Protein AF-A0A5R2NBN6-F1 (afdb_monomer_lite)

Foldseek 3Di:
DKWKKKKWKFAAQDDDQDPDPCRLVPGHTDPDIAIDTADDDPDALDDDPSPDGPDCVVRVVRRCPDPRHDPPGDMDMDMDIPDDDDDFDPCVRPVSGHDDDDDDDDDPQDDFKDQDVVQFPQPDAQEDEQPDAWFAFSSGFGGIDGPDPVKAKFKDKDDCQWDAHGRGSTITGHRPDTGDCVPDQKDKIWMWIAIPVGGIDIDIDIYGHDHDDPDDDDAFEEEEEPQDDAPLPRLQVVLVVRVVVVGQAYEYAAPQDAPPDANCSRPVLRPQCQADPAPHDRDDRHVDHRYHYEHDVRCVVVVVVVSQQVGGDAPDSSNWHWDDDPQEIETRDNQDPPPPQDQACPGNSNVVVLVCLVVDPHPAYYYGHHDDCDDPVDDDNTNVYVVVVSRD

pLDDT: mean 92.51, std 7.67, range [55.75, 98.75]

Radius of gyration: 45.54 Å; chains: 1; bounding box: 86×63×112 Å

Secondary structure (DSSP, 8-state):
---EEEEEEBSSSPPPP-SSTTHHHHS-B-S--EEE------STT--STTT-----HHHHHHHHTSTT--TT----EEEEEEES------TTT-GGGSPPP----PPPP--S-EEEEEEE---S--EEETTPPTT-EEEEEEEEE-SSTT--EEEEES-TTEEE-TTT-EEEE-S-S---TTT-SEEEEEEEEEETTS-EEEEEEEEEEEPPPPPPPP--EEEE-S---SSSHHHHHHHHHHHHH--SEEEE-S----TT--HIIIIIHHHGGG-BT--SSSS--BSS--EEE---HHHHHTT-HHHHHHH---STTSSSEEEEETTEEEEE----TT-TT-SSTTSHHHHHHHHHHTT---SEEEEE-SS-SS-TT----TT---HHHHT-

Sequence (392 aa):
GAVSLLIRGESDDAVPFESEQSDVTSRLMTTTSVTWTPPDWTVNNEAALAERTPNLSAIVQEIINQPGYLQLNDMAFVVSGSSGARRANSFDGSATGAPLLHVEYYVPTTGPVAFKHPQDADPAANQIPDLAPAGTLVHITASAKDPDVTDTVTYSLNDPRFAINSSTGVITRSGTGTLNAQTEPSINLHVTATSSDGSTAAQDYTVSVVPTTPPQVLYRYAVFGDYGDTDLSGEKAVSAMVHAWNPDFILTIGDNVYAPQTLDAAVGQQYHDYIGNYQGAYGSGSAINRFFPTLGNHEYEEGNVTNYLNYFTLPDNERYYDYQIGPVHFFALSSNKQEPDGRSSTSVQGHWMQDLLANSDASFDVAYFHHTPFNPSGSTATMRWPFEQWGV

Structure (mmCIF, N/CA/C/O backbone):
data_AF-A0A5R2NBN6-F1
#
_entry.id   AF-A0A5R2NBN6-F1
#
loop_
_atom_site.group_PDB
_atom_site.id
_atom_site.type_symbol
_atom_site.label_atom_id
_atom_site.label_alt_id
_atom_site.label_comp_id
_atom_site.label_asym_id
_atom_site.label_entity_id
_atom_site.label_seq_id
_atom_site.pdbx_PDB_ins_code
_atom_site.Cartn_x
_atom_site.Cartn_y
_atom_site.Cartn_z
_atom_site.occupancy
_atom_site.B_iso_or_equiv
_atom_site.auth_seq_id
_atom_site.auth_comp_id
_atom_site.auth_asym_id
_atom_site.auth_atom_id
_atom_site.pdbx_PDB_model_num
ATOM 1 N N . GLY A 1 1 ? -42.160 -37.023 58.414 1.00 67.50 1 GLY A N 1
ATOM 2 C CA . GLY A 1 1 ? -42.438 -36.757 59.833 1.00 67.50 1 GLY A CA 1
ATOM 3 C C . GLY A 1 1 ? -41.817 -35.435 60.232 1.00 67.50 1 GLY A C 1
ATOM 4 O O . GLY A 1 1 ? -40.683 -35.166 59.820 1.00 67.50 1 GLY A O 1
ATOM 5 N N . ALA A 1 2 ? -42.553 -34.647 61.026 1.00 80.00 2 ALA A N 1
ATOM 6 C CA . ALA A 1 2 ? -42.136 -33.328 61.497 1.00 80.00 2 ALA A CA 1
ATOM 7 C C . ALA A 1 2 ? -40.733 -33.367 62.125 1.00 80.00 2 ALA A C 1
ATOM 9 O O . ALA A 1 2 ? -40.409 -34.279 62.888 1.00 80.00 2 ALA A O 1
ATOM 10 N N . VAL A 1 3 ? -39.906 -32.389 61.763 1.00 88.81 3 VAL A N 1
ATOM 11 C CA . VAL A 1 3 ? -38.516 -32.252 62.204 1.00 88.81 3 VAL A CA 1
ATOM 12 C C . VAL A 1 3 ? -38.270 -30.790 62.563 1.00 88.81 3 VAL A C 1
ATOM 14 O O . VAL A 1 3 ? -38.793 -29.886 61.909 1.00 88.81 3 VAL A O 1
ATOM 17 N N . SER A 1 4 ? -37.474 -30.564 63.603 1.00 90.00 4 SER A N 1
ATOM 18 C CA . SER A 1 4 ? -36.932 -29.246 63.927 1.00 90.00 4 SER A CA 1
ATOM 19 C C . SER A 1 4 ? -35.416 -29.342 63.956 1.00 90.00 4 SER A C 1
ATOM 21 O O . SER A 1 4 ? -34.852 -30.144 64.710 1.00 90.00 4 SER A O 1
ATOM 23 N N . LEU A 1 5 ? -34.784 -28.567 63.081 1.00 92.38 5 LEU A N 1
ATOM 24 C CA . LEU A 1 5 ? -33.347 -28.520 62.887 1.00 92.38 5 LEU A CA 1
ATOM 25 C C . LEU A 1 5 ? -32.812 -27.173 63.367 1.00 92.38 5 LEU A C 1
ATOM 27 O O . LEU A 1 5 ? -33.453 -26.137 63.212 1.00 92.38 5 LEU A O 1
ATOM 31 N N . LEU A 1 6 ? -31.618 -27.193 63.933 1.00 93.12 6 LEU A N 1
ATOM 32 C CA . LEU A 1 6 ? -30.863 -26.025 64.338 1.00 93.12 6 LEU A CA 1
ATOM 33 C C . LEU A 1 6 ? -29.559 -26.009 63.550 1.00 93.12 6 LEU A C 1
ATOM 35 O O . LEU A 1 6 ? -28.758 -26.944 63.652 1.00 93.12 6 LEU A O 1
ATOM 39 N N . ILE A 1 7 ? -29.367 -24.941 62.786 1.00 95.31 7 ILE A N 1
ATOM 40 C CA . ILE A 1 7 ? -28.178 -24.695 61.980 1.00 95.31 7 ILE A CA 1
ATOM 41 C C . ILE A 1 7 ? -27.290 -23.717 62.743 1.00 95.31 7 ILE A C 1
ATOM 43 O O . ILE A 1 7 ? -27.751 -22.656 63.174 1.00 95.31 7 ILE A O 1
ATOM 47 N N . ARG A 1 8 ? -26.026 -24.092 62.917 1.00 96.50 8 ARG A N 1
ATOM 48 C CA . ARG A 1 8 ? -24.952 -23.258 63.466 1.00 96.50 8 ARG A CA 1
ATOM 49 C C . ARG A 1 8 ? -23.742 -23.317 62.546 1.00 96.50 8 ARG A C 1
ATOM 51 O O . ARG A 1 8 ? -23.624 -24.252 61.759 1.00 96.50 8 ARG A O 1
ATOM 58 N N . GLY A 1 9 ? -22.879 -22.319 62.638 1.00 95.62 9 GLY A N 1
ATOM 59 C CA . GLY A 1 9 ? -21.563 -22.358 62.018 1.00 95.62 9 GLY A CA 1
ATOM 60 C C . GLY A 1 9 ? -20.530 -22.886 63.001 1.00 95.62 9 GLY A C 1
ATOM 61 O O . GLY A 1 9 ? -20.702 -22.727 64.211 1.00 95.62 9 GLY A O 1
ATOM 62 N N . GLU A 1 10 ? -19.469 -23.495 62.495 1.00 94.81 10 GLU A N 1
ATOM 63 C CA . GLU A 1 10 ? -18.226 -23.612 63.254 1.00 94.81 10 GLU A CA 1
ATOM 64 C C . GLU A 1 10 ? -17.618 -22.217 63.427 1.00 94.81 10 GLU A C 1
ATOM 66 O O . GLU A 1 10 ? -17.668 -21.395 62.513 1.00 94.81 10 GLU A O 1
ATOM 71 N N . SER A 1 11 ? -17.142 -21.917 64.631 1.00 91.06 11 SER A N 1
ATOM 72 C CA . SER A 1 11 ? -16.468 -20.653 64.920 1.00 91.06 11 SER A CA 1
ATOM 73 C C . SER A 1 11 ? -15.040 -20.688 64.386 1.00 91.06 11 SER A C 1
ATOM 75 O O . SER A 1 11 ? -14.363 -21.698 64.555 1.00 91.06 11 SER A O 1
ATOM 77 N N . ASP A 1 12 ? -14.576 -19.552 63.865 1.00 88.12 12 ASP A N 1
ATOM 78 C CA . ASP A 1 12 ? -13.246 -19.374 63.267 1.00 88.12 12 ASP A CA 1
ATOM 79 C C . ASP A 1 12 ? -13.027 -20.200 61.976 1.00 88.12 12 ASP A C 1
ATOM 81 O O . ASP A 1 12 ? -13.990 -20.584 61.309 1.00 88.12 12 ASP A O 1
ATOM 85 N N . ASP A 1 13 ? -11.768 -20.384 61.571 1.00 92.69 13 ASP A N 1
ATOM 86 C CA . ASP A 1 13 ? -11.347 -21.265 60.476 1.00 92.69 13 ASP A CA 1
ATOM 87 C C . ASP A 1 13 ? -11.790 -22.715 60.716 1.00 92.69 13 ASP A C 1
ATOM 89 O O . ASP A 1 13 ? -11.344 -23.365 61.668 1.00 92.69 13 ASP A O 1
ATOM 93 N N . ALA A 1 14 ? -12.677 -23.228 59.863 1.00 92.94 14 ALA A N 1
ATOM 94 C CA . ALA A 1 14 ? -13.197 -24.577 60.024 1.00 92.94 14 ALA A CA 1
ATOM 95 C C . ALA A 1 14 ? -12.119 -25.625 59.717 1.00 92.94 14 ALA A C 1
ATOM 97 O O . ALA A 1 14 ? -11.594 -25.699 58.609 1.00 92.94 14 ALA A O 1
ATOM 98 N N . VAL A 1 15 ? -11.830 -26.502 60.677 1.00 90.31 15 VAL A N 1
ATOM 99 C CA . VAL A 1 15 ? -10.824 -27.558 60.480 1.00 90.31 15 VAL A CA 1
ATOM 100 C C . VAL A 1 15 ? -11.414 -28.770 59.743 1.00 90.31 15 VAL A C 1
ATOM 102 O O . VAL A 1 15 ? -12.618 -29.021 59.834 1.00 90.31 15 VAL A O 1
ATOM 105 N N . PRO A 1 16 ? -10.610 -29.587 59.038 1.00 91.25 16 PRO A N 1
ATOM 106 C CA . PRO A 1 16 ? -11.093 -30.833 58.439 1.00 91.25 16 PRO A CA 1
ATOM 107 C C . PRO A 1 16 ? -11.815 -31.745 59.444 1.00 91.25 16 PRO A C 1
ATOM 109 O O . PRO A 1 16 ? -11.487 -31.765 60.630 1.00 91.25 16 PRO A O 1
ATOM 112 N N . PHE A 1 17 ? -12.830 -32.481 58.982 1.00 88.94 17 PHE A N 1
ATOM 113 C CA . PHE A 1 17 ? -13.503 -33.502 59.793 1.00 88.94 17 PHE A CA 1
ATOM 114 C C . PHE A 1 17 ? -12.680 -34.791 59.837 1.00 88.94 17 PHE A C 1
ATOM 116 O O . PHE A 1 17 ? -12.228 -35.281 58.804 1.00 88.94 17 PHE A O 1
ATOM 123 N N . GLU A 1 18 ? -12.537 -35.355 61.032 1.00 89.00 18 GLU A N 1
ATOM 124 C CA . GLU A 1 18 ? -11.717 -36.521 61.346 1.00 89.00 18 GLU A CA 1
ATOM 125 C C . GLU A 1 18 ? -12.575 -37.688 61.858 1.00 89.00 18 GLU A C 1
ATOM 127 O O . GLU A 1 18 ? -13.747 -37.550 62.208 1.00 89.00 18 GLU A O 1
ATOM 132 N N . SER A 1 19 ? -11.988 -38.884 61.930 1.00 87.44 19 SER A N 1
ATOM 133 C CA . SER A 1 19 ? -12.707 -40.105 62.340 1.00 87.44 19 SER A CA 1
ATOM 134 C C . SER A 1 19 ? -12.937 -40.262 63.855 1.00 87.44 19 SER A C 1
ATOM 136 O O . SER A 1 19 ? -13.361 -41.326 64.311 1.00 87.44 19 SER A O 1
ATOM 138 N N . GLU A 1 20 ? -12.657 -39.224 64.643 1.00 88.75 20 GLU A N 1
ATOM 139 C CA . GLU A 1 20 ? -12.739 -39.254 66.104 1.00 88.75 20 GLU A CA 1
ATOM 140 C C . GLU A 1 20 ? -14.184 -39.225 66.623 1.00 88.75 20 GLU A C 1
ATOM 142 O O . GLU A 1 20 ? -15.096 -38.626 66.039 1.00 88.75 20 GLU A O 1
ATOM 147 N N . GLN A 1 21 ? -14.416 -39.863 67.774 1.00 87.75 21 GLN A N 1
ATOM 148 C CA . GLN A 1 21 ? -15.742 -39.865 68.387 1.00 87.75 21 GLN A CA 1
ATOM 149 C C . GLN A 1 21 ? -16.141 -38.439 68.792 1.00 87.75 21 GLN A C 1
ATOM 151 O O . GLN A 1 21 ? -15.464 -37.798 69.588 1.00 87.75 21 GLN A O 1
ATOM 156 N N . SER A 1 22 ? -17.321 -38.003 68.344 1.00 86.31 22 SER A N 1
ATOM 157 C CA . SER A 1 22 ? -17.921 -36.696 68.663 1.00 86.31 22 SER A CA 1
ATOM 158 C C . SER A 1 22 ? -17.331 -35.485 67.935 1.00 86.31 22 SER A C 1
ATOM 160 O O . SER A 1 22 ? -17.757 -34.385 68.282 1.00 86.31 22 SER A O 1
ATOM 162 N N . ASP A 1 23 ? -16.468 -35.661 66.923 1.00 88.00 23 ASP A N 1
ATOM 163 C CA . ASP A 1 23 ? -15.780 -34.568 66.203 1.00 88.00 23 ASP A CA 1
ATOM 164 C C . ASP A 1 23 ? -16.705 -33.375 65.896 1.00 88.00 23 ASP A C 1
ATOM 166 O O . ASP A 1 23 ? -16.494 -32.276 66.403 1.00 88.00 23 ASP A O 1
ATOM 170 N N . VAL A 1 24 ? -17.828 -33.616 65.210 1.00 88.00 24 VAL A N 1
ATOM 171 C CA . VAL A 1 24 ? -18.816 -32.573 64.869 1.00 88.00 24 VAL A CA 1
ATOM 172 C C . VAL A 1 24 ? -19.418 -31.891 66.106 1.00 88.00 24 VAL A C 1
ATOM 174 O O . VAL A 1 24 ? -19.626 -30.682 66.124 1.00 88.00 24 VAL A O 1
ATOM 177 N N . THR A 1 25 ? -19.741 -32.652 67.151 1.00 87.62 25 THR A N 1
ATOM 178 C CA . THR A 1 25 ? -20.422 -32.131 68.350 1.00 87.62 25 THR A CA 1
ATOM 179 C C . THR A 1 25 ? -19.485 -31.464 69.355 1.00 87.62 25 THR A C 1
ATOM 181 O O . THR A 1 25 ? -19.969 -30.743 70.226 1.00 87.62 25 THR A O 1
ATOM 184 N N . SER A 1 26 ? -18.174 -31.699 69.258 1.00 89.62 26 SER A N 1
ATOM 185 C CA . SER A 1 26 ? -17.161 -31.081 70.120 1.00 89.62 26 SER A CA 1
ATOM 186 C C . SER A 1 26 ? -16.650 -29.734 69.614 1.00 89.62 26 SER A C 1
ATOM 188 O O . SER A 1 26 ? -15.964 -29.043 70.367 1.00 89.62 26 SER A O 1
ATOM 190 N N . ARG A 1 27 ? -16.959 -29.351 68.368 1.00 91.31 27 ARG A N 1
ATOM 191 C CA . ARG A 1 27 ? -16.454 -28.099 67.788 1.00 91.31 27 ARG A CA 1
ATOM 192 C C . ARG A 1 27 ? -17.064 -26.880 68.464 1.00 91.31 27 ARG A C 1
ATOM 194 O O . ARG A 1 27 ? -18.215 -26.899 68.912 1.00 91.31 27 ARG A O 1
ATOM 201 N N . LEU A 1 28 ? -16.288 -25.801 68.513 1.00 92.44 28 LEU A N 1
ATOM 202 C CA . LEU A 1 28 ? -16.791 -24.515 68.967 1.00 92.44 28 LEU A CA 1
ATOM 203 C C . LEU A 1 28 ? -17.740 -23.964 67.900 1.00 92.44 28 LEU A C 1
ATOM 205 O O . LEU A 1 28 ? -17.351 -23.795 66.752 1.00 92.44 28 LEU A O 1
ATOM 209 N N . MET A 1 29 ? -18.984 -23.693 68.281 1.00 94.38 29 MET A N 1
ATOM 210 C CA . MET A 1 29 ? -20.014 -23.221 67.354 1.00 94.38 29 MET A CA 1
ATOM 211 C C . MET A 1 29 ? -20.295 -21.734 67.546 1.00 94.38 29 MET A C 1
ATOM 213 O O . MET A 1 29 ? -20.057 -21.186 68.627 1.00 94.38 29 MET A O 1
ATOM 217 N N . THR A 1 30 ? -20.888 -21.113 66.533 1.00 96.56 30 THR A N 1
ATOM 218 C CA . THR A 1 30 ? -21.473 -19.776 66.633 1.00 96.56 30 THR A CA 1
ATOM 219 C C . THR A 1 30 ? -22.555 -19.724 67.711 1.00 96.56 30 THR A C 1
ATOM 221 O O . THR A 1 30 ? -23.292 -20.689 67.961 1.00 96.56 30 THR A O 1
ATOM 224 N N . THR A 1 31 ? -22.682 -18.558 68.338 1.00 95.75 31 THR A N 1
ATOM 225 C CA . THR A 1 31 ? -23.798 -18.228 69.229 1.00 95.75 31 THR A CA 1
ATOM 226 C C . THR A 1 31 ? -25.074 -17.958 68.433 1.00 95.75 31 THR A C 1
ATOM 228 O O . THR A 1 31 ? -26.154 -18.415 68.823 1.00 95.75 31 THR A O 1
ATOM 231 N N . THR A 1 32 ? -24.956 -17.296 67.278 1.00 97.56 32 THR A N 1
ATOM 232 C CA . THR A 1 32 ? -26.036 -17.158 66.299 1.00 97.56 32 THR A CA 1
ATOM 233 C C . THR A 1 32 ? -26.387 -18.519 65.728 1.00 97.56 32 THR A C 1
ATOM 235 O O . THR A 1 32 ? -25.528 -19.334 65.387 1.00 97.56 32 THR A O 1
ATOM 238 N N . SER A 1 33 ? -27.686 -18.767 65.612 1.00 96.50 33 SER A N 1
ATOM 239 C CA . SER A 1 33 ? -28.223 -19.990 65.040 1.00 96.50 33 SER A CA 1
ATOM 240 C C . SER A 1 33 ? -29.509 -19.701 64.282 1.00 96.50 33 SER A C 1
ATOM 242 O O . SER A 1 33 ? -30.216 -18.731 64.562 1.00 96.50 33 SER A O 1
ATOM 244 N N . VAL A 1 34 ? -29.816 -20.561 63.318 1.00 97.44 34 VAL A N 1
ATOM 245 C CA . VAL A 1 34 ? -31.038 -20.494 62.519 1.00 97.44 34 VAL A CA 1
ATOM 246 C C . VAL A 1 34 ? -31.829 -21.770 62.752 1.00 97.44 34 VAL A C 1
ATOM 248 O O . VAL A 1 34 ? -31.322 -22.876 62.567 1.00 97.44 34 VAL A O 1
ATOM 251 N N . THR A 1 35 ? -33.085 -21.624 63.168 1.00 94.25 35 THR A N 1
ATOM 252 C CA . THR A 1 35 ? -34.007 -22.761 63.258 1.00 94.25 35 THR A CA 1
ATOM 253 C C . THR A 1 35 ? -34.611 -23.035 61.885 1.00 94.25 35 THR A C 1
ATOM 255 O O . THR A 1 35 ? -35.085 -22.119 61.215 1.00 94.25 35 THR A O 1
ATOM 258 N N . TRP A 1 36 ? -34.624 -24.301 61.481 1.00 93.38 36 TRP A N 1
ATOM 259 C CA . TRP A 1 36 ? -35.191 -24.771 60.227 1.00 93.38 36 TRP A CA 1
ATOM 260 C C . TRP A 1 36 ? -36.178 -25.912 60.479 1.00 93.38 36 TRP A C 1
ATOM 262 O O . TRP A 1 36 ? -35.821 -26.981 60.970 1.00 93.38 36 TRP A O 1
ATOM 272 N N . THR A 1 37 ? -37.439 -25.682 60.127 1.00 92.06 37 THR A N 1
ATOM 273 C CA . THR A 1 37 ? -38.524 -26.668 60.214 1.00 92.06 37 THR A CA 1
ATOM 274 C C . THR A 1 37 ? -38.999 -27.023 58.803 1.00 92.06 37 THR A C 1
ATOM 276 O O . THR A 1 37 ? -40.037 -26.508 58.372 1.00 92.06 37 THR A O 1
ATOM 279 N N . PRO A 1 38 ? -38.236 -27.823 58.030 1.00 91.44 38 PRO A N 1
ATOM 280 C CA . PRO A 1 38 ? -38.650 -28.187 56.683 1.00 91.44 38 PRO A CA 1
ATOM 281 C C . PRO A 1 38 ? -39.935 -29.028 56.716 1.00 91.44 38 PRO A C 1
ATOM 283 O O . PRO A 1 38 ? -40.138 -29.812 57.655 1.00 91.44 38 PRO A O 1
ATOM 286 N N . PRO A 1 39 ? -40.792 -28.920 55.684 1.00 90.00 39 PRO A N 1
ATOM 287 C CA . PRO A 1 39 ? -41.928 -29.817 55.522 1.00 90.00 39 PRO A CA 1
ATOM 288 C C . PRO A 1 39 ? -41.461 -31.268 55.315 1.00 90.00 39 PRO A C 1
ATOM 290 O O . PRO A 1 39 ? -40.266 -31.587 55.289 1.00 90.00 39 PRO A O 1
ATOM 293 N N . ASP A 1 40 ? -42.416 -32.185 55.199 1.00 88.25 40 ASP A N 1
ATOM 294 C CA . ASP A 1 40 ? -42.112 -33.575 54.880 1.00 88.25 40 ASP A CA 1
ATOM 295 C C . ASP A 1 40 ? -41.565 -33.703 53.453 1.00 88.25 40 ASP A C 1
ATOM 297 O O . ASP A 1 40 ? -42.220 -33.310 52.491 1.00 88.25 40 ASP A O 1
ATOM 301 N N . TRP A 1 41 ? -40.365 -34.277 53.330 1.00 88.75 41 TRP A N 1
ATOM 302 C CA . TRP A 1 41 ? -39.766 -34.620 52.041 1.00 88.75 41 TRP A CA 1
ATOM 303 C C . TRP A 1 41 ? -40.368 -35.937 51.559 1.00 88.75 41 TRP A C 1
ATOM 305 O O . TRP A 1 41 ? -40.233 -36.967 52.227 1.00 88.75 41 TRP A O 1
ATOM 315 N N . THR A 1 42 ? -41.078 -35.895 50.434 1.00 88.06 42 THR A N 1
ATOM 316 C CA . THR A 1 42 ? -41.822 -37.050 49.895 1.00 88.06 42 THR A CA 1
ATOM 317 C C . THR A 1 42 ? -41.176 -37.655 48.650 1.00 88.06 42 THR A C 1
ATOM 319 O O . THR A 1 42 ? -41.508 -38.782 48.283 1.00 88.06 42 THR A O 1
ATOM 322 N N . VAL A 1 43 ? -40.216 -36.951 48.044 1.00 88.06 43 VAL A N 1
ATOM 323 C CA . VAL A 1 43 ? -39.475 -37.372 46.852 1.00 88.06 43 VAL A CA 1
ATOM 324 C C . VAL A 1 43 ? -37.991 -37.489 47.194 1.00 88.06 43 VAL A C 1
ATOM 326 O O . VAL A 1 43 ? -37.429 -36.658 47.904 1.00 88.06 43 VAL A O 1
ATOM 329 N N . ASN A 1 44 ? -37.346 -38.553 46.714 1.00 85.25 44 ASN A N 1
ATOM 330 C CA . ASN A 1 44 ? -35.915 -38.754 46.928 1.00 85.25 44 ASN A CA 1
ATOM 331 C C . ASN A 1 44 ? -35.094 -37.884 45.962 1.00 85.25 44 ASN A C 1
ATOM 333 O O . ASN A 1 44 ? -35.409 -37.845 44.774 1.00 85.25 44 ASN A O 1
ATOM 337 N N . ASN A 1 45 ? -34.015 -37.267 46.454 1.00 83.62 45 ASN A N 1
ATOM 338 C CA . ASN A 1 45 ? -33.113 -36.381 45.697 1.00 83.62 45 ASN A CA 1
ATOM 339 C C . ASN A 1 45 ? -33.783 -35.138 45.071 1.00 83.62 45 ASN A C 1
ATOM 341 O O . ASN A 1 45 ? -33.305 -34.624 44.061 1.00 83.62 45 ASN A O 1
ATOM 345 N N . GLU A 1 46 ? -34.883 -34.652 45.646 1.00 87.69 46 GLU A N 1
ATOM 346 C CA . GLU A 1 46 ? -35.461 -33.362 45.261 1.00 87.69 46 GLU A CA 1
ATOM 347 C C . GLU A 1 46 ? -34.609 -32.203 45.812 1.00 87.69 46 GLU A C 1
ATOM 349 O O . GLU A 1 46 ? -34.039 -32.303 46.896 1.00 87.69 46 GLU A O 1
ATOM 354 N N . ALA A 1 47 ? -34.492 -31.114 45.049 1.00 86.31 47 ALA A N 1
ATOM 355 C CA . ALA A 1 47 ? -33.758 -29.903 45.427 1.00 86.31 47 ALA A CA 1
ATOM 356 C C . ALA A 1 47 ? -34.629 -28.665 45.159 1.00 86.31 47 ALA A C 1
ATOM 358 O O . ALA A 1 47 ? -34.314 -27.823 44.314 1.00 86.31 47 ALA A O 1
ATOM 359 N N . ALA A 1 48 ? -35.777 -28.593 45.833 1.00 87.75 48 ALA A N 1
ATOM 360 C CA . ALA A 1 48 ? -36.782 -27.558 45.647 1.00 87.75 48 ALA A CA 1
ATOM 361 C C . ALA A 1 48 ? -36.844 -26.606 46.858 1.00 87.75 48 ALA A C 1
ATOM 363 O O . ALA A 1 48 ? -35.961 -26.555 47.716 1.00 87.75 48 ALA A O 1
ATOM 364 N N . LEU A 1 49 ? -37.896 -25.784 46.918 1.00 89.31 49 LEU A N 1
ATOM 365 C CA . LEU A 1 49 ? -38.108 -24.835 48.018 1.00 89.31 49 LEU A CA 1
ATOM 366 C C . LEU A 1 49 ? -38.302 -25.526 49.380 1.00 89.31 49 LEU A C 1
ATOM 368 O O . LEU A 1 49 ? -38.032 -24.908 50.405 1.00 89.31 49 LEU A O 1
ATOM 372 N N . ALA A 1 50 ? -38.752 -26.784 49.400 1.00 90.25 50 ALA A N 1
ATOM 373 C CA . ALA A 1 50 ? -38.964 -27.568 50.618 1.00 90.25 50 ALA A CA 1
ATOM 374 C C . ALA A 1 50 ? -37.650 -28.038 51.279 1.00 90.25 50 ALA A C 1
ATOM 376 O O . ALA A 1 50 ? -37.605 -28.248 52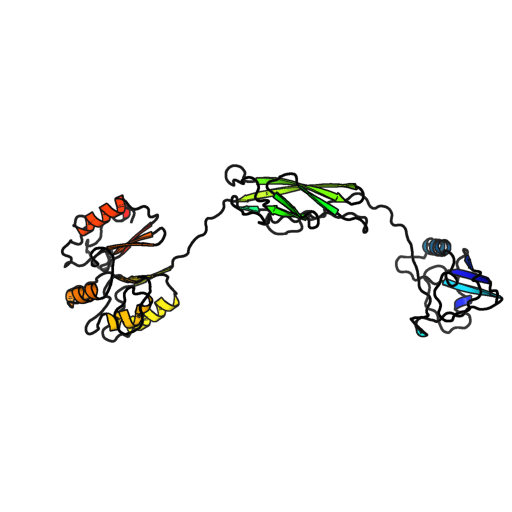.495 1.00 90.25 50 ALA A O 1
ATOM 377 N N . GLU A 1 51 ? -36.579 -28.172 50.497 1.00 90.69 51 GLU A N 1
ATOM 378 C CA . GLU A 1 51 ? -35.242 -28.590 50.935 1.00 90.69 51 GLU A CA 1
ATOM 379 C C . GLU A 1 51 ? -34.313 -27.395 51.188 1.00 90.69 51 GLU A C 1
ATOM 381 O O . GLU A 1 51 ? -33.214 -27.559 51.718 1.00 90.69 51 GLU A O 1
ATOM 386 N N . ARG A 1 52 ? -34.756 -26.179 50.849 1.00 92.69 52 ARG A N 1
ATOM 387 C CA . ARG A 1 52 ? -33.987 -24.949 51.043 1.00 92.69 52 ARG A CA 1
ATOM 388 C C . ARG A 1 52 ? -33.946 -24.557 52.523 1.00 92.69 52 ARG A C 1
ATOM 390 O O . ARG A 1 52 ? -34.980 -24.462 53.189 1.00 92.69 52 ARG A O 1
ATOM 397 N N . THR A 1 53 ? -32.747 -24.273 53.027 1.00 94.12 53 THR A N 1
ATOM 398 C CA . THR A 1 53 ? -32.568 -23.680 54.357 1.00 94.12 53 THR A CA 1
ATOM 399 C C . THR A 1 53 ? -33.111 -22.245 54.391 1.00 94.12 53 THR A C 1
ATOM 401 O O . THR A 1 53 ? -33.224 -21.593 53.350 1.00 94.12 53 THR A O 1
ATOM 404 N N . PRO A 1 54 ? -33.403 -21.681 55.573 1.00 95.75 54 PRO A N 1
ATOM 405 C CA . PRO A 1 54 ? -33.599 -20.244 55.702 1.00 95.75 54 PRO A CA 1
ATOM 406 C C . PRO A 1 54 ? -32.292 -19.491 55.404 1.00 95.75 54 PRO A C 1
ATOM 408 O O . PRO A 1 54 ? -31.235 -20.096 55.210 1.00 95.75 54 PRO A O 1
ATOM 411 N N . ASN A 1 55 ? -32.363 -18.160 55.390 1.00 94.25 55 ASN A N 1
ATOM 412 C CA . ASN A 1 55 ? -31.191 -17.311 55.200 1.00 94.25 55 ASN A CA 1
ATOM 413 C C . ASN A 1 55 ? -30.165 -17.534 56.333 1.00 94.25 55 ASN A C 1
ATOM 415 O O . ASN A 1 55 ? -30.505 -17.401 57.509 1.00 94.25 55 ASN A O 1
ATOM 419 N N . LEU A 1 56 ? -28.924 -17.871 55.966 1.00 96.06 56 LEU A N 1
ATOM 420 C CA . LEU A 1 56 ? -27.825 -18.160 56.895 1.00 96.06 56 LEU A CA 1
ATOM 421 C C . LEU A 1 56 ? -26.860 -16.973 57.088 1.00 96.06 56 LEU A C 1
ATOM 423 O O . LEU A 1 56 ? -25.854 -17.118 57.780 1.00 96.06 56 LEU A O 1
ATOM 427 N N . SER A 1 57 ? -27.147 -15.798 56.516 1.00 93.06 57 SER A N 1
ATOM 428 C CA . SER A 1 57 ? -26.234 -14.645 56.492 1.00 93.06 57 SER A CA 1
ATOM 429 C C . SER A 1 57 ? -25.822 -14.159 57.877 1.00 93.06 57 SER A C 1
ATOM 431 O O . SER A 1 57 ? -24.694 -13.721 58.048 1.00 93.06 57 SER A O 1
ATOM 433 N N . ALA A 1 58 ? -26.689 -14.274 58.886 1.00 94.94 58 ALA A N 1
ATOM 434 C CA . ALA A 1 58 ? -26.350 -13.889 60.254 1.00 94.94 58 ALA A CA 1
ATOM 435 C C . ALA A 1 58 ? -25.272 -14.801 60.871 1.00 94.94 58 ALA A C 1
ATOM 437 O O . ALA A 1 58 ? -24.407 -14.314 61.593 1.00 94.94 58 ALA A O 1
ATOM 438 N N . ILE A 1 59 ? -25.294 -16.104 60.555 1.00 96.69 59 ILE A N 1
ATOM 439 C CA . ILE A 1 59 ? -24.257 -17.059 60.982 1.00 96.69 59 ILE A CA 1
ATOM 440 C C . ILE A 1 59 ? -22.943 -16.725 60.272 1.00 96.69 59 ILE A C 1
ATOM 442 O O . ILE A 1 59 ? -21.918 -16.585 60.930 1.00 96.69 59 ILE A O 1
ATOM 446 N N . VAL A 1 60 ? -22.993 -16.529 58.948 1.00 94.00 60 VAL A N 1
ATOM 447 C CA . VAL A 1 60 ? -21.835 -16.112 58.138 1.00 94.00 60 VAL A CA 1
ATOM 448 C C . VAL A 1 60 ? -21.222 -14.830 58.703 1.00 94.00 60 VAL A C 1
ATOM 450 O O . VAL A 1 60 ? -20.020 -14.782 58.937 1.00 94.00 60 VAL A O 1
ATOM 453 N N . GLN A 1 61 ? -22.051 -13.816 58.974 1.00 92.75 61 GLN A N 1
ATOM 454 C CA . GLN A 1 61 ? -21.611 -12.521 59.486 1.00 92.75 61 GLN A CA 1
ATOM 455 C C . GLN A 1 61 ? -20.957 -12.638 60.868 1.00 92.75 61 GLN A C 1
ATOM 457 O O . GLN A 1 61 ? -19.991 -11.928 61.138 1.00 92.75 61 GLN A O 1
ATOM 462 N N . GLU A 1 62 ? -21.460 -13.513 61.746 1.00 95.81 62 GLU A N 1
ATOM 463 C CA . GLU A 1 62 ? -20.810 -13.775 63.032 1.00 95.81 62 GLU A CA 1
ATOM 464 C C . GLU A 1 62 ? -19.412 -14.356 62.837 1.00 95.81 62 GLU A C 1
ATOM 466 O O . GLU A 1 62 ? -18.486 -13.832 63.445 1.00 95.81 62 GLU A O 1
ATOM 471 N N . ILE A 1 63 ? -19.252 -15.376 61.984 1.00 95.12 63 ILE A N 1
ATOM 472 C CA . ILE A 1 63 ? -17.957 -16.027 61.725 1.00 95.12 63 ILE A CA 1
ATOM 473 C C . ILE A 1 63 ? -16.946 -15.013 61.184 1.00 95.12 63 ILE A C 1
ATOM 475 O O . ILE A 1 63 ? -15.873 -14.862 61.761 1.00 95.12 63 ILE A O 1
ATOM 479 N N . ILE A 1 64 ? -17.306 -14.244 60.149 1.00 92.94 64 ILE A N 1
ATOM 480 C CA .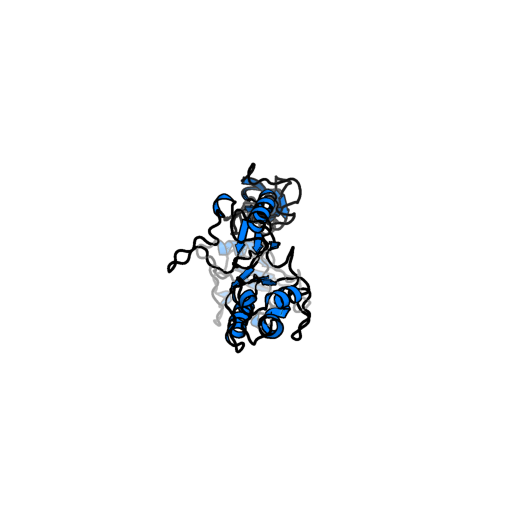 ILE A 1 64 ? -16.386 -13.262 59.544 1.00 92.94 64 ILE A CA 1
ATOM 481 C C . ILE A 1 64 ? -16.054 -12.080 60.465 1.00 92.94 64 ILE A C 1
ATOM 483 O O . ILE A 1 64 ? -15.061 -11.395 60.245 1.00 92.94 64 ILE A O 1
ATOM 487 N N . ASN A 1 65 ? -16.878 -11.816 61.484 1.00 93.50 65 ASN A N 1
ATOM 488 C CA . ASN A 1 65 ? -16.608 -10.784 62.485 1.00 93.50 65 ASN A CA 1
ATOM 489 C C . ASN A 1 65 ? -15.680 -11.279 63.606 1.00 93.50 65 ASN A C 1
ATOM 491 O O . ASN A 1 65 ? -15.275 -10.475 64.453 1.00 93.50 65 ASN A O 1
ATOM 495 N N . GLN A 1 66 ? -15.367 -12.577 63.665 1.00 92.94 66 GLN A N 1
ATOM 496 C CA . GLN A 1 66 ? -14.455 -13.106 64.672 1.00 92.94 66 GLN A CA 1
ATOM 497 C C . GLN A 1 66 ? -13.019 -12.659 64.361 1.00 92.94 66 GLN A C 1
ATOM 499 O O . GLN A 1 66 ? -12.587 -12.762 63.216 1.00 92.94 66 GLN A O 1
ATOM 504 N N . PRO A 1 67 ? -12.238 -12.209 65.363 1.00 88.38 67 PRO A N 1
ATOM 505 C CA . PRO A 1 67 ? -10.872 -11.730 65.135 1.00 88.38 67 PRO A CA 1
ATOM 506 C C . PRO A 1 67 ? -9.915 -12.745 64.486 1.00 88.38 67 PRO A C 1
ATOM 508 O O . PRO A 1 67 ? -8.901 -12.328 63.933 1.00 88.38 67 PRO A O 1
ATOM 511 N N . GLY A 1 68 ? -10.198 -14.049 64.601 1.00 84.25 68 GLY A N 1
ATOM 512 C CA . GLY A 1 68 ? -9.396 -15.129 64.014 1.00 84.25 68 GLY A CA 1
ATOM 513 C C . GLY A 1 68 ? -9.712 -15.433 62.547 1.00 84.25 68 GLY A C 1
ATOM 514 O O . GLY A 1 68 ? -8.873 -16.012 61.857 1.00 84.25 68 GLY A O 1
ATOM 515 N N . TYR A 1 69 ? -10.865 -14.978 62.040 1.00 90.38 69 TYR A N 1
ATOM 516 C CA . TYR A 1 69 ? -11.299 -15.305 60.688 1.00 90.38 69 TYR A CA 1
ATOM 517 C C . TYR A 1 69 ? -10.603 -14.415 59.650 1.00 90.38 69 TYR A C 1
ATOM 519 O O . TYR A 1 69 ? -10.795 -13.198 59.607 1.00 90.38 69 TYR A O 1
ATOM 527 N N . LEU A 1 70 ? -9.777 -15.026 58.803 1.00 90.56 70 LEU A N 1
ATOM 528 C CA . LEU A 1 70 ? -8.982 -14.372 57.768 1.00 90.56 70 LEU A CA 1
ATOM 529 C C . LEU A 1 70 ? -9.490 -14.722 56.366 1.00 90.56 70 LEU A C 1
ATOM 531 O O . LEU A 1 70 ? -10.287 -15.635 56.156 1.00 90.56 70 LEU A O 1
ATOM 535 N N . GLN A 1 71 ? -9.013 -13.969 55.373 1.00 84.88 71 GLN A N 1
ATOM 536 C CA . GLN A 1 71 ? -9.263 -14.299 53.974 1.00 84.88 71 GLN A CA 1
ATOM 537 C C . GLN A 1 71 ? -8.722 -15.703 53.668 1.00 84.88 71 GLN A C 1
ATOM 539 O O . GLN A 1 71 ? -7.583 -15.999 54.014 1.00 84.88 71 GLN A O 1
ATOM 544 N N . LEU A 1 72 ? -9.517 -16.500 52.943 1.00 87.88 72 LEU A N 1
ATOM 545 C CA . LEU A 1 72 ? -9.254 -17.904 52.590 1.00 87.88 72 LEU A CA 1
ATOM 546 C C . LEU A 1 72 ? -9.459 -18.925 53.718 1.00 87.88 72 LEU A C 1
ATOM 548 O O . LEU A 1 72 ? -9.237 -20.102 53.460 1.00 87.88 72 LEU A O 1
ATOM 552 N N . ASN A 1 73 ? -9.914 -18.512 54.904 1.00 93.31 73 ASN A N 1
ATOM 553 C CA . ASN A 1 73 ? -10.338 -19.468 55.924 1.00 93.31 73 ASN A CA 1
ATOM 554 C C . ASN A 1 73 ? -11.578 -20.248 55.467 1.00 93.31 73 ASN A C 1
ATOM 556 O O . ASN A 1 73 ? -12.455 -19.724 54.767 1.00 93.31 73 ASN A O 1
ATOM 560 N N . ASP A 1 74 ? -11.664 -21.493 55.910 1.00 94.31 74 ASP A N 1
ATOM 561 C CA . ASP A 1 74 ? -12.748 -22.413 55.618 1.00 94.31 74 ASP A CA 1
ATOM 562 C C . ASP A 1 74 ? -13.962 -22.132 56.514 1.00 94.31 74 ASP A C 1
ATOM 564 O O . ASP A 1 74 ? -13.859 -21.586 57.613 1.00 94.31 74 ASP A O 1
ATOM 568 N N . MET A 1 75 ? -15.158 -22.487 56.038 1.00 94.25 75 MET A N 1
ATOM 569 C CA . MET A 1 75 ? -16.407 -22.310 56.782 1.00 94.25 75 MET A CA 1
ATOM 570 C C . MET A 1 75 ? -17.228 -23.596 56.760 1.00 94.25 75 MET A C 1
ATOM 572 O O . MET A 1 75 ? -17.548 -24.120 55.692 1.00 94.25 75 MET A O 1
ATOM 576 N N . ALA A 1 76 ? -17.634 -24.066 57.940 1.00 94.12 76 ALA A N 1
ATOM 577 C CA . ALA A 1 76 ? -18.491 -25.234 58.094 1.00 94.12 76 ALA A CA 1
ATOM 578 C C . ALA A 1 76 ? -19.826 -24.869 58.752 1.00 94.12 76 ALA A C 1
ATOM 580 O O . ALA A 1 76 ? -19.892 -24.065 59.682 1.00 94.12 76 ALA A O 1
ATOM 581 N N . PHE A 1 77 ? -20.899 -25.514 58.291 1.00 93.69 77 PHE A N 1
ATOM 582 C CA . PHE A 1 77 ? -22.224 -25.432 58.901 1.00 93.69 77 PHE A CA 1
ATOM 583 C C . PHE A 1 77 ? -22.613 -26.784 59.478 1.00 93.69 77 PHE A C 1
ATOM 585 O O . PHE A 1 77 ? -22.566 -27.809 58.798 1.00 93.69 77 PHE A O 1
ATOM 592 N N . VAL A 1 78 ? -23.069 -26.775 60.724 1.00 92.06 78 VAL A N 1
ATOM 593 C CA . VAL A 1 78 ? -23.530 -27.962 61.432 1.00 92.06 78 VAL A CA 1
ATOM 594 C C . VAL A 1 78 ? -25.038 -27.895 61.609 1.00 92.06 78 VAL A C 1
ATOM 596 O O . VAL A 1 78 ? -25.584 -26.972 62.218 1.00 92.06 78 VAL A O 1
ATOM 599 N N . VAL A 1 79 ? -25.716 -28.913 61.081 1.00 91.75 79 VAL A N 1
ATOM 600 C CA . VAL A 1 79 ? -27.164 -29.092 61.204 1.00 91.75 79 VAL A CA 1
ATOM 601 C C . VAL A 1 79 ? -27.434 -30.149 62.267 1.00 91.75 79 VAL A C 1
ATOM 603 O O . VAL A 1 79 ? -27.083 -31.316 62.115 1.00 91.75 79 VAL A O 1
ATOM 606 N N . SER A 1 80 ? -28.078 -29.738 63.354 1.00 89.44 80 SER A N 1
ATOM 607 C CA . SER A 1 80 ? -28.466 -30.613 64.466 1.00 89.44 80 SER A CA 1
ATOM 608 C C . SER A 1 80 ? -29.986 -30.706 64.564 1.00 89.44 80 SER A C 1
ATOM 610 O O . SER A 1 80 ? -30.678 -29.760 64.209 1.00 89.44 80 SER A O 1
ATOM 612 N N . GLY A 1 81 ? -30.532 -31.833 65.021 1.00 86.38 81 GLY A N 1
ATOM 613 C CA . GLY A 1 81 ? -31.979 -32.029 65.165 1.00 86.38 81 GLY A CA 1
ATOM 614 C C . GLY A 1 81 ? -32.360 -32.446 66.580 1.00 86.38 81 GLY A C 1
ATOM 615 O O . GLY A 1 81 ? -31.630 -33.198 67.220 1.00 86.38 81 GLY A O 1
ATOM 616 N N . SER A 1 82 ? -33.508 -31.973 67.069 1.00 77.06 82 SER A N 1
ATOM 617 C CA . SER A 1 82 ? -34.058 -32.358 68.383 1.00 77.06 82 SER A CA 1
ATOM 618 C C . SER A 1 82 ? -35.165 -33.415 68.292 1.00 77.06 82 SER A C 1
ATOM 620 O O . SER A 1 82 ? -35.524 -34.031 69.293 1.00 77.06 82 SER A O 1
ATOM 622 N N . SER A 1 83 ? -35.717 -33.632 67.095 1.00 78.62 83 SER A N 1
ATOM 623 C CA . SER A 1 83 ? -36.731 -34.650 66.806 1.00 78.62 83 SER A CA 1
ATOM 624 C C . SER A 1 83 ? -36.765 -34.966 65.310 1.00 78.62 83 SER A C 1
ATOM 626 O O . SER A 1 83 ? -36.621 -34.064 64.488 1.00 78.62 83 SER A O 1
ATOM 628 N N . GLY A 1 84 ? -36.962 -36.240 64.955 1.00 77.62 84 GLY A N 1
ATOM 629 C CA . GLY A 1 84 ? -36.964 -36.697 63.561 1.00 77.62 84 GLY A CA 1
ATOM 630 C C . GLY A 1 84 ? -35.575 -36.698 62.906 1.00 77.62 84 GLY A C 1
ATOM 631 O O . GLY A 1 84 ? -34.564 -36.446 63.553 1.00 77.62 84 GLY A O 1
ATOM 632 N N . 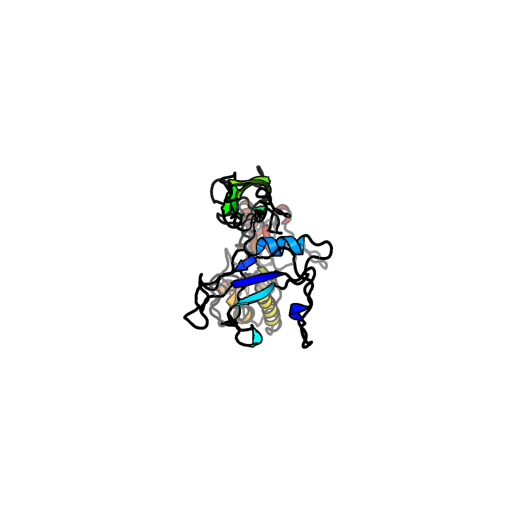ALA A 1 85 ? -35.522 -37.017 61.610 1.00 79.12 85 ALA A N 1
ATOM 633 C CA . ALA A 1 85 ? -34.288 -36.986 60.825 1.00 79.12 85 ALA A CA 1
ATOM 634 C C . ALA A 1 85 ? -34.552 -36.524 59.385 1.00 79.12 85 ALA A C 1
ATOM 636 O O . ALA A 1 85 ? -35.637 -36.741 58.830 1.00 79.12 85 ALA A O 1
ATOM 637 N N . ARG A 1 86 ? -33.531 -35.915 58.780 1.00 84.25 86 ARG A N 1
ATOM 638 C CA . ARG A 1 86 ? -33.385 -35.699 57.336 1.00 84.25 86 ARG A CA 1
ATOM 639 C C . ARG A 1 86 ? -32.036 -36.278 56.917 1.00 84.25 86 ARG A C 1
ATOM 641 O O . ARG A 1 86 ? -31.088 -36.234 57.698 1.00 84.25 86 ARG A O 1
ATOM 648 N N . ARG A 1 87 ? -31.971 -36.887 55.733 1.00 82.56 87 ARG A N 1
ATOM 649 C CA . ARG A 1 87 ? -30.740 -37.471 55.185 1.00 82.56 87 ARG A CA 1
ATOM 650 C C . ARG A 1 87 ? -30.345 -36.677 53.953 1.00 82.56 87 ARG A C 1
ATOM 652 O O . ARG A 1 87 ? -31.184 -36.472 53.084 1.00 82.56 87 ARG A O 1
ATOM 659 N N . ALA A 1 88 ? -29.091 -36.257 53.905 1.00 81.12 88 ALA A N 1
ATOM 660 C CA . ALA A 1 88 ? -28.470 -35.672 52.728 1.00 81.12 88 ALA A CA 1
ATOM 661 C C . ALA A 1 88 ? -27.381 -36.625 52.224 1.00 81.12 88 ALA A C 1
ATOM 663 O O . ALA A 1 88 ? -26.822 -37.392 53.014 1.00 81.12 88 ALA A O 1
ATOM 664 N N . ASN A 1 89 ? -27.083 -36.581 50.927 1.00 88.12 89 ASN A N 1
ATOM 665 C CA . ASN A 1 89 ? -25.898 -37.251 50.400 1.00 88.12 89 ASN A CA 1
ATOM 666 C C . ASN A 1 89 ? -24.665 -36.381 50.670 1.00 88.12 89 ASN A C 1
ATOM 668 O O . ASN A 1 89 ? -24.747 -35.156 50.616 1.00 88.12 89 ASN A O 1
ATOM 672 N N . SER A 1 90 ? -23.516 -37.002 50.924 1.00 88.44 90 SER A N 1
ATOM 673 C CA . SER A 1 90 ? -22.237 -36.307 50.779 1.00 88.44 90 SER A CA 1
ATOM 674 C C . SER A 1 90 ? -21.879 -36.187 49.297 1.00 88.44 90 SER A C 1
ATOM 676 O O . SER A 1 90 ? -22.370 -36.961 48.469 1.00 88.44 90 SER A O 1
ATOM 678 N N . PHE A 1 91 ? -20.990 -35.248 48.965 1.00 88.25 91 PHE A N 1
ATOM 679 C CA . PHE A 1 91 ? -20.455 -35.127 47.608 1.00 88.25 91 PHE A CA 1
ATOM 680 C C . PHE A 1 91 ? -19.793 -36.433 47.140 1.00 88.25 91 PHE A C 1
ATOM 682 O O . PHE A 1 91 ? -20.130 -36.936 46.070 1.00 88.25 91 PHE A O 1
ATOM 689 N N . ASP A 1 92 ? -18.960 -37.043 47.990 1.00 90.12 92 ASP A N 1
ATOM 690 C CA . ASP A 1 92 ? -18.271 -38.308 47.685 1.00 90.12 92 ASP A CA 1
ATOM 691 C C . ASP A 1 92 ? -19.219 -39.511 47.569 1.00 90.12 92 ASP A C 1
ATOM 693 O O . ASP A 1 92 ? -18.918 -40.481 46.876 1.00 90.12 92 ASP A O 1
ATOM 697 N N . GLY A 1 93 ? -20.372 -39.466 48.245 1.00 91.12 93 GLY A N 1
ATOM 698 C CA . GLY A 1 93 ? -21.391 -40.510 48.152 1.00 91.12 93 GLY A CA 1
ATOM 699 C C . GLY A 1 93 ? -22.260 -40.381 46.900 1.00 91.12 93 GLY A C 1
ATOM 700 O O . GLY A 1 93 ? -22.584 -41.382 46.265 1.00 91.12 93 GLY A O 1
ATOM 701 N N . SER A 1 94 ? -22.662 -39.156 46.549 1.00 91.00 94 SER A N 1
ATOM 702 C CA . SER A 1 94 ? -23.447 -38.856 45.348 1.00 91.00 94 SER A CA 1
ATOM 703 C C . SER A 1 94 ? -23.400 -37.360 45.027 1.00 91.00 94 SER A C 1
ATOM 705 O O . SER A 1 94 ? -24.243 -36.594 45.501 1.00 91.00 94 SER A O 1
ATOM 707 N N . ALA A 1 95 ? -22.487 -36.955 44.142 1.00 89.19 95 ALA A N 1
ATOM 708 C CA . ALA A 1 95 ? -22.300 -35.558 43.740 1.00 89.19 95 ALA A CA 1
ATOM 709 C C . ALA A 1 95 ? -23.591 -34.875 43.244 1.00 89.19 95 ALA A C 1
ATOM 711 O O . ALA A 1 95 ? -23.854 -33.729 43.588 1.00 89.19 95 ALA A O 1
ATOM 712 N N . THR A 1 96 ? -24.446 -35.583 42.494 1.00 87.88 96 THR A N 1
ATOM 713 C CA . THR A 1 96 ? -25.715 -35.036 41.968 1.00 87.88 96 THR A CA 1
ATOM 714 C C . THR A 1 96 ? -26.820 -34.899 43.015 1.00 87.88 96 THR A C 1
ATOM 716 O O . THR A 1 96 ? -27.844 -34.287 42.737 1.00 87.88 96 THR A O 1
ATOM 719 N N . GLY A 1 97 ? -26.654 -35.510 44.189 1.00 85.25 97 GLY A N 1
ATOM 720 C CA . GLY A 1 97 ? -27.624 -35.475 45.289 1.00 85.25 97 GLY A CA 1
ATOM 721 C C . GLY A 1 97 ? -27.082 -34.789 46.542 1.00 85.25 97 GLY A C 1
ATOM 722 O O . GLY A 1 97 ? -27.716 -34.883 47.596 1.00 85.25 97 GLY A O 1
ATOM 723 N N . ALA A 1 98 ? -25.894 -34.186 46.453 1.00 89.88 98 ALA A N 1
ATOM 724 C CA . ALA A 1 98 ? -25.252 -33.470 47.541 1.00 89.88 98 ALA A CA 1
ATOM 725 C C . ALA A 1 98 ? -25.858 -32.061 47.703 1.00 89.88 98 ALA A C 1
ATOM 727 O O . ALA A 1 98 ? -26.358 -31.495 46.727 1.00 89.88 98 ALA A O 1
ATOM 728 N N . PRO A 1 99 ? -25.824 -31.475 48.913 1.00 88.44 99 PRO A N 1
ATOM 729 C CA . PRO A 1 99 ? -26.244 -30.096 49.132 1.00 88.44 99 PRO A CA 1
ATOM 730 C C . PRO A 1 99 ? -25.510 -29.109 48.215 1.00 88.44 99 PRO A C 1
ATOM 732 O O . PRO A 1 99 ? -24.297 -29.202 48.036 1.00 88.44 99 PRO A O 1
ATOM 735 N N . LEU A 1 100 ? -26.247 -28.135 47.678 1.00 88.88 100 LEU A N 1
ATOM 736 C CA . LEU A 1 100 ? -25.690 -27.020 46.914 1.00 88.88 100 LEU A CA 1
ATOM 737 C C . LEU A 1 100 ? -25.525 -25.798 47.817 1.00 88.88 100 LEU A C 1
ATOM 739 O O . LEU A 1 100 ? -26.444 -25.437 48.555 1.00 88.88 100 LEU A O 1
ATOM 743 N N . LEU A 1 101 ? -24.378 -25.130 47.710 1.00 87.25 101 LEU A N 1
ATOM 744 C CA . LEU A 1 101 ? -24.180 -23.810 48.294 1.00 87.25 101 LEU A CA 1
ATOM 745 C C . LEU A 1 101 ? -24.707 -22.747 47.321 1.00 87.25 101 LEU A C 1
ATOM 747 O O . LEU A 1 101 ? -24.271 -22.683 46.173 1.00 87.25 101 LEU A O 1
ATOM 751 N N . HIS A 1 102 ? -25.626 -21.903 47.787 1.00 87.06 102 HIS A N 1
ATOM 752 C CA . HIS A 1 102 ? -26.097 -20.728 47.055 1.00 87.06 102 HIS A CA 1
ATOM 753 C C . HIS A 1 102 ? -25.729 -19.469 47.842 1.00 87.06 102 HIS A C 1
ATOM 755 O O . HIS A 1 102 ? -26.130 -19.327 48.997 1.00 87.06 102 HIS A O 1
ATOM 761 N N . VAL A 1 103 ? -24.960 -18.574 47.218 1.00 82.81 103 VAL A N 1
ATOM 762 C CA . VAL A 1 103 ? -24.504 -17.315 47.816 1.00 82.81 103 VAL A CA 1
ATOM 763 C C . VAL A 1 103 ? -25.027 -16.145 46.990 1.00 82.81 103 VAL A C 1
ATOM 765 O O . VAL A 1 103 ? -24.765 -16.063 45.794 1.00 82.81 103 VAL A O 1
ATOM 768 N N . GLU A 1 104 ? -25.721 -15.226 47.654 1.00 76.25 104 GLU A N 1
ATOM 769 C CA . GLU A 1 104 ? -26.113 -13.921 47.122 1.00 76.25 104 GLU A CA 1
ATOM 770 C C . GLU A 1 104 ? -25.430 -12.848 47.983 1.00 76.25 104 GLU A C 1
ATOM 772 O O . GLU A 1 104 ? -25.465 -12.923 49.213 1.00 76.25 104 GLU A O 1
ATOM 777 N N . TYR A 1 105 ? -24.783 -11.863 47.360 1.00 67.81 105 TYR A N 1
ATOM 778 C CA . TYR A 1 105 ? -24.106 -10.770 48.060 1.00 67.81 105 TYR A CA 1
ATOM 779 C C . TYR A 1 105 ? -24.281 -9.456 47.298 1.00 67.81 105 TYR A C 1
ATOM 781 O O . TYR A 1 105 ? -24.405 -9.444 46.075 1.00 67.81 105 TYR A O 1
ATOM 789 N N . TYR A 1 106 ? -24.291 -8.343 48.031 1.00 57.16 106 TYR A N 1
ATOM 790 C CA . TYR A 1 106 ? -24.264 -7.007 47.442 1.00 57.16 106 TYR A CA 1
ATOM 791 C C . TYR A 1 106 ? -22.812 -6.560 47.268 1.00 57.16 106 TYR A C 1
ATOM 793 O O . TYR A 1 106 ? -22.018 -6.668 48.204 1.00 57.16 106 TYR A O 1
ATOM 801 N N . VAL A 1 107 ? -22.474 -6.028 46.094 1.00 55.75 107 VAL A N 1
ATOM 802 C CA . VAL A 1 107 ? -21.220 -5.298 45.869 1.00 55.75 107 VAL A CA 1
ATOM 803 C C . VAL A 1 107 ? -21.534 -3.807 46.020 1.00 55.75 107 VAL A C 1
ATOM 805 O O . VAL A 1 107 ? -22.528 -3.356 45.449 1.00 55.75 107 VAL A O 1
ATOM 808 N N . PRO A 1 108 ? -20.770 -3.025 46.802 1.00 56.69 108 PRO A N 1
ATOM 809 C CA . PRO A 1 108 ? -20.918 -1.571 46.801 1.00 56.69 108 PRO A CA 1
ATOM 810 C C . PRO A 1 108 ? -20.703 -1.029 45.379 1.00 56.69 108 PRO A C 1
ATOM 812 O O . PRO A 1 108 ? -19.765 -1.469 44.727 1.00 56.69 108 PRO A O 1
ATOM 815 N N . THR A 1 109 ? -21.525 -0.082 44.910 1.00 59.16 109 THR A N 1
ATOM 816 C CA . THR A 1 109 ? -21.338 0.597 43.608 1.00 59.16 109 THR A CA 1
ATOM 817 C C . THR A 1 109 ? -19.946 1.225 43.562 1.00 59.16 109 THR A C 1
ATOM 819 O O . THR A 1 109 ? -19.622 2.051 44.426 1.00 59.16 109 THR A O 1
ATOM 822 N N . THR A 1 110 ? -19.103 0.810 42.615 1.00 64.62 110 THR A N 1
ATOM 823 C CA . THR A 1 110 ? -17.649 1.052 42.698 1.00 64.62 110 THR A CA 1
ATOM 824 C C . THR A 1 110 ? -17.142 2.326 42.002 1.00 64.62 110 THR A C 1
ATOM 826 O O . THR A 1 110 ? -15.941 2.599 42.028 1.00 64.62 110 THR A O 1
ATOM 829 N N . GLY A 1 111 ? -18.035 3.180 41.498 1.00 75.56 111 GLY A N 1
ATOM 830 C CA . GLY A 1 111 ? -17.709 4.499 40.936 1.00 75.56 111 GLY A CA 1
ATOM 831 C C . GLY A 1 111 ? -18.048 4.600 39.447 1.00 75.56 111 GLY A C 1
ATOM 832 O O . GLY A 1 111 ? -18.391 3.593 38.847 1.00 75.56 111 GLY A O 1
ATOM 833 N N . PRO A 1 112 ? -17.981 5.802 38.848 1.00 90.12 112 PRO A N 1
ATOM 834 C CA . PRO A 1 112 ? -18.379 6.000 37.456 1.00 90.12 112 PRO A CA 1
ATOM 835 C C . PRO A 1 112 ? -17.420 5.304 36.482 1.00 90.12 112 PRO A C 1
ATOM 837 O O . PRO A 1 112 ? -16.248 5.080 36.808 1.00 90.12 112 PRO A O 1
ATOM 840 N N . VAL A 1 113 ? -17.882 5.069 35.250 1.00 94.62 113 VAL A N 1
ATOM 841 C CA . VAL A 1 113 ? -17.023 4.657 34.134 1.00 94.62 113 VAL A CA 1
ATOM 842 C C . VAL A 1 113 ? -15.789 5.550 34.024 1.00 94.62 113 VAL A C 1
ATOM 844 O O . VAL A 1 113 ? -15.863 6.775 34.142 1.00 94.62 113 VAL A O 1
ATOM 847 N N . ALA A 1 114 ? -14.636 4.939 33.766 1.00 95.25 114 ALA A N 1
ATOM 848 C CA . ALA A 1 114 ? -13.385 5.651 33.544 1.00 95.25 114 ALA A CA 1
ATOM 849 C C . ALA A 1 114 ? -12.571 4.996 32.424 1.00 95.25 114 ALA A C 1
ATOM 851 O O . ALA A 1 114 ? -12.651 3.786 32.190 1.00 95.25 114 ALA A O 1
ATOM 852 N N . PHE A 1 115 ? -11.755 5.791 31.732 1.00 97.06 115 PHE A N 1
ATOM 853 C CA . PHE A 1 115 ? -10.778 5.250 30.789 1.00 97.06 115 PHE A CA 1
ATOM 854 C C . PHE A 1 115 ? -9.702 4.443 31.528 1.00 97.06 115 PHE A C 1
ATOM 856 O O . PHE A 1 115 ? -9.280 4.802 32.629 1.00 97.06 115 PHE A O 1
ATOM 863 N N . LYS A 1 116 ? -9.263 3.333 30.926 1.00 94.81 116 LYS A N 1
ATOM 864 C CA . LYS A 1 116 ? -8.188 2.491 31.468 1.00 94.81 116 LYS A CA 1
ATOM 865 C C . LYS A 1 116 ? -6.831 3.184 31.320 1.00 94.81 116 LYS A C 1
ATOM 867 O O . LYS A 1 116 ? -6.708 4.205 30.655 1.00 94.81 116 LYS A O 1
ATOM 872 N N . HIS A 1 117 ? -5.796 2.591 31.911 1.00 92.06 117 HIS A N 1
ATOM 873 C CA . HIS A 1 117 ? -4.412 2.920 31.589 1.00 92.06 117 HIS A CA 1
ATOM 874 C C . HIS A 1 117 ? -3.720 1.691 30.966 1.00 92.06 117 HIS A C 1
ATOM 876 O O . HIS A 1 117 ? -3.646 0.659 31.639 1.00 92.06 117 HIS A O 1
ATOM 882 N N . PRO A 1 118 ? -3.230 1.775 29.714 1.00 95.12 118 PRO A N 1
ATOM 883 C CA . PRO A 1 118 ? -3.372 2.910 28.794 1.00 95.12 118 PRO A CA 1
ATOM 884 C C . PRO A 1 118 ? -4.828 3.122 28.334 1.00 95.12 118 PRO A C 1
ATOM 886 O O . PRO A 1 118 ? -5.634 2.190 28.321 1.00 95.12 118 PRO A O 1
ATOM 889 N N . GLN A 1 119 ? -5.164 4.368 27.990 1.00 96.94 119 GLN A N 1
ATOM 890 C CA . GLN A 1 119 ? -6.486 4.750 27.477 1.00 96.94 119 GLN A CA 1
ATOM 891 C C . GLN A 1 119 ? -6.698 4.272 26.033 1.00 96.94 119 GLN A C 1
ATOM 893 O O . GLN A 1 119 ? -7.838 4.081 25.605 1.00 96.94 119 GLN A O 1
ATOM 898 N N . ASP A 1 120 ? -5.604 4.110 25.289 1.00 98.00 120 ASP A N 1
ATOM 899 C CA . ASP A 1 120 ? -5.557 3.491 23.968 1.00 98.00 120 ASP A CA 1
ATOM 900 C C . ASP A 1 120 ? -5.108 2.035 24.101 1.00 98.00 120 ASP A C 1
ATOM 902 O O . ASP A 1 120 ? -4.070 1.757 24.705 1.00 98.00 120 ASP A O 1
ATOM 906 N N . ALA A 1 121 ? -5.899 1.104 23.580 1.00 97.69 121 ALA A N 1
ATOM 907 C CA . ALA A 1 121 ? -5.560 -0.313 23.568 1.00 97.69 121 ALA A CA 1
ATOM 908 C C . ALA A 1 121 ? -4.791 -0.743 22.303 1.00 97.69 121 ALA A C 1
ATOM 910 O O . ALA A 1 121 ? -4.312 -1.879 22.266 1.00 97.69 121 ALA A O 1
ATOM 911 N N . ASP A 1 122 ? -4.664 0.121 21.287 1.00 97.69 122 ASP A N 1
ATOM 912 C CA . ASP A 1 122 ? -3.803 -0.122 20.124 1.00 97.69 122 ASP A CA 1
ATOM 913 C C . ASP A 1 122 ? -2.393 0.445 20.404 1.00 97.69 122 ASP A C 1
ATOM 915 O O . ASP A 1 122 ? -2.257 1.628 20.710 1.00 97.69 122 ASP A O 1
ATOM 919 N N . PRO A 1 123 ? -1.325 -0.377 20.370 1.00 95.56 123 PRO A N 1
ATOM 920 C CA . PRO A 1 123 ? 0.038 0.098 20.604 1.00 95.56 123 PRO A CA 1
ATOM 921 C C . PRO A 1 123 ? 0.681 0.769 19.377 1.00 95.56 123 PRO A C 1
ATOM 923 O O . PRO A 1 123 ? 1.815 1.248 19.484 1.00 95.56 123 PRO A O 1
ATOM 926 N N . ALA A 1 124 ? 0.041 0.741 18.202 1.00 97.88 124 ALA A N 1
ATOM 927 C CA . ALA A 1 124 ? 0.552 1.392 17.000 1.00 97.88 124 ALA A CA 1
ATOM 928 C C . ALA A 1 124 ? 0.457 2.925 17.095 1.00 97.88 124 ALA A C 1
ATOM 930 O O . ALA A 1 124 ? -0.205 3.484 17.959 1.00 97.88 124 ALA A O 1
ATOM 931 N N . ALA A 1 125 ? 1.170 3.629 16.213 1.00 97.56 125 ALA A N 1
ATOM 932 C CA . ALA A 1 125 ? 1.148 5.087 16.204 1.00 97.56 125 ALA A CA 1
ATOM 933 C C . ALA A 1 125 ? -0.205 5.618 15.710 1.00 97.56 125 ALA A C 1
ATOM 935 O O . ALA A 1 125 ? -0.661 5.229 14.635 1.00 97.56 125 ALA A O 1
ATOM 936 N N . ASN A 1 126 ? -0.776 6.567 16.450 1.00 98.12 126 ASN A N 1
ATOM 937 C CA . ASN A 1 126 ? -2.052 7.214 16.148 1.00 98.12 126 ASN A CA 1
ATOM 938 C C . ASN A 1 126 ? -1.893 8.143 14.936 1.00 98.12 126 ASN A C 1
ATOM 940 O O . ASN A 1 126 ? -1.635 9.343 15.077 1.00 98.12 126 ASN A O 1
ATOM 944 N N . GLN A 1 127 ? -1.992 7.589 13.731 1.00 97.62 127 GLN A N 1
ATOM 945 C CA . GLN A 1 127 ? -1.763 8.316 12.487 1.00 97.62 127 GLN A CA 1
ATOM 946 C C . GLN A 1 127 ? -2.684 7.849 11.362 1.00 97.62 127 GLN A C 1
ATOM 948 O O . GLN A 1 127 ? -3.115 6.698 11.322 1.00 97.62 127 GLN A O 1
ATOM 953 N N . ILE A 1 128 ? -2.944 8.743 10.409 1.00 97.44 128 ILE A N 1
ATOM 954 C CA . ILE A 1 128 ? -3.755 8.459 9.228 1.00 97.44 128 ILE A CA 1
ATOM 955 C C . ILE A 1 128 ? -3.239 9.221 7.991 1.00 97.44 128 ILE A C 1
ATOM 957 O O . ILE A 1 128 ? -2.910 10.404 8.100 1.00 97.44 128 ILE A O 1
ATOM 961 N N . PRO A 1 129 ? -3.172 8.588 6.804 1.00 96.50 129 PRO A N 1
ATOM 962 C CA . PRO A 1 129 ? -2.895 9.297 5.555 1.00 96.50 129 PRO A CA 1
ATOM 963 C C . PRO A 1 129 ? -3.983 10.320 5.191 1.00 96.50 129 PRO A C 1
ATOM 965 O O . PRO A 1 129 ? -5.174 10.063 5.373 1.00 96.50 129 PRO A O 1
ATOM 968 N N . ASP A 1 130 ? -3.603 11.461 4.619 1.00 95.31 130 ASP A N 1
ATOM 969 C CA . ASP A 1 130 ? -4.538 12.527 4.222 1.00 95.31 130 ASP A CA 1
ATOM 970 C C . ASP A 1 130 ? -5.553 12.124 3.127 1.00 95.31 130 ASP A C 1
ATOM 972 O O . ASP A 1 130 ? -6.657 12.672 3.071 1.00 95.31 130 ASP A O 1
ATOM 976 N N . LEU A 1 131 ? -5.235 11.109 2.317 1.00 94.50 131 LEU A N 1
ATOM 977 C CA . LEU A 1 131 ? -6.114 10.506 1.307 1.00 94.50 131 LEU A CA 1
ATOM 978 C C . LEU A 1 131 ? -6.620 9.114 1.724 1.00 94.50 131 LEU A C 1
ATOM 980 O O . LEU A 1 131 ? -7.006 8.311 0.872 1.00 94.50 131 LEU A O 1
ATOM 984 N N . ALA A 1 132 ? -6.613 8.801 3.023 1.00 94.81 132 ALA A N 1
ATOM 985 C CA . ALA A 1 132 ? -7.094 7.519 3.525 1.00 94.81 132 ALA A CA 1
ATOM 986 C C . ALA A 1 132 ? -8.563 7.257 3.116 1.00 94.81 132 ALA A C 1
ATOM 988 O O . ALA A 1 132 ? -9.429 8.108 3.366 1.00 94.81 132 ALA A O 1
ATOM 989 N N . PRO A 1 133 ? -8.874 6.091 2.514 1.00 95.44 133 PRO A N 1
ATOM 990 C CA . PRO A 1 133 ? -10.247 5.720 2.187 1.00 95.44 133 PRO A CA 1
ATOM 991 C C . PRO A 1 133 ? -11.089 5.459 3.448 1.00 95.44 133 PRO A C 1
ATOM 993 O O . PRO A 1 133 ? -10.579 5.295 4.557 1.00 95.44 133 PRO A O 1
ATOM 996 N N . ALA A 1 134 ? -12.414 5.403 3.284 1.00 97.62 134 ALA A N 1
ATOM 997 C CA . ALA A 1 134 ? -13.317 5.021 4.369 1.00 97.62 134 ALA A CA 1
ATOM 998 C C . ALA A 1 134 ? -12.960 3.627 4.923 1.00 97.62 134 ALA A C 1
ATOM 1000 O O . ALA A 1 134 ? -12.635 2.713 4.167 1.00 97.62 134 ALA A O 1
ATOM 1001 N N . GLY A 1 135 ? -13.029 3.468 6.245 1.00 97.50 135 GLY A N 1
ATOM 1002 C CA . GLY A 1 135 ? -12.671 2.239 6.952 1.00 97.50 135 GLY A CA 1
ATOM 1003 C C . GLY A 1 135 ? -11.191 2.108 7.325 1.00 97.50 135 GLY A C 1
ATOM 1004 O O . GLY A 1 135 ? -10.861 1.214 8.100 1.00 97.50 135 GLY A O 1
ATOM 1005 N N . THR A 1 136 ? -10.297 2.987 6.850 1.00 98.06 136 THR A N 1
ATOM 1006 C CA . THR A 1 136 ? -8.894 2.998 7.302 1.00 98.06 136 THR A CA 1
ATOM 1007 C C . THR A 1 136 ? -8.816 3.217 8.813 1.00 98.06 136 THR A C 1
ATOM 1009 O O . THR A 1 136 ? -9.462 4.123 9.342 1.00 98.06 136 THR A O 1
ATOM 1012 N N . LEU A 1 137 ? -8.035 2.381 9.501 1.00 98.06 137 LEU A N 1
ATOM 1013 C CA . LEU A 1 137 ? -7.799 2.485 10.939 1.00 98.06 137 LEU A CA 1
ATOM 1014 C C . LEU A 1 137 ? -6.982 3.736 11.263 1.00 98.06 137 LEU A C 1
ATOM 1016 O O . LEU A 1 137 ? -6.036 4.068 10.555 1.00 98.06 137 LEU A O 1
ATOM 1020 N N . VAL A 1 138 ? -7.343 4.394 12.362 1.00 97.44 138 VAL A N 1
ATOM 1021 C CA . VAL A 1 138 ? -6.568 5.507 12.939 1.00 97.44 138 VAL A CA 1
ATOM 1022 C C . VAL A 1 138 ? -5.504 5.003 13.923 1.00 97.44 138 VAL A C 1
ATOM 1024 O O . VAL A 1 138 ? -4.673 5.775 14.387 1.00 97.44 138 VAL A O 1
ATOM 1027 N N . HIS A 1 139 ? -5.539 3.703 14.234 1.00 98.25 139 HIS A N 1
ATOM 1028 C CA . HIS A 1 139 ? -4.763 3.074 15.303 1.00 98.25 139 HIS A CA 1
ATOM 1029 C C . HIS A 1 139 ? -5.080 3.633 16.691 1.00 98.25 139 HIS A C 1
ATOM 1031 O O . HIS A 1 139 ? -4.200 3.797 17.517 1.00 98.25 139 HIS A O 1
ATOM 1037 N N . ILE A 1 140 ? -6.365 3.917 16.927 1.00 98.56 140 ILE A N 1
ATOM 1038 C CA . ILE A 1 140 ? -6.904 4.202 18.257 1.00 98.56 140 ILE A CA 1
ATOM 1039 C C . ILE A 1 140 ? -7.986 3.176 18.557 1.00 98.56 140 ILE A C 1
ATOM 1041 O O . ILE A 1 140 ? -8.962 3.050 17.804 1.00 98.56 140 ILE A O 1
ATOM 1045 N N . THR A 1 141 ? -7.840 2.487 19.685 1.00 98.62 141 THR A N 1
ATOM 1046 C CA . THR A 1 141 ? -8.895 1.671 20.290 1.00 98.62 141 THR A CA 1
ATOM 1047 C C . THR A 1 141 ? -9.194 2.210 21.682 1.00 98.62 141 THR A C 1
ATOM 1049 O O . THR A 1 141 ? -8.522 1.873 22.658 1.00 98.62 141 THR A O 1
ATOM 1052 N N . ALA A 1 142 ? -10.219 3.058 21.776 1.00 98.31 142 ALA A N 1
ATOM 1053 C CA . ALA A 1 142 ? -10.651 3.647 23.035 1.00 98.31 142 ALA A CA 1
ATOM 1054 C C . ALA A 1 142 ? -11.062 2.558 24.034 1.00 98.31 142 ALA A C 1
ATOM 1056 O O . ALA A 1 142 ? -11.899 1.707 23.734 1.00 98.31 142 ALA A O 1
ATOM 1057 N N . SER A 1 143 ? -10.478 2.586 25.232 1.00 97.62 143 SER A N 1
ATOM 1058 C CA . SER A 1 143 ? -10.720 1.562 26.244 1.00 97.62 143 SER A CA 1
ATOM 1059 C C . SER A 1 143 ? -11.062 2.185 27.592 1.00 97.62 143 SER A C 1
ATOM 1061 O O . SER A 1 143 ? -10.196 2.658 28.327 1.00 97.62 143 SER A O 1
ATOM 1063 N N . ALA A 1 144 ? -12.334 2.091 27.952 1.00 97.25 144 ALA A N 1
ATOM 1064 C CA . ALA A 1 144 ? -12.876 2.406 29.261 1.00 97.25 144 ALA A CA 1
ATOM 1065 C C . ALA A 1 144 ? -13.422 1.150 29.951 1.00 97.25 144 ALA A C 1
ATOM 1067 O O . ALA A 1 144 ? -13.586 0.085 29.345 1.00 97.25 144 ALA A O 1
ATOM 1068 N N . LYS A 1 145 ? -13.607 1.251 31.262 1.00 94.00 145 LYS A N 1
ATOM 1069 C CA . LYS A 1 145 ? -14.180 0.202 32.094 1.00 94.00 145 LYS A CA 1
ATOM 1070 C C . LYS A 1 145 ? -15.102 0.836 33.118 1.00 94.00 145 LYS A C 1
ATOM 1072 O O . LYS A 1 145 ? -14.710 1.791 33.787 1.00 94.00 145 LYS A O 1
ATOM 1077 N N . ASP A 1 146 ? -16.286 0.258 33.236 1.00 92.50 146 ASP A N 1
ATOM 1078 C CA . ASP A 1 146 ? -17.122 0.466 34.402 1.00 92.50 146 ASP A CA 1
ATOM 1079 C C . ASP A 1 146 ? -16.671 -0.488 35.526 1.00 92.50 146 ASP A C 1
ATOM 1081 O O . ASP A 1 146 ? -16.396 -1.670 35.254 1.00 92.50 146 ASP A O 1
ATOM 1085 N N . PRO A 1 147 ? -16.470 0.008 36.757 1.00 86.69 147 PRO A N 1
ATOM 1086 C CA . PRO A 1 147 ? -16.202 -0.837 37.913 1.00 86.69 147 PRO A CA 1
ATOM 1087 C C . PRO A 1 147 ? -17.275 -1.917 38.158 1.00 86.69 147 PRO A C 1
ATOM 1089 O O . PRO A 1 147 ? -16.926 -3.020 38.597 1.00 86.69 147 PRO A O 1
ATOM 1092 N N . ASP A 1 148 ? -18.532 -1.648 37.803 1.00 86.00 148 ASP A N 1
ATOM 1093 C CA . ASP A 1 148 ? -19.662 -2.543 38.012 1.00 86.00 148 ASP A CA 1
ATOM 1094 C C . ASP A 1 148 ? -19.763 -3.568 36.858 1.00 86.00 148 ASP A C 1
ATOM 1096 O O . ASP A 1 148 ? -19.983 -3.258 35.689 1.00 86.00 148 ASP A O 1
ATOM 1100 N N . VAL A 1 149 ? -19.566 -4.854 37.177 1.00 81.19 149 VAL A N 1
ATOM 1101 C CA . VAL A 1 149 ? -19.388 -5.935 36.174 1.00 81.19 149 VAL A CA 1
ATOM 1102 C C . VAL A 1 149 ? -20.627 -6.246 35.330 1.00 81.19 149 VAL A C 1
ATOM 1104 O O . VAL A 1 149 ? -20.537 -7.003 34.362 1.00 81.19 149 VAL A O 1
ATOM 1107 N N . THR A 1 150 ? -21.785 -5.717 35.715 1.00 83.69 150 THR A N 1
ATOM 1108 C CA . THR A 1 150 ? -23.041 -5.858 34.975 1.00 83.69 150 THR A CA 1
ATOM 1109 C C . THR A 1 150 ? -23.240 -4.766 33.935 1.00 83.69 150 THR A C 1
ATOM 1111 O O . THR A 1 150 ? -24.104 -4.926 33.073 1.00 83.69 150 THR A O 1
ATOM 1114 N N . ASP A 1 151 ? -22.463 -3.684 34.003 1.00 89.88 151 ASP A N 1
ATOM 1115 C CA . ASP A 1 151 ? -22.632 -2.541 33.126 1.00 89.88 151 ASP A CA 1
ATOM 1116 C C . ASP A 1 151 ? -21.841 -2.663 31.822 1.00 89.88 151 ASP A C 1
ATOM 1118 O O . ASP A 1 151 ? -20.753 -3.240 31.736 1.00 89.88 151 ASP A O 1
ATOM 1122 N N . THR A 1 152 ? -22.427 -2.118 30.760 1.00 94.88 152 THR A N 1
ATOM 1123 C CA . THR A 1 152 ? -21.842 -2.087 29.419 1.00 94.88 152 THR A CA 1
ATOM 1124 C C . THR A 1 152 ? -21.374 -0.685 29.081 1.00 94.88 152 THR A C 1
ATOM 1126 O O . THR A 1 152 ? -22.118 0.273 29.272 1.00 94.88 152 THR A O 1
ATOM 1129 N N . VAL A 1 153 ? -20.183 -0.571 28.496 1.00 97.38 153 VAL A N 1
ATOM 1130 C CA . VAL A 1 153 ? -19.627 0.708 28.041 1.00 97.38 153 VAL A CA 1
ATOM 1131 C C . VAL A 1 153 ? -19.820 0.859 26.536 1.00 97.38 153 VAL A C 1
ATOM 1133 O O . VAL A 1 153 ? -19.504 -0.051 25.769 1.00 97.38 153 VAL A O 1
ATOM 1136 N N . THR A 1 154 ? -20.298 2.027 26.116 1.00 98.31 154 THR A N 1
ATOM 1137 C CA . THR A 1 154 ? -20.400 2.430 24.710 1.00 98.31 154 THR A CA 1
ATOM 1138 C C . THR A 1 154 ? -19.588 3.686 24.419 1.00 98.31 154 THR A C 1
ATOM 1140 O O . THR A 1 154 ? -19.319 4.467 25.327 1.00 98.31 154 THR A O 1
ATOM 1143 N N . TYR A 1 155 ? -19.195 3.891 23.159 1.00 98.69 155 TYR A N 1
ATOM 1144 C CA . TYR A 1 155 ? -18.353 5.019 22.750 1.00 98.69 155 TYR A CA 1
ATOM 1145 C C . TYR A 1 155 ? -18.988 5.892 21.664 1.00 98.69 155 TYR A C 1
ATOM 1147 O O . TYR A 1 155 ? -19.685 5.404 20.773 1.00 98.69 155 TYR A O 1
ATOM 1155 N N . SER A 1 156 ? -18.675 7.186 21.707 1.00 98.38 156 SER A N 1
ATOM 1156 C CA . SER A 1 156 ? -19.005 8.183 20.683 1.00 98.38 156 SER A CA 1
ATOM 1157 C C . SER A 1 156 ? -17.841 9.160 20.473 1.00 98.38 156 SER A C 1
ATOM 1159 O O . SER A 1 156 ? -16.920 9.207 21.287 1.00 98.38 156 SER A O 1
ATOM 1161 N N . LEU A 1 157 ? -17.860 9.908 19.365 1.00 97.50 157 LEU A N 1
ATOM 1162 C CA . LEU A 1 157 ? -16.799 10.842 18.968 1.00 97.50 157 LEU A CA 1
ATOM 1163 C C . LEU A 1 157 ? -17.376 12.184 18.494 1.00 97.50 157 LEU A C 1
ATOM 1165 O O . LEU A 1 157 ? -18.528 12.242 18.059 1.00 97.50 157 LEU A O 1
ATOM 1169 N N . ASN A 1 158 ? -16.565 13.243 18.524 1.00 96.19 158 ASN A N 1
ATOM 1170 C CA . ASN A 1 158 ? -16.970 14.612 18.172 1.00 96.19 158 ASN A CA 1
ATOM 1171 C C . ASN A 1 158 ? -16.669 15.058 16.723 1.00 96.19 158 ASN A C 1
ATOM 1173 O O . ASN A 1 158 ? -17.123 16.132 16.331 1.00 96.19 158 ASN A O 1
ATOM 1177 N N . ASP A 1 159 ? -15.908 14.290 15.937 1.00 97.75 159 ASP A N 1
ATOM 1178 C CA . ASP A 1 159 ? -15.478 14.672 14.582 1.00 97.75 159 ASP A CA 1
ATOM 1179 C C . ASP A 1 159 ? -16.081 13.764 13.483 1.00 97.75 159 ASP A C 1
ATOM 1181 O O . ASP A 1 159 ? -15.648 12.623 13.314 1.00 97.75 159 ASP A O 1
ATOM 1185 N N . PRO A 1 160 ? -17.021 14.254 12.651 1.00 97.75 160 PRO A N 1
ATOM 1186 C CA . PRO A 1 160 ? -17.718 13.436 11.654 1.00 97.75 160 PRO A CA 1
ATOM 1187 C C . PRO A 1 160 ? -16.817 12.879 10.538 1.00 97.75 160 PRO A C 1
ATOM 1189 O O . PRO A 1 160 ? -17.264 12.038 9.750 1.00 97.75 160 PRO A O 1
ATOM 1192 N N . ARG A 1 161 ? -15.555 13.319 10.433 1.00 98.19 161 ARG A N 1
ATOM 1193 C CA . ARG A 1 161 ? -14.554 12.731 9.525 1.00 98.19 161 ARG A CA 1
ATOM 1194 C C . ARG A 1 161 ? -14.089 11.351 10.000 1.00 98.19 161 ARG A C 1
ATOM 1196 O O . ARG A 1 161 ? -13.480 10.603 9.231 1.00 98.19 161 ARG A O 1
ATOM 1203 N N . PHE A 1 162 ? -14.425 10.967 11.222 1.00 98.56 162 PHE A N 1
ATOM 1204 C CA . PHE A 1 162 ? -14.101 9.673 11.799 1.00 98.56 162 PHE A CA 1
ATOM 1205 C C . PHE A 1 162 ? -15.371 8.941 12.234 1.00 98.56 162 PHE A C 1
ATOM 1207 O O . PHE A 1 162 ? -16.445 9.523 12.376 1.00 98.56 162 PHE A O 1
ATOM 1214 N N . ALA A 1 163 ? -15.253 7.629 12.382 1.00 98.25 163 ALA A N 1
ATOM 1215 C CA . ALA A 1 163 ? -16.276 6.740 12.905 1.00 98.25 163 ALA A CA 1
ATOM 1216 C C . ALA A 1 163 ? -15.666 5.932 14.053 1.00 98.25 163 ALA A C 1
ATOM 1218 O O . ALA A 1 163 ? -14.537 5.462 13.934 1.00 98.25 163 ALA A O 1
ATOM 1219 N N . ILE A 1 164 ? -16.407 5.746 15.143 1.00 98.62 164 ILE A N 1
ATOM 1220 C CA . ILE A 1 164 ? -16.022 4.872 16.254 1.00 98.62 164 ILE A CA 1
ATOM 1221 C C . ILE A 1 164 ? -17.027 3.739 16.332 1.00 98.62 164 ILE A C 1
ATOM 1223 O O . ILE A 1 164 ? -18.239 3.963 16.305 1.00 98.62 164 ILE A O 1
ATOM 1227 N N . ASN A 1 165 ? -16.534 2.508 16.415 1.00 98.50 165 ASN A N 1
ATOM 1228 C CA . ASN A 1 165 ? -17.402 1.394 16.748 1.00 98.50 165 ASN A CA 1
ATOM 1229 C C . ASN A 1 165 ? -17.835 1.545 18.210 1.00 98.50 165 ASN A C 1
ATOM 1231 O O . ASN A 1 165 ? -17.008 1.470 19.119 1.00 98.50 165 ASN A O 1
ATOM 1235 N N . SER A 1 166 ? -19.136 1.730 18.430 1.00 97.88 166 SER A N 1
ATOM 1236 C CA . SER A 1 166 ? -19.680 2.034 19.753 1.00 97.88 166 SER A CA 1
ATOM 1237 C C . SER A 1 166 ? -19.434 0.940 20.787 1.00 97.88 166 SER A C 1
ATOM 1239 O O . SER A 1 166 ? -19.471 1.245 21.967 1.00 97.88 166 SER A O 1
ATOM 1241 N N . SER A 1 167 ? -19.181 -0.306 20.381 1.00 97.31 167 SER A N 1
ATOM 1242 C CA . SER A 1 167 ? -18.951 -1.436 21.292 1.00 97.31 167 SER A CA 1
ATOM 1243 C C . SER A 1 167 ? -17.474 -1.781 21.490 1.00 97.31 167 SER A C 1
ATOM 1245 O O . SER A 1 167 ? -17.098 -2.255 22.558 1.00 97.31 167 SER A O 1
ATOM 1247 N N . THR A 1 168 ? -16.625 -1.544 20.485 1.00 98.00 168 THR A N 1
ATOM 1248 C CA . THR A 1 168 ? -15.203 -1.928 20.539 1.00 98.00 168 THR A CA 1
ATOM 1249 C C . THR A 1 168 ? -14.255 -0.756 20.772 1.00 98.00 168 THR A C 1
ATOM 1251 O O . THR A 1 168 ? -13.094 -0.990 21.087 1.00 98.00 168 THR A O 1
ATOM 1254 N N . GLY A 1 169 ? -14.711 0.488 20.589 1.00 98.12 169 GLY A N 1
ATOM 1255 C CA . GLY A 1 169 ? -13.879 1.687 20.722 1.00 98.12 169 GLY A CA 1
ATOM 1256 C C . GLY A 1 169 ? -12.902 1.920 19.563 1.00 98.12 169 GLY A C 1
ATOM 1257 O O . GLY A 1 169 ? -12.145 2.887 19.596 1.00 98.12 169 GLY A O 1
ATOM 1258 N N . VAL A 1 170 ? -12.915 1.067 18.530 1.00 98.75 170 VAL A N 1
ATOM 1259 C CA . VAL A 1 170 ? -12.038 1.191 17.354 1.00 98.75 170 VAL A CA 1
ATOM 1260 C C . VAL A 1 170 ? -12.452 2.393 16.511 1.00 98.75 170 VAL A C 1
ATOM 1262 O O . VAL A 1 170 ? -13.607 2.476 16.080 1.00 98.75 170 VAL A O 1
ATOM 1265 N N . ILE A 1 171 ? -11.500 3.288 16.237 1.00 98.69 171 ILE A N 1
ATOM 1266 C CA . ILE A 1 171 ? -11.702 4.475 15.401 1.00 98.69 171 ILE A CA 1
ATOM 1267 C C . ILE A 1 171 ? -11.201 4.228 13.973 1.00 98.69 171 ILE A C 1
ATOM 1269 O O . ILE A 1 171 ? -10.082 3.767 13.737 1.00 98.69 171 ILE A O 1
ATOM 1273 N N . THR A 1 172 ? -12.038 4.583 13.002 1.00 98.62 172 THR A N 1
ATOM 1274 C CA . THR A 1 172 ? -11.772 4.480 11.564 1.00 98.62 172 THR A CA 1
ATOM 1275 C C . THR A 1 172 ? -12.126 5.772 10.838 1.00 98.62 172 THR A C 1
ATOM 1277 O O . THR A 1 172 ? -12.844 6.634 11.347 1.00 98.62 172 THR A O 1
ATOM 1280 N N . ARG A 1 173 ? -11.649 5.905 9.605 1.00 98.25 173 ARG A N 1
ATOM 1281 C CA . ARG A 1 173 ? -12.060 6.955 8.676 1.00 98.25 173 ARG A CA 1
ATOM 1282 C C . ARG A 1 173 ? -13.519 6.769 8.242 1.00 98.25 173 ARG A C 1
ATOM 1284 O O . ARG A 1 173 ? -13.870 5.707 7.737 1.00 98.25 173 ARG A O 1
ATOM 1291 N N . SER A 1 174 ? -14.354 7.808 8.345 1.00 97.50 174 SER A N 1
ATOM 1292 C CA . SER A 1 174 ? -15.777 7.722 7.952 1.00 97.50 174 SER A CA 1
ATOM 1293 C C . SER A 1 174 ? -16.036 7.834 6.442 1.00 97.50 174 SER A C 1
ATOM 1295 O O . SER A 1 174 ? -17.087 7.417 5.966 1.00 97.50 174 SER A O 1
ATOM 1297 N N . GLY A 1 175 ? -15.107 8.425 5.684 1.00 94.44 175 GLY A N 1
ATOM 1298 C CA . GLY A 1 175 ? -15.299 8.812 4.279 1.00 94.44 175 GLY A CA 1
ATOM 1299 C C . GLY A 1 175 ? -15.895 10.214 4.083 1.00 94.44 175 GLY A C 1
ATOM 1300 O O . GLY A 1 175 ? -15.861 10.741 2.976 1.00 94.44 175 GLY A O 1
ATOM 1301 N N . THR A 1 176 ? -16.380 10.863 5.145 1.00 96.56 176 THR A N 1
ATOM 1302 C CA . THR A 1 176 ? -16.927 12.232 5.095 1.00 96.56 176 THR A CA 1
ATOM 1303 C C . THR A 1 176 ? -15.822 13.282 5.223 1.00 96.56 176 THR A C 1
ATOM 1305 O O . THR A 1 176 ? -14.920 13.122 6.042 1.00 96.56 176 THR A O 1
ATOM 1308 N N . GLY A 1 177 ? -15.889 14.375 4.459 1.00 95.75 177 GLY A N 1
ATOM 1309 C CA . GLY A 1 177 ? -14.914 15.475 4.527 1.00 95.75 177 GLY A CA 1
ATOM 1310 C C . GLY A 1 177 ? -13.533 15.118 3.964 1.00 95.75 177 GLY A C 1
ATOM 1311 O O . GLY A 1 177 ? -13.341 14.041 3.405 1.00 95.75 177 GLY A O 1
ATOM 1312 N N . THR A 1 178 ? -12.569 16.022 4.112 1.00 95.25 178 THR A N 1
ATOM 1313 C CA . THR A 1 178 ? -11.177 15.850 3.662 1.00 95.25 178 THR A CA 1
ATOM 1314 C C . THR A 1 178 ? -10.215 15.964 4.840 1.00 95.25 178 THR A C 1
ATOM 1316 O O . THR A 1 178 ? -10.513 16.651 5.819 1.00 95.25 178 THR A O 1
ATOM 1319 N N . LEU A 1 179 ? -9.061 15.308 4.733 1.00 96.88 179 LEU A N 1
ATOM 1320 C CA . LEU A 1 179 ? -7.907 15.515 5.606 1.00 96.88 179 LEU A CA 1
ATOM 1321 C C . LEU A 1 179 ? -6.815 16.209 4.782 1.00 96.88 179 LEU A C 1
ATOM 1323 O O . LEU A 1 179 ? -6.806 16.098 3.556 1.00 96.88 179 LEU A O 1
ATOM 1327 N N . ASN A 1 180 ? -5.927 16.961 5.426 1.00 95.56 180 ASN A N 1
ATOM 1328 C CA . ASN A 1 180 ? -4.842 17.645 4.728 1.00 95.56 180 ASN A CA 1
ATOM 1329 C C . ASN A 1 180 ? -3.602 17.695 5.618 1.00 95.56 180 ASN A C 1
ATOM 1331 O O . ASN A 1 180 ? -3.584 18.420 6.611 1.00 95.56 180 ASN A O 1
ATOM 1335 N N . ALA A 1 181 ? -2.562 16.946 5.254 1.00 95.56 181 ALA A N 1
ATOM 1336 C CA . ALA A 1 181 ? -1.355 16.840 6.067 1.00 95.56 181 ALA A CA 1
ATOM 1337 C C . ALA A 1 181 ? -0.556 18.153 6.149 1.00 95.56 181 ALA A C 1
ATOM 1339 O O . ALA A 1 181 ? 0.210 18.351 7.087 1.00 95.56 181 ALA A O 1
ATOM 1340 N N . GLN A 1 182 ? -0.709 19.060 5.180 1.00 91.12 182 GLN A N 1
ATOM 1341 C CA . GLN A 1 182 ? 0.032 20.321 5.130 1.00 91.12 182 GLN A CA 1
ATOM 1342 C C . GLN A 1 182 ? -0.635 21.415 5.971 1.00 91.12 182 GLN A C 1
ATOM 1344 O O . GLN A 1 182 ? 0.057 22.185 6.633 1.00 91.12 182 GLN A O 1
ATOM 1349 N N . THR A 1 183 ? -1.966 21.503 5.948 1.00 96.69 183 THR A N 1
ATOM 1350 C CA . THR A 1 183 ? -2.726 22.554 6.645 1.00 96.69 183 THR A CA 1
ATOM 1351 C C . THR A 1 183 ? -3.278 22.108 7.996 1.00 96.69 183 THR A C 1
ATOM 1353 O O . THR A 1 183 ? -3.529 22.955 8.847 1.00 96.69 183 THR A O 1
ATOM 1356 N N . GLU A 1 184 ? -3.473 20.806 8.209 1.00 97.19 184 GLU A N 1
ATOM 1357 C CA . GLU A 1 184 ? -3.979 20.215 9.454 1.00 97.19 184 GLU A CA 1
ATOM 1358 C C . GLU A 1 184 ? -3.216 18.909 9.767 1.00 97.19 184 GLU A C 1
ATOM 1360 O O . GLU A 1 184 ? -3.770 17.813 9.689 1.00 97.19 184 GLU A O 1
ATOM 1365 N N . PRO A 1 185 ? -1.920 18.997 10.121 1.00 97.12 185 PRO A N 1
ATOM 1366 C CA . PRO A 1 185 ? -1.071 17.825 10.368 1.00 97.12 185 PRO A CA 1
ATOM 1367 C C . PRO A 1 185 ? -1.458 17.031 11.626 1.00 97.12 185 PRO A C 1
ATOM 1369 O O . PRO A 1 185 ? -0.880 15.981 11.901 1.00 97.12 185 PRO A O 1
ATOM 1372 N N . SER A 1 186 ? -2.384 17.543 12.437 1.00 97.56 186 SER A N 1
ATOM 1373 C CA . SER A 1 186 ? -2.795 16.934 13.696 1.00 97.56 186 SER A CA 1
ATOM 1374 C C . SER A 1 186 ? -4.265 17.221 13.976 1.00 97.56 186 SER A C 1
ATOM 1376 O O . SER A 1 186 ? -4.702 18.368 13.870 1.00 97.56 186 SER A O 1
ATOM 1378 N N . ILE A 1 187 ? -5.008 16.182 14.353 1.00 97.94 187 ILE A N 1
ATOM 1379 C CA . ILE A 1 187 ? -6.427 16.242 14.709 1.00 97.94 187 ILE A CA 1
ATOM 1380 C C . ILE A 1 187 ? -6.590 15.729 16.136 1.00 97.94 187 ILE A C 1
ATOM 1382 O O . ILE A 1 187 ? -6.031 14.695 16.499 1.00 97.94 187 ILE A O 1
ATOM 1386 N N . ASN A 1 188 ? -7.370 16.442 16.947 1.00 97.88 188 ASN A N 1
ATOM 1387 C CA . ASN A 1 188 ? -7.730 16.003 18.290 1.00 97.88 188 ASN A CA 1
ATOM 1388 C C . ASN A 1 188 ? -9.146 15.407 18.274 1.00 97.88 188 ASN A C 1
ATOM 1390 O O . ASN A 1 188 ? -10.109 16.098 17.937 1.00 97.88 188 ASN A O 1
ATOM 1394 N N . LEU A 1 189 ? -9.252 14.120 18.602 1.00 98.31 189 LEU A N 1
ATOM 1395 C CA . LEU A 1 189 ? -10.514 13.395 18.700 1.00 98.31 189 LEU A CA 1
ATOM 1396 C C . LEU A 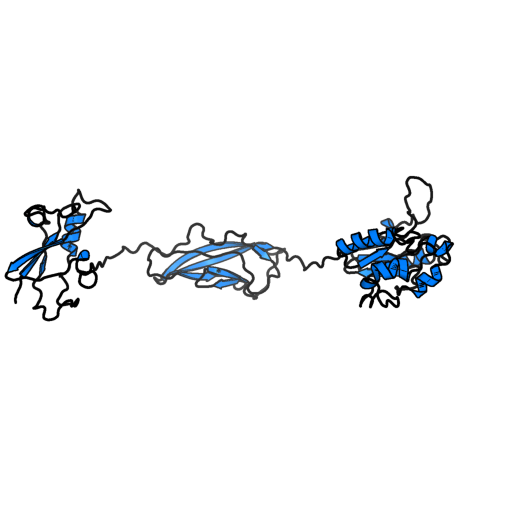1 189 ? -10.952 13.322 20.159 1.00 98.31 189 LEU A C 1
ATOM 1398 O O . LEU A 1 189 ? -10.267 12.710 20.977 1.00 98.31 189 LEU A O 1
ATOM 1402 N N . HIS A 1 190 ? -12.122 13.881 20.454 1.00 98.25 190 HIS A N 1
ATOM 1403 C CA . HIS A 1 190 ? -12.759 13.786 21.761 1.00 98.25 190 HIS A CA 1
ATOM 1404 C C . HIS A 1 190 ? -13.684 12.571 21.780 1.00 98.25 190 HIS A C 1
ATOM 1406 O O . HIS A 1 190 ? -14.716 12.554 21.100 1.00 98.25 190 HIS A O 1
ATOM 1412 N N . VAL A 1 191 ? -13.309 11.549 22.546 1.00 98.62 191 VAL A N 1
ATOM 1413 C CA . VAL A 1 191 ? -14.089 10.319 22.705 1.00 98.62 191 VAL A CA 1
ATOM 1414 C C . VAL A 1 191 ? -14.831 10.356 24.031 1.00 98.62 191 VAL A C 1
ATOM 1416 O O . VAL A 1 191 ? -14.230 10.571 25.082 1.00 98.62 191 VAL A O 1
ATOM 1419 N N . THR A 1 192 ? -16.133 10.083 23.997 1.00 98.62 192 THR A N 1
ATOM 1420 C CA . THR A 1 192 ? -16.964 9.927 25.195 1.00 98.62 192 THR A CA 1
ATOM 1421 C C . THR A 1 192 ? -17.332 8.460 25.378 1.00 98.62 192 THR A C 1
ATOM 1423 O O . THR A 1 192 ? -17.935 7.861 24.486 1.00 98.62 192 THR A O 1
ATOM 1426 N N . ALA A 1 193 ? -16.975 7.899 26.533 1.00 98.44 193 ALA A N 1
ATOM 1427 C CA . ALA A 1 193 ? -17.440 6.605 27.012 1.00 98.44 193 ALA A CA 1
ATOM 1428 C C . ALA A 1 193 ? -18.697 6.798 27.877 1.00 98.44 193 ALA A C 1
ATOM 1430 O O . ALA A 1 193 ? -18.707 7.656 28.761 1.00 98.44 193 ALA A O 1
ATOM 1431 N N . THR A 1 194 ? -19.736 6.002 27.642 1.00 97.94 194 THR A N 1
ATOM 1432 C CA . THR A 1 194 ? -21.012 6.032 28.371 1.00 97.94 194 THR A CA 1
ATOM 1433 C C . THR A 1 194 ? -21.345 4.635 28.870 1.00 97.94 194 THR A C 1
ATOM 1435 O O . THR A 1 194 ? -21.416 3.701 28.068 1.00 97.94 194 THR A O 1
ATOM 1438 N N . SER A 1 195 ? -21.543 4.498 30.176 1.00 96.00 195 SER A N 1
ATOM 1439 C CA . SER A 1 195 ? -21.967 3.252 30.809 1.00 96.00 195 SER A CA 1
ATOM 1440 C C . SER A 1 195 ? -23.494 3.137 30.858 1.00 96.00 195 SER A C 1
ATOM 1442 O O . SER A 1 195 ? -24.214 4.134 30.741 1.00 96.00 195 SER A O 1
ATOM 1444 N N . SER A 1 196 ? -24.008 1.913 30.984 1.00 95.06 196 SER A N 1
ATOM 1445 C CA . SER A 1 196 ? -25.447 1.635 31.090 1.00 95.06 196 SER A CA 1
ATOM 1446 C C . SER A 1 196 ? -26.085 2.179 32.367 1.00 95.06 196 SER A C 1
ATOM 1448 O O . SER A 1 196 ? -27.301 2.379 32.384 1.00 95.06 196 SER A O 1
ATOM 1450 N N . ASP A 1 197 ? -25.286 2.487 33.389 1.00 89.88 197 ASP A N 1
ATOM 1451 C CA . ASP A 1 197 ? -25.715 3.192 34.602 1.00 89.88 197 ASP A CA 1
ATOM 1452 C C . ASP A 1 197 ? -25.943 4.707 34.374 1.00 89.88 197 ASP A C 1
ATOM 1454 O O . ASP A 1 197 ? -26.479 5.406 35.236 1.00 89.88 197 ASP A O 1
ATOM 1458 N N . GLY A 1 198 ? -25.574 5.218 33.192 1.00 90.81 198 GLY A N 1
ATOM 1459 C CA . GLY A 1 198 ? -25.679 6.622 32.797 1.00 90.81 198 GLY A CA 1
ATOM 1460 C C . GLY A 1 198 ? -24.441 7.466 33.110 1.00 90.81 198 GLY A C 1
ATOM 1461 O O . GLY A 1 198 ? -24.426 8.655 32.779 1.00 90.81 198 GLY A O 1
ATOM 1462 N N . SER A 1 199 ? -23.401 6.893 33.717 1.00 94.38 199 SER A N 1
ATOM 1463 C CA . SER A 1 199 ? -22.132 7.577 33.944 1.00 94.38 199 SER A CA 1
ATOM 1464 C C . SER A 1 199 ? -21.359 7.775 32.635 1.00 94.38 199 SER A C 1
ATOM 1466 O O . SER A 1 199 ? -21.493 7.020 31.666 1.00 94.38 199 SER A O 1
ATOM 1468 N N . THR A 1 200 ? -20.548 8.836 32.582 1.00 97.00 200 THR A N 1
ATOM 1469 C CA . THR A 1 200 ? -19.756 9.178 31.393 1.00 97.00 200 THR A CA 1
ATOM 1470 C C . THR A 1 200 ? -18.334 9.579 31.748 1.00 97.00 200 THR A C 1
ATOM 1472 O O . THR A 1 200 ? -18.121 10.300 32.723 1.00 97.00 200 THR A O 1
ATOM 1475 N N . ALA A 1 201 ? -17.388 9.225 30.882 1.00 97.56 201 ALA A N 1
ATOM 1476 C CA . ALA A 1 201 ? -16.018 9.724 30.899 1.00 97.56 201 ALA A CA 1
ATOM 1477 C C . ALA A 1 201 ? -15.611 10.211 29.509 1.00 97.56 201 ALA A C 1
ATOM 1479 O O . ALA A 1 201 ? -16.143 9.748 28.500 1.00 97.56 201 ALA A O 1
ATOM 1480 N N . ALA A 1 202 ? -14.639 11.118 29.450 1.00 97.81 202 ALA A N 1
ATOM 1481 C CA . ALA A 1 202 ? -14.117 11.647 28.199 1.00 97.81 202 ALA A CA 1
ATOM 1482 C C . ALA A 1 202 ? -12.595 11.515 28.126 1.00 97.81 202 ALA A C 1
ATOM 1484 O O . ALA A 1 202 ? -11.914 11.625 29.147 1.00 97.81 202 ALA A O 1
ATOM 1485 N N . GLN A 1 203 ? -12.080 11.295 26.919 1.00 98.25 203 GLN A N 1
ATOM 1486 C CA . GLN A 1 203 ? -10.654 11.217 26.634 1.00 98.25 203 GLN A CA 1
ATOM 1487 C C . GLN A 1 203 ? -10.357 11.812 25.260 1.00 98.25 203 GLN A C 1
ATOM 1489 O O . GLN A 1 203 ? -11.005 11.468 24.270 1.00 98.25 203 GLN A O 1
ATOM 1494 N N . ASP A 1 204 ? -9.332 12.658 25.212 1.00 98.06 204 ASP A N 1
ATOM 1495 C CA . ASP A 1 204 ? -8.807 13.207 23.968 1.00 98.06 204 ASP A CA 1
ATOM 1496 C C . ASP A 1 204 ? -7.678 12.323 23.429 1.00 98.06 204 ASP A C 1
ATOM 1498 O O . ASP A 1 204 ? -6.796 11.887 24.180 1.00 98.06 204 ASP A O 1
ATOM 1502 N N . TYR A 1 205 ? -7.687 12.100 22.117 1.00 98.19 205 TYR A N 1
ATOM 1503 C CA . TYR A 1 205 ? -6.631 11.412 21.381 1.00 98.19 205 TYR A CA 1
ATOM 1504 C C . TYR A 1 205 ? -6.095 12.316 20.276 1.00 98.19 205 TYR A C 1
ATOM 1506 O O . TYR A 1 205 ? -6.856 12.892 19.500 1.00 98.19 205 TYR A O 1
ATOM 1514 N N . THR A 1 206 ? -4.773 12.410 20.175 1.00 98.06 206 THR A N 1
ATOM 1515 C CA . THR A 1 206 ? -4.115 13.134 19.085 1.00 98.06 206 THR A CA 1
ATOM 1516 C C . THR A 1 206 ? -3.819 12.174 17.942 1.00 98.06 206 THR A C 1
ATOM 1518 O O . THR A 1 206 ? -3.197 11.135 18.155 1.00 98.06 206 THR A O 1
ATOM 1521 N N . VAL A 1 207 ? -4.231 12.544 16.734 1.00 98.12 207 VAL A N 1
ATOM 1522 C CA . VAL A 1 207 ? -4.014 11.794 15.496 1.00 98.12 207 VAL A CA 1
ATOM 1523 C C . VAL A 1 207 ? -3.124 12.610 14.576 1.00 98.12 207 VAL A C 1
ATOM 1525 O O . VAL A 1 207 ? -3.479 13.728 14.210 1.00 98.12 207 VAL A O 1
ATOM 1528 N N . SER A 1 208 ? -1.988 12.057 14.162 1.00 98.31 208 SER A N 1
ATOM 1529 C CA . SER A 1 208 ? -1.151 12.669 13.127 1.00 98.31 208 SER A CA 1
ATOM 1530 C C . SER A 1 208 ? -1.727 12.420 11.734 1.00 98.31 208 SER A C 1
ATOM 1532 O O . SER A 1 208 ? -1.988 11.280 11.354 1.00 98.31 208 SER A O 1
ATOM 1534 N N . VAL A 1 209 ? -1.895 13.480 10.948 1.00 97.75 209 VAL A N 1
ATOM 1535 C CA . VAL A 1 209 ? -2.263 13.386 9.532 1.00 97.75 209 VAL A CA 1
ATOM 1536 C C . VAL A 1 209 ? -0.982 13.421 8.710 1.00 97.75 209 VAL A C 1
ATOM 1538 O O . VAL A 1 209 ? -0.239 14.401 8.753 1.00 97.75 209 VAL A O 1
ATOM 1541 N N . VAL A 1 210 ? -0.710 12.348 7.971 1.00 96.25 210 VAL A N 1
ATOM 1542 C CA . VAL A 1 210 ? 0.530 12.196 7.197 1.00 96.25 210 VAL A CA 1
ATOM 1543 C C . VAL A 1 210 ? 0.263 12.300 5.693 1.00 96.25 210 VAL A C 1
ATOM 1545 O O . VAL A 1 210 ? -0.802 11.872 5.241 1.00 96.25 210 VAL A O 1
ATOM 1548 N N . PRO A 1 211 ? 1.195 12.851 4.891 1.00 93.38 211 PRO A N 1
ATOM 1549 C CA . PRO A 1 211 ? 1.027 12.899 3.444 1.00 93.38 211 PRO A CA 1
ATOM 1550 C C . PRO A 1 211 ? 0.898 11.491 2.866 1.00 93.38 211 PRO A C 1
ATOM 1552 O O . PRO A 1 211 ? 1.721 10.613 3.142 1.00 93.38 211 PRO A O 1
ATOM 1555 N N . THR A 1 212 ? -0.113 11.271 2.034 1.00 89.12 212 THR A N 1
ATOM 1556 C CA . THR A 1 212 ? -0.251 10.008 1.312 1.00 89.12 212 THR A CA 1
ATOM 1557 C C . THR A 1 212 ? 0.866 9.898 0.283 1.00 89.12 212 THR A C 1
ATOM 1559 O O . THR A 1 212 ? 1.002 10.750 -0.593 1.00 89.12 212 THR A O 1
ATOM 1562 N N . THR A 1 213 ? 1.664 8.834 0.364 1.00 78.50 213 THR A N 1
ATOM 1563 C CA . THR A 1 213 ? 2.629 8.521 -0.696 1.00 78.50 213 THR A CA 1
ATOM 1564 C C . THR A 1 213 ? 1.866 7.896 -1.867 1.00 78.50 213 THR A C 1
ATOM 1566 O O . THR A 1 213 ? 1.190 6.885 -1.654 1.00 78.50 213 THR A O 1
ATOM 1569 N N . PRO A 1 214 ? 1.930 8.459 -3.088 1.00 69.25 214 PRO A N 1
ATOM 1570 C CA . PRO A 1 214 ? 1.287 7.856 -4.249 1.00 69.25 214 PRO A CA 1
ATOM 1571 C C . PRO A 1 214 ? 1.806 6.429 -4.477 1.00 69.25 214 PRO A C 1
ATOM 1573 O O . PRO A 1 214 ? 2.992 6.184 -4.220 1.00 69.25 214 PRO A O 1
ATOM 1576 N N . PRO A 1 215 ? 0.973 5.502 -4.988 1.00 69.94 215 PRO A N 1
ATOM 1577 C CA . PRO A 1 215 ? 1.432 4.172 -5.372 1.00 69.94 215 PRO A CA 1
ATOM 1578 C C . PRO A 1 215 ? 2.658 4.275 -6.285 1.00 69.94 215 PRO A C 1
ATOM 1580 O O . PRO A 1 215 ? 2.620 4.975 -7.294 1.00 69.94 215 PRO A O 1
ATOM 1583 N N . GLN A 1 216 ? 3.743 3.593 -5.922 1.00 71.25 216 GLN A N 1
ATOM 1584 C CA . GLN A 1 216 ? 4.955 3.522 -6.737 1.00 71.25 216 GLN A CA 1
ATOM 1585 C C . GLN A 1 216 ? 4.954 2.205 -7.514 1.00 71.25 216 GLN A C 1
ATOM 1587 O O . GLN A 1 216 ? 4.719 1.143 -6.934 1.00 71.25 216 GLN A O 1
ATOM 1592 N N . VAL A 1 217 ? 5.233 2.266 -8.815 1.00 83.12 217 VAL A N 1
ATOM 1593 C CA . VAL A 1 217 ? 5.499 1.079 -9.637 1.00 83.12 217 VAL A CA 1
ATOM 1594 C C . VAL A 1 217 ? 7.010 0.918 -9.733 1.00 83.12 217 VAL A C 1
ATOM 1596 O O . VAL A 1 217 ? 7.708 1.836 -10.157 1.00 83.12 217 VAL A O 1
ATOM 1599 N N . LEU A 1 218 ? 7.520 -0.238 -9.310 1.00 86.62 218 LEU A N 1
ATOM 1600 C CA . LEU A 1 218 ? 8.936 -0.559 -9.432 1.00 86.62 218 LEU A CA 1
ATOM 1601 C C . LEU A 1 218 ? 9.218 -1.089 -10.838 1.00 86.62 218 LEU A C 1
ATOM 1603 O O . LEU A 1 218 ? 8.688 -2.137 -11.195 1.00 86.62 218 LEU A O 1
ATOM 1607 N N . TYR A 1 219 ? 10.086 -0.396 -11.572 1.00 90.75 219 TYR A N 1
ATOM 1608 C CA . TYR A 1 219 ? 10.673 -0.879 -12.821 1.00 90.75 219 TYR A CA 1
ATOM 1609 C C . TYR A 1 219 ? 12.120 -1.315 -12.576 1.00 90.75 219 TYR A C 1
ATOM 1611 O O . TYR A 1 219 ? 12.905 -0.587 -11.966 1.00 90.75 219 TYR A O 1
ATOM 1619 N N . ARG A 1 220 ? 12.482 -2.502 -13.055 1.00 96.12 220 ARG A N 1
ATOM 1620 C CA . ARG A 1 220 ? 13.835 -3.063 -13.058 1.00 96.12 220 ARG A CA 1
ATOM 1621 C C . ARG A 1 220 ? 14.291 -3.213 -14.499 1.00 96.12 220 ARG A C 1
ATOM 1623 O O . ARG A 1 220 ? 13.569 -3.788 -15.302 1.00 96.12 220 ARG A O 1
ATOM 1630 N N . TYR A 1 221 ? 15.496 -2.777 -14.829 1.00 97.12 221 TYR A N 1
ATOM 1631 C CA . TYR A 1 221 ? 16.067 -3.056 -16.143 1.00 97.12 221 TYR A CA 1
ATOM 1632 C C . TYR A 1 221 ? 17.516 -3.497 -16.037 1.00 97.12 221 TYR A C 1
ATOM 1634 O O . TYR A 1 221 ? 18.220 -3.141 -15.091 1.00 97.12 221 TYR A O 1
ATOM 1642 N N . ALA A 1 222 ? 17.937 -4.317 -16.996 1.00 98.25 222 ALA A N 1
ATOM 1643 C CA . ALA A 1 222 ? 19.316 -4.765 -17.121 1.00 98.25 222 ALA A CA 1
ATOM 1644 C C . ALA A 1 222 ? 20.024 -3.981 -18.231 1.00 98.25 222 ALA A C 1
ATOM 1646 O O . ALA A 1 222 ? 19.436 -3.737 -19.284 1.00 98.25 222 ALA A O 1
ATOM 1647 N N . VAL A 1 223 ? 21.288 -3.626 -17.985 1.00 98.19 223 VAL A N 1
ATOM 1648 C CA . VAL A 1 223 ? 22.173 -2.954 -18.944 1.00 98.19 223 VAL A CA 1
ATOM 1649 C C . VAL A 1 223 ? 23.439 -3.776 -19.106 1.00 98.19 223 VAL A C 1
ATOM 1651 O O . VAL A 1 223 ? 24.113 -4.058 -18.115 1.00 98.19 223 VAL A O 1
ATOM 1654 N N . PHE A 1 224 ? 23.766 -4.160 -20.335 1.00 96.94 224 PHE A N 1
ATOM 1655 C CA . PHE A 1 224 ? 24.993 -4.893 -20.649 1.00 96.94 224 PHE A CA 1
ATOM 1656 C C . PHE A 1 224 ? 25.361 -4.742 -22.130 1.00 96.94 224 PHE A C 1
ATOM 1658 O O . PHE A 1 224 ? 24.524 -4.402 -22.953 1.00 96.94 224 PHE A O 1
ATOM 1665 N N . GLY A 1 225 ? 26.618 -4.959 -22.482 1.00 95.38 225 GLY A N 1
ATOM 1666 C CA . GLY A 1 225 ? 27.126 -4.931 -23.856 1.00 95.38 225 GLY A CA 1
ATOM 1667 C C . GLY A 1 225 ? 28.296 -5.889 -23.960 1.00 95.38 225 GLY A C 1
ATOM 1668 O O . GLY A 1 225 ? 28.701 -6.443 -22.931 1.00 95.38 225 GLY A O 1
ATOM 1669 N N . ASP A 1 226 ? 28.790 -6.111 -25.175 1.00 94.75 226 ASP A N 1
ATOM 1670 C CA . ASP A 1 226 ? 29.973 -6.948 -25.413 1.00 94.75 226 ASP A CA 1
ATOM 1671 C C . ASP A 1 226 ? 29.839 -8.339 -24.759 1.00 94.75 226 ASP A C 1
ATOM 1673 O O . ASP A 1 226 ? 30.766 -8.884 -24.157 1.00 94.75 226 ASP A O 1
ATOM 1677 N N . TYR A 1 227 ? 28.617 -8.872 -24.776 1.00 91.44 227 TYR A N 1
ATOM 1678 C CA . TYR A 1 227 ? 28.220 -10.034 -23.977 1.00 91.44 227 TYR A CA 1
ATOM 1679 C C . TYR A 1 227 ? 28.279 -11.338 -24.760 1.00 91.44 227 TYR A C 1
ATOM 1681 O O . TYR A 1 227 ? 27.957 -12.389 -24.203 1.00 91.44 227 TYR A O 1
ATOM 1689 N N . GLY A 1 228 ? 28.649 -11.252 -26.035 1.00 81.00 228 GLY A N 1
ATOM 1690 C CA . GLY A 1 228 ? 28.740 -12.396 -26.910 1.00 81.00 228 GLY A CA 1
ATOM 1691 C C . GLY A 1 228 ? 30.148 -12.881 -27.189 1.00 81.00 228 GLY A C 1
ATOM 1692 O O . GLY A 1 228 ? 31.144 -12.248 -26.841 1.00 81.00 228 GLY A O 1
ATOM 1693 N N . ASP A 1 229 ? 30.218 -14.044 -27.814 1.00 80.94 229 ASP A N 1
ATOM 1694 C CA . ASP A 1 229 ? 31.449 -14.642 -28.293 1.00 80.94 229 ASP A CA 1
ATOM 1695 C C . ASP A 1 229 ? 31.195 -15.430 -29.589 1.00 80.94 229 ASP A C 1
ATOM 1697 O O . ASP A 1 229 ? 30.128 -15.388 -30.202 1.00 80.94 229 ASP A O 1
ATOM 1701 N N . THR A 1 230 ? 32.214 -16.138 -30.067 1.00 82.38 230 THR A N 1
ATOM 1702 C CA . THR A 1 230 ? 32.096 -16.902 -31.312 1.00 82.38 230 THR A CA 1
ATOM 1703 C C . THR A 1 230 ? 31.453 -18.284 -31.132 1.00 82.38 230 THR A C 1
ATOM 1705 O O . THR A 1 230 ? 31.230 -18.962 -32.138 1.00 82.38 230 THR A O 1
ATOM 1708 N N . ASP A 1 231 ? 31.176 -18.747 -29.904 1.00 83.12 231 ASP A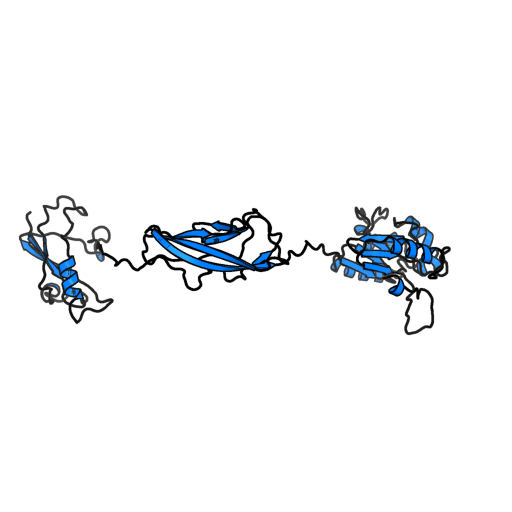 N 1
ATOM 1709 C CA . ASP A 1 231 ? 30.714 -20.111 -29.579 1.00 83.12 231 ASP A CA 1
ATOM 1710 C C . ASP A 1 231 ? 29.481 -20.218 -28.644 1.00 83.12 231 ASP A C 1
ATOM 1712 O O . ASP A 1 231 ? 29.069 -21.334 -28.309 1.00 83.12 231 ASP A O 1
ATOM 1716 N N . LEU A 1 232 ? 28.823 -19.093 -28.346 1.00 83.81 232 LEU A N 1
ATOM 1717 C CA . LEU A 1 232 ? 27.630 -18.910 -27.508 1.00 83.81 232 LEU A CA 1
ATOM 1718 C C . LEU A 1 232 ? 27.840 -19.100 -25.996 1.00 83.81 232 LEU A C 1
ATOM 1720 O O . LEU A 1 232 ? 26.861 -19.240 -25.246 1.00 83.81 232 LEU A O 1
ATOM 1724 N N . SER A 1 233 ? 29.082 -19.175 -25.514 1.00 86.06 233 SER A N 1
ATOM 1725 C CA . SER A 1 233 ? 29.339 -19.449 -24.097 1.00 86.06 233 SER A CA 1
ATOM 1726 C C . SER A 1 233 ? 29.082 -18.224 -23.211 1.00 86.06 233 SER A C 1
ATOM 1728 O O . SER A 1 233 ? 28.443 -18.347 -22.156 1.00 86.06 233 SER A O 1
ATOM 1730 N N . GLY A 1 234 ? 29.515 -17.047 -23.663 1.00 87.44 234 GLY A N 1
ATOM 1731 C CA . GLY A 1 234 ? 29.351 -15.755 -23.009 1.00 87.44 234 GLY A CA 1
ATOM 1732 C C . GLY A 1 234 ? 27.889 -15.337 -22.932 1.00 87.44 234 GLY A C 1
ATOM 1733 O O . GLY A 1 234 ? 27.381 -15.095 -21.833 1.00 87.44 234 GLY A O 1
ATOM 1734 N N . GLU A 1 235 ? 27.178 -15.372 -24.062 1.00 91.06 235 GLU A N 1
ATOM 1735 C CA . GLU A 1 235 ? 25.779 -14.949 -24.166 1.00 91.06 235 GLU A CA 1
ATOM 1736 C C . GLU A 1 235 ? 24.906 -15.759 -23.215 1.00 91.06 235 GLU A C 1
ATOM 1738 O O . GLU A 1 235 ? 24.062 -15.220 -22.498 1.00 91.06 235 GLU A O 1
ATOM 1743 N N . LYS A 1 236 ? 25.140 -17.073 -23.159 1.00 93.38 236 LYS A N 1
ATOM 1744 C CA . LYS A 1 236 ? 24.383 -17.977 -22.297 1.00 93.38 236 LYS A CA 1
ATOM 1745 C C . LYS A 1 236 ? 24.629 -17.703 -20.813 1.00 93.38 236 LYS A C 1
ATOM 1747 O O . LYS A 1 236 ? 23.692 -17.766 -20.014 1.00 93.38 236 LYS A O 1
ATOM 1752 N N . ALA A 1 237 ? 25.872 -17.420 -20.424 1.00 93.75 237 ALA A N 1
ATOM 1753 C CA . ALA A 1 237 ? 26.210 -17.113 -19.037 1.00 93.75 237 ALA A CA 1
ATOM 1754 C C . ALA A 1 237 ? 25.604 -15.773 -18.592 1.00 93.75 237 ALA A C 1
ATOM 1756 O O . ALA A 1 237 ? 25.002 -15.696 -17.516 1.00 93.75 237 ALA A O 1
ATOM 1757 N N . VAL A 1 238 ? 25.708 -14.739 -19.434 1.00 96.00 238 VAL A N 1
ATOM 1758 C CA . VAL A 1 238 ? 25.118 -13.419 -19.170 1.00 96.00 238 VAL A CA 1
ATOM 1759 C C . VAL A 1 238 ? 23.596 -13.513 -19.140 1.00 96.00 238 VAL A C 1
ATOM 1761 O O . VAL A 1 238 ? 22.978 -12.999 -18.207 1.00 96.00 238 VAL A O 1
ATOM 1764 N N . SER A 1 239 ? 22.981 -14.238 -20.075 1.00 96.38 239 SER A N 1
ATOM 1765 C CA . SER A 1 239 ? 21.533 -14.450 -20.090 1.00 96.38 239 SER A CA 1
ATOM 1766 C C . SER A 1 239 ? 21.037 -15.120 -18.814 1.00 96.38 239 SER A C 1
ATOM 1768 O O . SER A 1 239 ? 20.109 -14.606 -18.189 1.00 96.38 239 SER A O 1
ATOM 1770 N N . ALA A 1 240 ? 21.691 -16.187 -18.347 1.00 96.56 240 ALA A N 1
ATOM 1771 C CA . ALA A 1 240 ? 21.306 -16.849 -17.101 1.00 96.56 240 ALA A CA 1
ATOM 1772 C C . ALA A 1 240 ? 21.336 -15.893 -15.892 1.00 96.56 240 ALA A C 1
ATOM 1774 O O . ALA A 1 240 ? 20.437 -15.928 -15.049 1.00 96.56 240 ALA A O 1
ATOM 1775 N N . MET A 1 241 ? 22.341 -15.015 -15.821 1.00 97.19 241 MET A N 1
ATOM 1776 C CA . MET A 1 241 ? 22.440 -13.996 -14.775 1.00 97.19 241 MET A CA 1
ATOM 1777 C C . MET A 1 241 ? 21.325 -12.947 -14.890 1.00 97.19 241 MET A C 1
ATOM 1779 O O . MET A 1 241 ? 20.667 -12.650 -13.895 1.00 97.19 241 MET A O 1
ATOM 1783 N N . VAL A 1 242 ? 21.082 -12.423 -16.093 1.00 97.75 242 VAL A N 1
ATOM 1784 C CA . VAL A 1 242 ? 20.053 -11.404 -16.351 1.00 97.75 242 VAL A CA 1
ATOM 1785 C C . VAL A 1 242 ? 18.656 -11.940 -16.035 1.00 97.75 242 VAL A C 1
ATOM 1787 O O . VAL A 1 242 ? 17.890 -11.268 -15.350 1.00 97.75 242 VAL A O 1
ATOM 1790 N N . HIS A 1 243 ? 18.336 -13.175 -16.428 1.00 97.50 243 HIS A N 1
ATOM 1791 C CA . HIS A 1 243 ? 17.047 -13.797 -16.106 1.00 97.50 243 HIS A CA 1
ATOM 1792 C C . HIS A 1 243 ? 16.857 -13.993 -14.599 1.00 97.50 243 HIS A C 1
ATOM 1794 O O . HIS A 1 243 ? 15.750 -13.815 -14.092 1.00 97.50 243 HIS A O 1
ATOM 1800 N N . ALA A 1 244 ? 17.928 -14.296 -13.856 1.00 97.69 244 ALA A N 1
ATOM 1801 C CA . ALA A 1 244 ? 17.863 -14.424 -12.401 1.00 97.69 244 ALA A CA 1
ATOM 1802 C C . ALA A 1 244 ? 17.539 -13.096 -11.690 1.00 97.69 244 ALA A C 1
ATOM 1804 O O . ALA A 1 244 ? 17.020 -13.115 -10.574 1.00 97.69 244 ALA A O 1
ATOM 1805 N N . TRP A 1 245 ? 17.810 -11.947 -12.319 1.00 97.25 245 TRP A N 1
ATOM 1806 C CA . TRP A 1 245 ? 17.426 -10.632 -11.794 1.00 97.25 245 TRP A CA 1
ATOM 1807 C C . TRP A 1 245 ? 15.948 -10.296 -12.020 1.00 97.25 245 TRP A C 1
ATOM 1809 O O . TRP A 1 245 ? 15.435 -9.387 -11.365 1.00 97.25 245 TRP A O 1
ATOM 1819 N N . ASN A 1 246 ? 15.268 -11.029 -12.910 1.00 96.25 246 ASN A N 1
ATOM 1820 C CA . ASN A 1 246 ? 13.879 -10.802 -13.310 1.00 96.25 246 ASN A CA 1
ATOM 1821 C C . ASN A 1 246 ? 13.596 -9.328 -13.695 1.00 96.25 246 ASN A C 1
ATOM 1823 O O . ASN A 1 246 ? 12.779 -8.669 -13.038 1.00 96.25 246 ASN A O 1
ATOM 1827 N N . PRO A 1 247 ? 14.307 -8.774 -14.700 1.00 97.88 247 PRO A N 1
ATOM 1828 C CA . PRO A 1 247 ? 14.096 -7.404 -15.147 1.00 97.88 247 PRO A CA 1
ATOM 1829 C C . PRO A 1 247 ? 12.756 -7.244 -15.878 1.00 97.88 247 PRO A C 1
ATOM 1831 O O . PRO A 1 247 ? 12.253 -8.151 -16.536 1.00 97.88 247 PRO A O 1
ATOM 1834 N N . ASP A 1 248 ? 12.195 -6.044 -15.814 1.00 97.38 248 ASP A N 1
ATOM 1835 C CA . ASP A 1 248 ? 11.037 -5.623 -16.594 1.00 97.38 248 ASP A CA 1
ATOM 1836 C C . ASP A 1 248 ? 11.419 -5.328 -18.050 1.00 97.38 248 ASP A C 1
ATOM 1838 O O . ASP A 1 248 ? 10.611 -5.560 -18.938 1.00 97.38 248 ASP A O 1
ATOM 1842 N N . PHE A 1 249 ? 12.645 -4.901 -18.339 1.00 98.25 249 PHE A N 1
ATOM 1843 C CA . PHE A 1 249 ? 13.156 -4.780 -19.709 1.00 98.25 249 PHE A CA 1
ATOM 1844 C C . PHE A 1 249 ? 14.686 -4.801 -19.743 1.00 98.25 249 PHE A C 1
ATOM 1846 O O . PHE A 1 249 ? 15.359 -4.712 -18.716 1.00 98.25 249 PHE A O 1
ATOM 1853 N N . ILE A 1 250 ? 15.242 -4.960 -20.935 1.00 98.50 250 ILE A N 1
ATOM 1854 C CA . ILE A 1 250 ? 16.674 -5.063 -21.186 1.00 98.50 250 ILE A CA 1
ATOM 1855 C C . ILE A 1 250 ? 17.061 -3.981 -22.182 1.00 98.50 250 ILE A C 1
ATOM 1857 O O . ILE A 1 250 ? 16.363 -3.784 -23.175 1.00 98.50 250 ILE A O 1
ATOM 1861 N N . LEU A 1 251 ? 18.195 -3.331 -21.947 1.00 97.88 251 LEU A N 1
ATOM 1862 C CA . LEU A 1 251 ? 18.856 -2.516 -22.953 1.00 97.88 251 LEU A CA 1
ATOM 1863 C C . LEU A 1 251 ? 20.303 -2.965 -23.117 1.00 97.88 251 LEU A C 1
ATOM 1865 O O . LEU A 1 251 ? 21.001 -3.198 -22.126 1.00 97.88 251 LEU A O 1
ATOM 1869 N N . THR A 1 252 ? 20.747 -3.106 -24.364 1.00 97.69 252 THR A N 1
ATOM 1870 C CA . THR A 1 252 ? 22.127 -3.502 -24.646 1.00 97.69 252 THR A CA 1
ATOM 1871 C C . THR A 1 252 ? 22.925 -2.360 -25.255 1.00 97.69 252 THR A C 1
ATOM 1873 O O . THR A 1 252 ? 22.446 -1.608 -26.107 1.00 97.69 252 THR A O 1
ATOM 1876 N N . ILE A 1 253 ? 24.169 -2.209 -24.809 1.00 97.06 253 ILE A N 1
ATOM 1877 C CA . ILE A 1 253 ? 25.068 -1.131 -25.238 1.00 97.06 253 ILE A CA 1
ATOM 1878 C C . ILE A 1 253 ? 25.987 -1.572 -26.388 1.00 97.06 253 ILE A C 1
ATOM 1880 O O . ILE A 1 253 ? 27.156 -1.220 -26.407 1.00 97.06 253 ILE A O 1
ATOM 1884 N N . GLY A 1 254 ? 25.466 -2.329 -27.356 1.00 95.50 254 GLY A N 1
ATOM 1885 C CA . GLY A 1 254 ? 26.189 -2.699 -28.577 1.00 95.50 254 GLY A CA 1
ATOM 1886 C C . GLY A 1 254 ? 26.961 -4.007 -28.494 1.00 95.50 254 GLY A C 1
ATOM 1887 O O . GLY A 1 254 ? 27.094 -4.597 -27.420 1.00 95.50 254 GLY A O 1
ATOM 1888 N N . ASP A 1 255 ? 27.419 -4.447 -29.667 1.00 96.00 255 ASP A N 1
ATOM 1889 C CA . ASP A 1 255 ? 28.079 -5.729 -29.900 1.00 96.00 255 ASP A CA 1
ATOM 1890 C C . ASP A 1 255 ? 27.231 -6.894 -29.374 1.00 96.00 255 ASP A C 1
ATOM 1892 O O . ASP A 1 255 ? 27.540 -7.592 -28.406 1.00 96.00 255 ASP A O 1
ATOM 1896 N N . ASN A 1 256 ? 26.080 -7.042 -30.022 1.00 94.88 256 ASN A N 1
ATOM 1897 C CA . ASN A 1 256 ? 25.042 -8.011 -29.692 1.00 94.88 256 ASN A CA 1
ATOM 1898 C C . ASN A 1 256 ? 25.314 -9.387 -30.296 1.00 94.88 256 ASN A C 1
ATOM 1900 O O . ASN A 1 256 ? 24.743 -10.380 -29.850 1.00 94.88 256 ASN A O 1
ATOM 1904 N N . VAL A 1 257 ? 26.118 -9.438 -31.357 1.00 93.44 257 VAL A N 1
ATOM 1905 C CA . VAL A 1 257 ? 26.483 -10.670 -32.049 1.00 93.44 257 VAL A CA 1
ATOM 1906 C C . VAL A 1 257 ? 27.911 -10.574 -32.573 1.00 93.44 257 VAL A C 1
ATOM 1908 O O . VAL A 1 257 ? 28.311 -9.551 -33.125 1.00 93.44 257 VAL A O 1
ATOM 1911 N N . TYR A 1 258 ? 28.647 -11.677 -32.452 1.00 93.00 258 TYR A N 1
ATOM 1912 C CA . TYR A 1 258 ? 29.990 -11.827 -33.002 1.00 93.00 258 TYR A CA 1
ATOM 1913 C C . TYR A 1 258 ? 30.008 -12.945 -34.047 1.00 93.00 258 TYR A C 1
ATOM 1915 O O . TYR A 1 258 ? 29.511 -14.053 -33.824 1.00 93.00 258 TYR A O 1
ATOM 1923 N N . ALA A 1 259 ? 30.589 -12.680 -35.214 1.00 87.12 259 ALA A N 1
ATOM 1924 C CA . ALA A 1 259 ? 30.724 -13.665 -36.275 1.00 87.12 259 ALA A CA 1
ATOM 1925 C C . ALA A 1 259 ? 31.493 -14.909 -35.776 1.00 87.12 259 ALA A C 1
ATOM 1927 O O . ALA A 1 259 ? 32.492 -14.787 -35.069 1.00 87.12 259 ALA A O 1
ATOM 1928 N N . PRO A 1 260 ? 31.084 -16.127 -36.174 1.00 90.62 260 PRO A N 1
ATOM 1929 C CA . PRO A 1 260 ? 30.132 -16.425 -37.243 1.00 90.62 260 PRO A CA 1
ATOM 1930 C C . PRO A 1 260 ? 28.674 -16.587 -36.771 1.00 90.62 260 PRO A C 1
ATOM 1932 O O . PRO A 1 260 ? 27.871 -17.156 -37.513 1.00 90.62 260 PRO A O 1
ATOM 1935 N N . GLN A 1 261 ? 28.326 -16.156 -35.554 1.00 91.75 261 GLN A N 1
ATOM 1936 C CA . GLN A 1 261 ? 26.978 -16.332 -35.014 1.00 91.75 261 GLN A CA 1
ATOM 1937 C C . GLN A 1 261 ? 25.937 -15.495 -35.769 1.00 91.75 261 GLN A C 1
ATOM 1939 O O . GLN A 1 261 ? 26.237 -14.479 -36.396 1.00 91.75 261 GLN A O 1
ATOM 1944 N N . THR A 1 262 ? 24.684 -15.944 -35.704 1.00 93.38 262 THR A N 1
ATOM 1945 C CA . THR A 1 262 ? 23.527 -15.167 -36.176 1.00 93.38 262 THR A CA 1
ATOM 1946 C C . THR A 1 262 ? 22.855 -14.483 -34.991 1.00 93.38 262 THR A C 1
ATOM 1948 O O . THR A 1 262 ? 22.935 -14.987 -33.872 1.00 93.38 262 THR A O 1
ATOM 1951 N N . LEU A 1 263 ? 22.136 -13.381 -35.228 1.00 94.56 263 LEU A N 1
ATOM 1952 C CA . LEU A 1 263 ? 21.364 -12.707 -34.175 1.00 94.56 263 LEU A CA 1
ATOM 1953 C C . LEU A 1 263 ? 20.356 -13.634 -33.496 1.00 94.56 263 LEU A C 1
ATOM 1955 O O . LEU A 1 263 ? 20.166 -13.543 -32.288 1.00 94.56 263 LEU A O 1
ATOM 1959 N N . ASP A 1 264 ? 19.742 -14.554 -34.243 1.00 96.19 264 ASP A N 1
ATOM 1960 C CA . ASP A 1 264 ? 18.797 -15.493 -33.641 1.00 96.19 264 ASP A CA 1
ATOM 1961 C C . ASP A 1 264 ? 19.498 -16.485 -32.704 1.00 96.19 264 ASP A C 1
ATOM 1963 O O . ASP A 1 264 ? 18.996 -16.768 -31.623 1.00 96.19 264 ASP A O 1
ATOM 1967 N N . ALA A 1 265 ? 20.696 -16.957 -33.059 1.00 94.19 265 ALA A N 1
ATOM 1968 C CA . ALA A 1 265 ? 21.481 -17.844 -32.199 1.00 94.19 265 ALA A CA 1
ATOM 1969 C C . ALA A 1 265 ? 22.061 -17.121 -30.965 1.00 94.19 265 ALA A C 1
ATOM 1971 O O . ALA A 1 265 ? 21.990 -17.650 -29.857 1.00 94.19 265 ALA A O 1
ATOM 1972 N N . ALA A 1 266 ? 22.607 -15.915 -31.143 1.00 93.88 266 ALA A N 1
ATOM 1973 C CA . ALA A 1 266 ? 23.243 -15.151 -30.066 1.00 93.88 266 ALA A CA 1
ATOM 1974 C C . ALA A 1 266 ? 22.222 -14.474 -29.138 1.00 93.88 266 ALA A C 1
ATOM 1976 O O . ALA A 1 266 ? 22.321 -14.569 -27.917 1.00 93.88 266 ALA A O 1
ATOM 1977 N N . VAL A 1 267 ? 21.199 -13.834 -29.710 1.00 95.94 267 VAL A N 1
ATOM 1978 C CA . VAL A 1 267 ? 20.219 -13.032 -28.966 1.00 95.94 267 VAL A CA 1
ATOM 1979 C C . VAL A 1 267 ? 18.884 -13.758 -28.838 1.00 95.94 267 VAL A C 1
ATOM 1981 O O . VAL A 1 267 ? 18.358 -13.873 -27.736 1.00 95.94 267 VAL A O 1
ATOM 1984 N N . GLY A 1 268 ? 18.323 -14.285 -29.929 1.00 97.12 268 GLY A N 1
ATOM 1985 C CA . GLY A 1 268 ? 17.002 -14.936 -29.920 1.00 97.12 268 GLY A CA 1
ATOM 1986 C C . GLY A 1 268 ? 16.928 -16.141 -28.994 1.00 97.12 268 GLY A C 1
ATOM 1987 O O . GLY A 1 268 ? 16.041 -16.236 -28.144 1.00 97.12 268 GLY A O 1
ATOM 1988 N N . GLN A 1 269 ? 17.916 -17.026 -29.078 1.00 96.38 269 GLN A N 1
ATOM 1989 C CA . GLN A 1 269 ? 18.005 -18.199 -28.218 1.00 96.38 269 GLN A CA 1
ATOM 1990 C C . GLN A 1 269 ? 18.009 -17.828 -26.738 1.00 96.38 269 GLN A C 1
ATOM 1992 O O . GLN A 1 269 ? 17.467 -18.574 -25.922 1.00 96.38 269 GLN A O 1
ATOM 1997 N N . GLN A 1 270 ? 18.610 -16.688 -26.405 1.00 96.25 270 GLN A N 1
ATOM 1998 C CA . GLN A 1 270 ? 18.861 -16.294 -25.030 1.00 96.25 270 GLN A CA 1
ATOM 1999 C C . GLN A 1 270 ? 17.830 -15.316 -24.468 1.00 96.25 270 GLN A C 1
ATOM 2001 O O . GLN A 1 270 ? 17.698 -15.287 -23.254 1.00 96.25 270 GLN A O 1
ATOM 2006 N N . TYR A 1 271 ? 17.147 -14.524 -25.301 1.00 97.50 271 TYR A N 1
ATOM 2007 C CA . TYR A 1 271 ? 16.327 -13.383 -24.864 1.00 97.50 271 TYR A CA 1
ATOM 2008 C C . TYR A 1 271 ? 15.004 -13.219 -25.634 1.00 97.50 271 TYR A C 1
ATOM 2010 O O . TYR A 1 271 ? 14.376 -12.163 -25.541 1.00 97.50 271 TYR A O 1
ATOM 2018 N N . HIS A 1 272 ? 14.553 -14.208 -26.420 1.00 98.00 272 HIS A N 1
ATOM 2019 C CA . HIS A 1 272 ? 13.300 -14.087 -27.185 1.00 98.00 272 HIS A CA 1
ATOM 2020 C C . HIS A 1 272 ? 12.087 -13.707 -26.320 1.00 98.00 272 HIS A C 1
ATOM 2022 O O . HIS A 1 272 ? 11.204 -12.998 -26.788 1.00 98.00 272 HIS A O 1
ATOM 2028 N N . ASP A 1 273 ? 12.041 -14.112 -25.054 1.00 98.00 273 ASP A N 1
ATOM 2029 C CA . ASP A 1 273 ? 10.990 -13.770 -24.089 1.00 98.00 273 ASP A CA 1
ATOM 2030 C C . ASP A 1 273 ? 10.904 -12.265 -23.750 1.00 98.00 273 ASP A C 1
ATOM 2032 O O . ASP A 1 273 ? 9.869 -11.799 -23.257 1.00 98.00 273 ASP A O 1
ATOM 2036 N N . TYR A 1 274 ? 11.931 -11.483 -24.101 1.00 98.12 274 TYR A N 1
ATOM 2037 C CA . TYR A 1 274 ? 11.947 -10.016 -24.038 1.00 98.12 274 TYR A CA 1
ATOM 2038 C C . TYR A 1 274 ? 11.738 -9.336 -25.399 1.00 98.12 274 TYR A C 1
ATOM 2040 O O . TYR A 1 274 ? 11.451 -8.141 -25.441 1.00 98.12 274 TYR A O 1
ATOM 2048 N N . ILE A 1 275 ? 11.858 -10.051 -26.519 1.00 98.31 275 ILE A N 1
ATOM 2049 C CA . ILE A 1 275 ? 11.818 -9.447 -27.859 1.00 98.31 275 ILE A CA 1
ATOM 2050 C C . ILE A 1 275 ? 10.377 -9.396 -28.371 1.00 98.31 275 ILE A C 1
ATOM 2052 O O . ILE A 1 275 ? 9.720 -10.427 -28.534 1.00 98.31 275 ILE A O 1
ATOM 2056 N N . GLY A 1 276 ? 9.882 -8.191 -28.649 1.00 96.94 276 GLY A N 1
ATOM 2057 C CA . GLY A 1 276 ? 8.584 -7.985 -29.290 1.00 96.94 276 GLY A CA 1
ATOM 2058 C C . GLY A 1 276 ? 8.646 -8.296 -30.784 1.00 96.94 276 GLY A C 1
ATOM 2059 O O . GLY A 1 276 ? 9.682 -8.106 -31.412 1.00 96.94 276 GLY A O 1
ATOM 2060 N N . ASN A 1 277 ? 7.536 -8.768 -31.363 1.00 95.75 277 ASN A N 1
ATOM 2061 C CA . ASN A 1 277 ? 7.459 -9.132 -32.789 1.00 95.75 277 ASN A CA 1
ATOM 2062 C C . ASN A 1 277 ? 8.544 -10.141 -33.240 1.00 95.75 277 ASN A C 1
ATOM 2064 O O . ASN A 1 277 ? 8.942 -10.173 -34.402 1.00 95.75 277 ASN A O 1
ATOM 2068 N N . TYR A 1 278 ? 9.027 -10.975 -32.319 1.00 97.75 278 TYR A N 1
ATOM 2069 C CA . TYR A 1 278 ? 10.084 -11.945 -32.579 1.00 97.75 278 TYR A CA 1
ATOM 2070 C C . TYR A 1 278 ? 9.675 -12.976 -33.648 1.00 97.75 278 TYR A C 1
ATOM 2072 O O . TYR A 1 278 ? 8.625 -13.608 -33.542 1.00 97.75 278 TYR A O 1
ATOM 2080 N N . GLN A 1 279 ? 10.527 -13.159 -34.664 1.00 96.00 279 GLN A N 1
ATOM 2081 C CA . GLN A 1 279 ? 10.310 -14.079 -35.798 1.00 96.00 279 GLN A CA 1
ATOM 2082 C C . GLN A 1 279 ? 11.318 -15.241 -35.840 1.00 96.00 279 GLN A C 1
ATOM 2084 O O . GLN A 1 279 ? 11.420 -15.943 -36.849 1.00 96.00 279 GLN A O 1
ATOM 2089 N N . GLY A 1 280 ? 12.109 -15.410 -34.780 1.00 96.25 280 GLY A N 1
ATOM 2090 C CA . GLY A 1 280 ? 13.149 -16.432 -34.710 1.00 96.25 280 GLY A CA 1
ATOM 2091 C C . GLY A 1 280 ? 12.647 -17.805 -34.255 1.00 96.25 280 GLY A C 1
ATOM 2092 O O . GLY A 1 280 ? 11.450 -18.045 -34.086 1.00 96.25 280 GLY A O 1
ATOM 2093 N N . ALA A 1 281 ? 13.577 -18.741 -34.076 1.00 97.25 281 ALA A N 1
ATOM 2094 C CA . ALA A 1 281 ? 13.271 -20.162 -33.916 1.00 97.25 281 ALA A CA 1
ATOM 2095 C C . ALA A 1 281 ? 13.000 -20.630 -32.472 1.00 97.25 281 ALA A C 1
ATOM 2097 O O . ALA A 1 281 ? 12.591 -21.778 -32.280 1.00 97.25 281 ALA A O 1
ATOM 2098 N N . TYR A 1 282 ? 13.246 -19.801 -31.453 1.00 96.31 282 TYR A N 1
ATOM 2099 C CA . TYR A 1 282 ? 13.402 -20.279 -30.069 1.00 96.31 282 TYR A CA 1
ATOM 2100 C C . TYR A 1 282 ? 12.174 -20.116 -29.165 1.00 96.31 282 TYR A C 1
ATOM 2102 O O . TYR A 1 282 ? 12.188 -20.595 -28.032 1.00 96.31 282 TYR A O 1
ATOM 2110 N N . GLY A 1 283 ? 11.090 -19.519 -29.662 1.00 95.44 283 GLY A N 1
ATOM 2111 C CA . GLY A 1 283 ? 9.854 -19.341 -28.903 1.00 95.44 283 GLY A CA 1
ATOM 2112 C C . GLY A 1 283 ? 8.890 -18.365 -29.567 1.00 95.44 283 GLY A C 1
ATOM 2113 O O . GLY A 1 283 ? 9.100 -17.937 -30.697 1.00 95.44 283 GLY A O 1
ATOM 2114 N N . SER A 1 284 ? 7.818 -18.006 -28.861 1.00 96.19 284 SER A N 1
ATOM 2115 C CA . SER A 1 284 ? 6.788 -17.088 -29.376 1.00 96.19 284 SER A CA 1
ATOM 2116 C C . SER A 1 284 ? 7.190 -15.615 -29.356 1.00 96.19 284 SER A C 1
ATOM 2118 O O . SER A 1 284 ? 6.449 -14.784 -29.873 1.00 96.19 284 SER A O 1
ATOM 2120 N N . GLY A 1 285 ? 8.304 -15.280 -28.708 1.00 97.31 285 GLY A N 1
ATOM 2121 C CA . GLY A 1 285 ? 8.627 -13.898 -28.396 1.00 97.31 285 GLY A CA 1
ATOM 2122 C C . GLY A 1 285 ? 7.873 -13.356 -27.185 1.00 97.31 285 GLY A C 1
ATOM 2123 O O . GLY A 1 285 ? 7.089 -14.060 -26.536 1.00 97.31 285 GLY A O 1
ATOM 2124 N N . SER A 1 286 ? 8.071 -12.066 -26.940 1.00 97.62 286 SER A N 1
ATOM 2125 C CA . SER A 1 286 ? 7.319 -11.261 -25.987 1.00 97.62 286 SER A CA 1
ATOM 2126 C C . SER A 1 286 ? 6.120 -10.577 -26.651 1.00 97.62 286 SER A C 1
ATOM 2128 O O . SER A 1 286 ? 6.182 -10.149 -27.803 1.00 97.62 286 SER A O 1
ATOM 2130 N N . ALA A 1 287 ? 5.014 -10.433 -25.915 1.00 96.62 287 ALA A N 1
ATOM 2131 C CA . ALA A 1 287 ? 3.805 -9.769 -26.423 1.00 96.62 287 ALA A CA 1
ATOM 2132 C C . ALA A 1 287 ? 3.991 -8.254 -26.639 1.00 96.62 287 ALA A C 1
ATOM 2134 O O . ALA A 1 287 ? 3.286 -7.647 -27.442 1.00 96.62 287 ALA A O 1
ATOM 2135 N N . ILE A 1 288 ? 4.931 -7.654 -25.911 1.00 95.44 288 ILE A N 1
ATOM 2136 C CA . ILE A 1 288 ? 5.357 -6.260 -26.034 1.00 95.44 288 ILE A CA 1
ATOM 2137 C C . ILE A 1 288 ? 6.878 -6.238 -26.135 1.00 95.44 288 ILE A C 1
ATOM 2139 O O . ILE A 1 288 ? 7.531 -7.112 -25.572 1.00 95.44 288 ILE A O 1
ATOM 2143 N N . ASN A 1 289 ? 7.459 -5.257 -26.825 1.00 97.06 289 ASN A N 1
ATOM 2144 C CA . ASN A 1 289 ? 8.915 -5.175 -26.880 1.00 97.06 289 ASN A CA 1
ATOM 2145 C C . ASN A 1 289 ? 9.493 -4.767 -25.517 1.00 97.06 289 ASN A C 1
ATOM 2147 O O . ASN A 1 289 ? 9.078 -3.764 -24.938 1.00 97.06 289 ASN A O 1
ATOM 2151 N N . ARG A 1 290 ? 10.440 -5.559 -25.009 1.00 97.69 290 ARG A N 1
ATOM 2152 C CA . ARG A 1 290 ? 11.145 -5.364 -23.731 1.00 97.69 290 ARG A CA 1
ATOM 2153 C C . ARG A 1 290 ? 12.664 -5.490 -23.903 1.00 97.69 290 ARG A C 1
ATOM 2155 O O . ARG A 1 290 ? 13.369 -5.650 -22.910 1.00 97.69 290 ARG A O 1
ATOM 2162 N N . PHE A 1 291 ? 13.160 -5.446 -25.140 1.00 98.19 291 PHE A N 1
ATOM 2163 C CA . PHE A 1 291 ? 14.574 -5.563 -25.486 1.00 98.19 291 PHE A CA 1
ATOM 2164 C C . PHE A 1 291 ? 14.970 -4.399 -26.402 1.00 98.19 291 PHE A C 1
ATOM 2166 O O . PHE A 1 291 ? 14.431 -4.262 -27.501 1.00 98.19 291 PHE A O 1
ATOM 2173 N N . PHE A 1 292 ? 15.883 -3.552 -25.933 1.00 98.62 292 PHE A N 1
ATOM 2174 C CA . PHE A 1 292 ? 16.241 -2.275 -26.554 1.00 98.62 292 PHE A CA 1
ATOM 2175 C C . PHE A 1 292 ? 17.757 -2.205 -26.805 1.00 98.62 292 PHE A C 1
ATOM 2177 O O . PHE A 1 292 ? 18.512 -1.689 -25.977 1.00 98.62 292 PHE A O 1
ATOM 2184 N N . PRO A 1 293 ? 18.245 -2.786 -27.911 1.00 98.06 293 PRO A N 1
ATOM 2185 C CA . PRO A 1 293 ? 19.663 -2.818 -28.210 1.00 98.06 293 PRO A CA 1
ATOM 2186 C C . PRO A 1 293 ? 20.150 -1.539 -28.899 1.00 98.06 293 PRO A C 1
ATOM 2188 O O . PRO A 1 293 ? 19.383 -0.817 -29.531 1.00 98.06 293 PRO A O 1
ATOM 2191 N N . THR A 1 294 ? 21.448 -1.269 -28.801 1.00 98.25 294 THR A N 1
ATOM 2192 C CA . THR A 1 294 ? 22.162 -0.318 -29.671 1.00 98.25 294 THR A CA 1
ATOM 2193 C C . THR A 1 294 ? 23.102 -1.076 -30.602 1.00 98.25 294 THR A C 1
ATOM 2195 O O . THR A 1 294 ? 23.446 -2.228 -30.343 1.00 98.25 294 THR A O 1
ATOM 2198 N N . LEU A 1 295 ? 23.528 -0.431 -31.690 1.00 97.50 295 LEU A N 1
ATOM 2199 C CA . LEU A 1 295 ? 24.574 -0.941 -32.580 1.00 97.50 295 LEU A CA 1
ATOM 2200 C C . LEU A 1 295 ? 25.967 -0.681 -31.981 1.00 97.50 295 LEU A C 1
ATOM 2202 O O . LEU A 1 295 ? 26.296 0.462 -31.644 1.00 97.50 295 LEU A O 1
ATOM 2206 N N . GLY A 1 296 ? 26.812 -1.708 -31.930 1.00 96.06 296 GLY A N 1
ATOM 2207 C CA . GLY A 1 296 ? 28.240 -1.615 -31.625 1.00 96.06 296 GLY A CA 1
ATOM 2208 C C . GLY A 1 296 ? 29.118 -1.660 -32.876 1.00 96.06 296 GLY A C 1
ATOM 2209 O O . GLY A 1 296 ? 28.612 -1.576 -34.002 1.00 96.06 296 GLY A O 1
ATOM 2210 N N . ASN A 1 297 ? 30.442 -1.696 -32.706 1.00 95.12 297 ASN A N 1
ATOM 2211 C CA . ASN A 1 297 ? 31.343 -1.732 -33.860 1.00 95.12 297 ASN A CA 1
ATOM 2212 C C . ASN A 1 297 ? 31.335 -3.086 -34.568 1.00 95.12 297 ASN A C 1
ATOM 2214 O O . ASN A 1 297 ? 31.500 -3.097 -35.789 1.00 95.12 297 ASN A O 1
ATOM 2218 N N . HIS A 1 298 ? 31.093 -4.197 -33.873 1.00 94.94 298 HIS A N 1
ATOM 2219 C CA . HIS A 1 298 ? 31.017 -5.512 -34.509 1.00 94.94 298 HIS A CA 1
ATOM 2220 C C . HIS A 1 298 ? 29.819 -5.619 -35.456 1.00 94.94 298 HIS A C 1
ATOM 2222 O O . HIS A 1 298 ? 29.958 -6.166 -36.551 1.00 94.94 298 HIS A O 1
ATOM 2228 N N . GLU A 1 299 ? 28.685 -4.973 -35.154 1.00 95.00 299 GLU A N 1
ATOM 2229 C CA . GLU A 1 299 ? 27.575 -4.924 -36.111 1.00 95.00 299 GLU A CA 1
ATOM 2230 C C . GLU A 1 299 ? 27.957 -4.233 -37.431 1.00 95.00 299 GLU A C 1
ATOM 2232 O O . GLU A 1 299 ? 27.524 -4.658 -38.506 1.00 95.00 299 GLU A O 1
ATOM 2237 N N . TYR A 1 300 ? 28.789 -3.189 -37.376 1.00 94.56 300 TYR A N 1
ATOM 2238 C CA . TYR A 1 300 ? 29.253 -2.468 -38.564 1.00 94.56 300 TYR A CA 1
ATOM 2239 C C . TYR A 1 300 ? 30.405 -3.169 -39.287 1.00 94.56 300 TYR A C 1
ATOM 2241 O O . TYR A 1 300 ? 30.391 -3.262 -40.515 1.00 94.56 300 TYR A O 1
ATOM 2249 N N . GLU A 1 301 ? 31.421 -3.621 -38.557 1.00 94.44 301 GLU A N 1
ATOM 2250 C CA . GLU A 1 301 ? 32.662 -4.162 -39.124 1.00 94.44 301 GLU A CA 1
ATOM 2251 C C . GLU A 1 301 ? 32.482 -5.574 -39.690 1.00 94.44 301 GLU A C 1
ATOM 2253 O O . GLU A 1 301 ? 33.172 -5.942 -40.642 1.00 94.44 301 GLU A O 1
ATOM 2258 N N . GLU A 1 302 ? 31.495 -6.320 -39.193 1.00 92.88 302 GLU A N 1
ATOM 2259 C CA . GLU A 1 302 ? 31.167 -7.668 -39.665 1.00 92.88 302 GLU A CA 1
ATOM 2260 C C . GLU A 1 302 ? 29.982 -7.698 -40.645 1.00 92.88 302 GLU A C 1
ATOM 2262 O O . GLU A 1 302 ? 29.575 -8.763 -41.105 1.00 92.88 302 GLU A O 1
ATOM 2267 N N . GLY A 1 303 ? 29.433 -6.532 -41.009 1.00 91.44 303 GLY A N 1
ATOM 2268 C CA . GLY A 1 303 ? 28.339 -6.429 -41.981 1.00 91.44 303 GLY A CA 1
ATOM 2269 C C . GLY A 1 303 ? 26.975 -6.888 -41.451 1.00 91.44 303 GLY A C 1
ATOM 2270 O O . GLY A 1 303 ? 26.108 -7.270 -42.236 1.00 91.44 303 GLY A O 1
ATOM 2271 N N . ASN A 1 304 ? 26.768 -6.831 -40.135 1.00 92.62 304 ASN A N 1
ATOM 2272 C CA . ASN A 1 304 ? 25.557 -7.280 -39.450 1.00 92.62 304 ASN A CA 1
ATOM 2273 C C . ASN A 1 304 ? 24.487 -6.188 -39.260 1.00 92.62 304 ASN A C 1
ATOM 2275 O O . ASN A 1 304 ? 23.387 -6.511 -38.825 1.00 92.62 304 ASN A O 1
ATOM 2279 N N . VAL A 1 305 ? 24.731 -4.928 -39.643 1.00 95.88 305 VAL A N 1
ATOM 2280 C CA . VAL A 1 305 ? 23.740 -3.832 -39.513 1.00 95.88 305 VAL A CA 1
ATOM 2281 C C . VAL A 1 305 ? 22.399 -4.171 -40.171 1.00 95.88 305 VAL A C 1
ATOM 2283 O O . VAL A 1 305 ? 21.350 -3.992 -39.565 1.00 95.88 305 VAL A O 1
ATOM 2286 N N . THR A 1 306 ? 22.401 -4.696 -41.400 1.00 96.50 306 THR A N 1
ATOM 2287 C CA . THR A 1 306 ? 21.148 -5.083 -42.072 1.00 96.50 306 THR A CA 1
ATOM 2288 C C . THR A 1 306 ? 20.455 -6.240 -41.356 1.00 96.50 306 THR A C 1
ATOM 2290 O O . THR A 1 306 ? 19.231 -6.259 -41.284 1.00 96.50 306 THR A O 1
ATOM 2293 N N . ASN A 1 307 ? 21.216 -7.184 -40.796 1.00 95.25 307 ASN A N 1
ATOM 2294 C CA . ASN A 1 307 ? 20.642 -8.274 -40.011 1.00 95.25 307 ASN A CA 1
ATOM 2295 C C . ASN A 1 307 ? 19.992 -7.731 -38.736 1.00 95.25 307 ASN A C 1
ATOM 2297 O O . ASN A 1 307 ? 18.877 -8.124 -38.428 1.00 95.25 307 ASN A O 1
ATOM 2301 N N . TYR A 1 308 ? 20.646 -6.788 -38.055 1.00 96.81 308 TYR A N 1
ATOM 2302 C CA . TYR A 1 308 ? 20.118 -6.104 -36.877 1.00 96.81 308 TYR A CA 1
ATOM 2303 C C . TYR A 1 308 ? 18.787 -5.400 -37.173 1.00 96.81 308 TYR A C 1
ATOM 2305 O O . TYR A 1 308 ? 17.796 -5.675 -36.500 1.00 96.81 308 TYR A O 1
ATOM 2313 N N . LEU A 1 309 ? 18.745 -4.572 -38.224 1.00 96.94 309 LEU A N 1
ATOM 2314 C CA . LEU A 1 309 ? 17.551 -3.802 -38.609 1.00 96.94 309 LEU A CA 1
ATOM 2315 C C . LEU A 1 309 ? 16.399 -4.692 -39.100 1.00 96.94 309 LEU A C 1
ATOM 2317 O O . LEU A 1 309 ? 15.240 -4.322 -39.024 1.00 96.94 309 LEU A O 1
ATOM 2321 N N . ASN A 1 310 ? 16.700 -5.882 -39.623 1.00 95.94 310 ASN A N 1
ATOM 2322 C CA . ASN A 1 310 ? 15.661 -6.835 -40.018 1.00 95.94 310 ASN A CA 1
ATOM 2323 C C . ASN A 1 310 ? 15.154 -7.689 -38.848 1.00 95.94 310 ASN A C 1
ATOM 2325 O O . ASN A 1 310 ? 14.129 -8.356 -38.984 1.00 95.94 310 ASN A O 1
ATOM 2329 N N . TYR A 1 311 ? 15.913 -7.757 -37.754 1.00 96.94 311 TYR A N 1
ATOM 2330 C CA . TYR A 1 311 ? 15.685 -8.709 -36.675 1.00 96.94 311 TYR A CA 1
ATOM 2331 C C . TYR A 1 311 ? 14.934 -8.092 -35.496 1.00 96.94 311 TYR A C 1
ATOM 2333 O O . TYR A 1 311 ? 14.029 -8.724 -34.951 1.00 96.94 311 TYR A O 1
ATOM 2341 N N . PHE A 1 312 ? 15.291 -6.869 -35.105 1.00 97.31 312 PHE A N 1
ATOM 2342 C CA . PHE A 1 312 ? 14.572 -6.133 -34.070 1.00 97.31 312 PHE A CA 1
ATOM 2343 C C . PHE A 1 312 ? 13.461 -5.274 -34.683 1.00 97.31 312 PHE A C 1
ATOM 2345 O O . PHE A 1 312 ? 13.499 -4.932 -35.857 1.00 97.31 312 PHE A O 1
ATOM 2352 N N . THR A 1 313 ? 12.450 -4.940 -33.883 1.00 96.38 313 THR A N 1
ATOM 2353 C CA . THR A 1 313 ? 11.450 -3.918 -34.220 1.00 96.38 313 THR A CA 1
ATOM 2354 C C . THR A 1 313 ? 11.573 -2.823 -33.174 1.00 96.38 313 THR A C 1
ATOM 2356 O O . THR A 1 313 ? 11.147 -3.016 -32.031 1.00 96.38 313 THR A O 1
ATOM 2359 N N . LEU A 1 314 ? 12.212 -1.715 -33.540 1.00 97.94 314 LEU A N 1
ATOM 2360 C CA . LEU A 1 314 ? 12.564 -0.635 -32.617 1.00 97.94 314 LEU A CA 1
ATOM 2361 C C . LEU A 1 314 ? 11.901 0.680 -33.057 1.00 97.94 314 LEU A C 1
ATOM 2363 O O . LEU A 1 314 ? 11.415 0.784 -34.184 1.00 97.94 314 LEU A O 1
ATOM 2367 N N . PRO A 1 315 ? 11.807 1.680 -32.169 1.00 97.56 315 PRO A N 1
ATOM 2368 C CA . PRO A 1 315 ? 11.298 2.989 -32.553 1.00 97.56 315 PRO A CA 1
ATOM 2369 C C . PRO A 1 315 ? 12.176 3.689 -33.608 1.00 97.56 315 PRO A C 1
ATOM 2371 O O . PRO A 1 315 ? 13.326 3.320 -33.866 1.00 97.56 315 PRO A O 1
ATOM 2374 N N . ASP A 1 316 ? 11.606 4.732 -34.208 1.00 96.69 316 ASP A N 1
ATOM 2375 C CA . ASP A 1 316 ? 12.265 5.652 -35.138 1.00 96.69 316 ASP A CA 1
ATOM 2376 C C . ASP A 1 316 ? 12.961 4.985 -36.332 1.00 96.69 316 ASP A C 1
ATOM 2378 O O . ASP A 1 316 ? 12.311 4.400 -37.199 1.00 96.69 316 ASP A O 1
ATOM 2382 N N . ASN A 1 317 ? 14.282 5.154 -36.439 1.00 95.94 317 ASN A N 1
ATOM 2383 C CA . ASN A 1 317 ? 15.091 4.613 -37.526 1.00 95.94 317 ASN A CA 1
ATOM 2384 C C . ASN A 1 317 ? 15.872 3.357 -37.120 1.00 95.94 317 ASN A C 1
ATOM 2386 O O . ASN A 1 317 ? 16.683 2.873 -37.917 1.00 95.94 317 ASN A O 1
ATOM 2390 N N . GLU A 1 318 ? 15.664 2.893 -35.883 1.00 97.12 318 GLU A N 1
ATOM 2391 C CA . GLU A 1 318 ? 16.229 1.694 -35.260 1.00 97.12 318 GLU A CA 1
ATOM 2392 C C . GLU A 1 318 ? 17.762 1.675 -35.083 1.00 97.12 318 GLU A C 1
ATOM 2394 O O . GLU A 1 318 ? 18.274 0.880 -34.293 1.00 97.12 318 GLU A O 1
ATOM 2399 N N . ARG A 1 319 ? 18.520 2.563 -35.748 1.00 97.56 319 ARG A N 1
ATOM 2400 C CA . ARG A 1 319 ? 19.963 2.772 -35.504 1.00 97.56 319 ARG A CA 1
ATOM 2401 C C . ARG A 1 319 ? 20.202 3.617 -34.259 1.00 97.56 319 ARG A C 1
ATOM 2403 O O . ARG A 1 319 ? 21.141 3.356 -33.509 1.00 97.56 319 ARG A O 1
ATOM 2410 N N . TYR A 1 320 ? 19.364 4.630 -34.079 1.00 98.50 320 TYR A N 1
ATOM 2411 C CA . TYR A 1 320 ? 19.222 5.429 -32.874 1.00 98.50 320 TYR A CA 1
ATOM 2412 C C . TYR A 1 320 ? 17.746 5.802 -32.719 1.00 98.50 320 TYR A C 1
ATOM 2414 O O . TYR A 1 320 ? 17.046 6.007 -33.713 1.00 98.50 320 TYR A O 1
ATOM 2422 N N . TYR A 1 321 ? 17.264 5.820 -31.486 1.00 98.75 321 TYR A N 1
ATOM 2423 C CA . TYR A 1 321 ? 15.837 5.927 -31.198 1.00 98.75 321 TYR A CA 1
ATOM 2424 C C . TYR A 1 321 ? 15.598 6.283 -29.733 1.00 98.75 321 TYR A C 1
ATOM 2426 O O . TYR A 1 321 ? 16.504 6.138 -28.902 1.00 98.75 321 TYR A O 1
ATOM 2434 N N . ASP A 1 322 ? 14.386 6.719 -29.411 1.00 98.31 322 ASP A N 1
ATOM 2435 C CA . ASP A 1 322 ? 13.966 6.979 -28.037 1.00 98.31 322 ASP A CA 1
ATOM 2436 C C . ASP A 1 322 ? 12.765 6.129 -27.603 1.00 98.31 322 ASP A C 1
ATOM 2438 O O . ASP A 1 322 ? 12.085 5.486 -28.407 1.00 98.31 322 ASP A O 1
ATOM 2442 N N . TYR A 1 323 ? 12.562 6.047 -26.291 1.00 97.31 323 TYR A N 1
ATOM 2443 C CA . TYR A 1 323 ? 11.353 5.495 -25.686 1.00 97.31 323 TYR A CA 1
ATOM 2444 C C . TYR A 1 323 ? 11.229 5.940 -24.230 1.00 97.31 323 TYR A C 1
ATOM 2446 O O . TYR A 1 323 ? 12.223 6.176 -23.544 1.00 97.31 323 TYR A O 1
ATOM 2454 N N . GLN A 1 324 ? 10.002 5.972 -23.713 1.00 95.75 324 GLN A N 1
ATOM 2455 C CA . GLN A 1 324 ? 9.724 6.326 -22.321 1.00 95.75 324 GLN A CA 1
ATOM 2456 C C . GLN A 1 324 ? 9.075 5.157 -21.572 1.00 95.75 324 GLN A C 1
ATOM 2458 O O . GLN A 1 324 ? 8.079 4.586 -22.023 1.00 95.75 324 GLN A O 1
ATOM 2463 N N . ILE A 1 325 ? 9.629 4.802 -20.406 1.00 94.56 325 ILE A N 1
ATOM 2464 C CA . ILE A 1 325 ? 9.058 3.807 -19.484 1.00 94.56 325 ILE A CA 1
ATOM 2465 C C . ILE A 1 325 ? 8.891 4.457 -18.114 1.00 94.56 325 ILE A C 1
ATOM 2467 O O . ILE A 1 325 ? 9.859 4.787 -17.427 1.00 94.56 325 ILE A O 1
ATOM 2471 N N . GLY A 1 326 ? 7.634 4.634 -17.704 1.00 91.31 326 GLY A N 1
ATOM 2472 C CA . GLY A 1 326 ? 7.313 5.361 -16.481 1.00 91.31 326 GLY A CA 1
ATOM 2473 C C . GLY A 1 326 ? 7.854 6.800 -16.540 1.00 91.31 326 GLY A C 1
ATOM 2474 O O . GLY A 1 326 ? 7.595 7.493 -17.522 1.00 91.31 326 GLY A O 1
ATOM 2475 N N . PRO A 1 327 ? 8.582 7.270 -15.512 1.00 92.25 327 PRO A N 1
ATOM 2476 C CA . PRO A 1 327 ? 9.102 8.634 -15.464 1.00 92.25 327 PRO A CA 1
ATOM 2477 C C . PRO A 1 327 ? 10.458 8.810 -16.174 1.00 92.25 327 PRO A C 1
ATOM 2479 O O . PRO A 1 327 ? 11.081 9.853 -15.982 1.00 92.25 327 PRO A O 1
ATOM 2482 N N . VAL A 1 328 ? 10.951 7.806 -16.913 1.00 96.38 328 VAL A N 1
ATOM 2483 C CA . VAL A 1 328 ? 12.298 7.809 -17.507 1.00 96.38 328 VAL A CA 1
ATOM 2484 C C . VAL A 1 328 ? 12.225 7.752 -19.031 1.00 96.38 328 VAL A C 1
ATOM 2486 O O . VAL A 1 328 ? 11.590 6.848 -19.578 1.00 96.38 328 VAL A O 1
ATOM 2489 N N . HIS A 1 329 ? 12.904 8.682 -19.696 1.00 97.75 329 HIS A N 1
ATOM 2490 C CA . HIS A 1 329 ? 13.066 8.751 -21.147 1.00 97.75 329 HIS A CA 1
ATOM 2491 C C . HIS A 1 329 ? 14.466 8.251 -21.531 1.00 97.75 329 HIS A C 1
ATOM 2493 O O . HIS A 1 329 ? 15.482 8.736 -21.037 1.00 97.75 329 HIS A O 1
ATOM 2499 N N . PHE A 1 330 ? 14.528 7.228 -22.375 1.00 98.38 330 PHE A N 1
ATOM 2500 C CA . PHE A 1 330 ? 15.756 6.563 -22.790 1.00 98.38 330 PHE A CA 1
ATOM 2501 C C . PHE A 1 330 ? 16.119 6.944 -24.224 1.00 98.38 330 PHE A C 1
ATOM 2503 O O . PHE A 1 330 ? 15.275 6.875 -25.110 1.00 98.38 330 PHE A O 1
ATOM 2510 N N . PHE A 1 331 ? 17.395 7.246 -24.457 1.00 98.44 331 PHE A N 1
ATOM 2511 C CA . PHE A 1 331 ? 17.961 7.592 -25.758 1.00 98.44 331 PHE A CA 1
ATOM 2512 C C . PHE A 1 331 ? 19.017 6.559 -26.157 1.00 98.44 331 PHE A C 1
ATOM 2514 O O . PHE A 1 331 ? 20.127 6.539 -25.613 1.00 98.44 331 PHE A O 1
ATOM 2521 N N . ALA A 1 332 ? 18.671 5.701 -27.114 1.00 98.50 332 ALA A N 1
ATOM 2522 C CA . ALA A 1 332 ? 19.572 4.734 -27.725 1.00 98.50 332 ALA A CA 1
ATOM 2523 C C . ALA A 1 332 ? 20.383 5.442 -28.815 1.00 98.50 332 ALA A C 1
ATOM 2525 O O . ALA A 1 332 ? 19.826 5.808 -29.849 1.00 98.50 332 ALA A O 1
ATOM 2526 N N . LEU A 1 333 ? 21.681 5.666 -28.600 1.00 98.25 333 LEU A N 1
ATOM 2527 C CA . LEU A 1 333 ? 22.516 6.438 -29.527 1.00 98.25 333 LEU A CA 1
ATOM 2528 C C . LEU A 1 333 ? 23.476 5.546 -30.326 1.00 98.25 333 LEU A C 1
ATOM 2530 O O . LEU A 1 333 ? 24.125 4.636 -29.804 1.00 98.25 333 LEU A O 1
ATOM 2534 N N . SER A 1 334 ? 23.647 5.874 -31.604 1.00 97.00 334 SER A N 1
ATOM 2535 C CA . SER A 1 334 ? 24.642 5.264 -32.484 1.00 97.00 334 SER A CA 1
ATOM 2536 C C . SER A 1 334 ? 25.977 5.992 -32.328 1.00 97.00 334 SER A C 1
ATOM 2538 O O . SER A 1 334 ? 26.152 7.141 -32.737 1.00 97.00 334 SER A O 1
ATOM 2540 N N . SER A 1 335 ? 26.955 5.308 -31.730 1.00 96.12 335 SER A N 1
ATOM 2541 C CA . SER A 1 335 ? 28.300 5.854 -31.467 1.00 96.12 335 SER A CA 1
ATOM 2542 C C . SER A 1 335 ? 29.334 5.519 -32.557 1.00 96.12 335 SER A C 1
ATOM 2544 O O . SER A 1 335 ? 30.515 5.885 -32.467 1.00 96.12 335 SER A O 1
ATOM 2546 N N . ASN A 1 336 ? 28.906 4.830 -33.613 1.00 95.19 336 ASN A N 1
ATOM 2547 C CA . ASN A 1 336 ? 29.766 4.302 -34.667 1.00 95.19 336 ASN A CA 1
ATOM 2548 C C . ASN A 1 336 ? 30.223 5.381 -35.655 1.00 95.19 336 ASN A C 1
ATOM 2550 O O . ASN A 1 336 ? 29.471 6.281 -36.019 1.00 95.19 336 ASN A O 1
ATOM 2554 N N . LYS A 1 337 ? 31.475 5.296 -36.130 1.00 94.12 337 LYS A N 1
ATOM 2555 C CA . LYS A 1 337 ? 32.019 6.254 -37.123 1.00 94.12 337 LYS A CA 1
ATOM 2556 C C . LYS A 1 337 ? 31.305 6.160 -38.475 1.00 94.12 337 LYS A C 1
ATOM 2558 O O . LYS A 1 337 ? 31.391 7.089 -39.267 1.00 94.12 337 LYS A O 1
ATOM 2563 N N . GLN A 1 338 ? 30.677 5.017 -38.731 1.00 95.50 338 GLN A N 1
ATOM 2564 C CA . GLN A 1 338 ? 29.935 4.685 -39.936 1.00 95.50 338 GLN A CA 1
ATOM 2565 C C . GLN A 1 338 ? 28.496 5.218 -39.911 1.00 95.50 338 GLN A C 1
ATOM 2567 O O . GLN A 1 338 ? 27.831 5.116 -40.937 1.00 95.50 338 GLN A O 1
ATOM 2572 N N . GLU A 1 339 ? 28.017 5.768 -38.785 1.00 95.56 339 GLU A N 1
ATOM 2573 C CA . GLU A 1 339 ? 26.663 6.321 -38.687 1.00 95.56 339 GLU A CA 1
ATOM 2574 C C . GLU A 1 339 ? 26.487 7.485 -39.680 1.00 95.56 339 GLU A C 1
ATOM 2576 O O . GLU A 1 339 ? 27.160 8.513 -39.521 1.00 95.56 339 GLU A O 1
ATOM 2581 N N . PRO A 1 340 ? 25.608 7.360 -40.696 1.00 96.12 340 PRO A N 1
ATOM 2582 C CA . PRO A 1 340 ? 25.409 8.400 -41.706 1.00 96.12 340 PRO A CA 1
ATOM 2583 C C . PRO A 1 340 ? 24.918 9.731 -41.128 1.00 96.12 340 PRO A C 1
ATOM 2585 O O . PRO A 1 340 ? 25.300 10.784 -41.640 1.00 96.12 340 PRO A O 1
ATOM 2588 N N . ASP A 1 341 ? 24.137 9.697 -40.046 1.00 97.88 341 ASP A N 1
ATOM 2589 C CA . ASP A 1 341 ? 23.595 10.895 -39.390 1.00 97.88 341 ASP A CA 1
ATOM 2590 C C . ASP A 1 341 ? 24.592 11.558 -38.423 1.00 97.88 341 ASP A C 1
ATOM 2592 O O . ASP A 1 341 ? 24.316 12.613 -37.845 1.00 97.88 341 ASP A O 1
ATOM 2596 N N . GLY A 1 342 ? 25.793 10.981 -38.307 1.00 96.31 342 GLY A N 1
ATOM 2597 C CA . GLY A 1 342 ? 26.899 11.457 -37.491 1.00 96.31 342 GLY A CA 1
ATOM 2598 C C . GLY A 1 342 ? 26.776 11.107 -36.005 1.00 96.31 342 GLY A C 1
ATOM 2599 O O . GLY A 1 342 ? 25.735 10.687 -35.512 1.00 96.31 342 GLY A O 1
ATOM 2600 N N . ARG A 1 343 ? 27.893 11.286 -35.287 1.00 94.62 343 ARG A N 1
ATOM 2601 C CA . ARG A 1 343 ? 28.061 10.932 -33.859 1.00 94.62 343 ARG A CA 1
ATOM 2602 C C . ARG A 1 343 ? 28.608 12.076 -32.990 1.00 94.62 343 ARG A C 1
ATOM 2604 O O . ARG A 1 343 ? 29.261 11.858 -31.967 1.00 94.62 343 ARG A O 1
ATOM 2611 N N . SER A 1 344 ? 28.424 13.319 -33.435 1.00 94.44 344 SER A N 1
ATOM 2612 C CA . SER A 1 344 ? 28.756 14.524 -32.659 1.00 94.44 344 SER A CA 1
ATOM 2613 C C . SER A 1 344 ? 27.492 15.173 -32.095 1.00 94.44 344 SER A C 1
ATOM 2615 O O . SER A 1 344 ? 26.403 14.979 -32.626 1.00 94.44 344 SER A O 1
ATOM 2617 N N . SER A 1 345 ? 27.635 16.011 -31.069 1.00 94.94 345 SER A N 1
ATOM 2618 C CA . SER A 1 345 ? 26.511 16.751 -30.477 1.00 94.94 345 SER A CA 1
ATOM 2619 C C . SER A 1 345 ? 25.854 17.759 -31.431 1.00 94.94 345 SER A C 1
ATOM 2621 O O . SER A 1 345 ? 24.773 18.250 -31.146 1.00 94.94 345 SER A O 1
ATOM 2623 N N . THR A 1 346 ? 26.497 18.069 -32.560 1.00 96.12 346 THR A N 1
ATOM 2624 C CA . THR A 1 346 ? 25.989 18.957 -33.622 1.00 96.12 346 THR A CA 1
ATOM 2625 C C . THR A 1 346 ? 25.638 18.194 -34.902 1.00 96.12 346 THR A C 1
ATOM 2627 O O . THR A 1 346 ? 25.567 18.781 -35.981 1.00 96.12 346 THR A O 1
ATOM 2630 N N . SER A 1 347 ? 25.580 16.865 -34.828 1.00 97.56 347 SER A N 1
ATOM 2631 C CA . SER A 1 347 ? 25.199 16.012 -35.953 1.00 97.56 347 SER A CA 1
ATOM 2632 C C . SER A 1 347 ? 23.676 15.961 -36.101 1.00 97.56 347 SER A C 1
ATOM 2634 O O . SER A 1 347 ? 22.960 16.509 -35.263 1.00 97.56 347 SER A O 1
ATOM 2636 N N . VAL A 1 348 ? 23.170 15.297 -37.143 1.00 98.50 348 VAL A N 1
ATOM 2637 C CA . VAL A 1 348 ? 21.720 15.101 -37.311 1.00 98.50 348 VAL A CA 1
ATOM 2638 C C . VAL A 1 348 ? 21.159 14.333 -36.110 1.00 98.50 348 VAL A C 1
ATOM 2640 O O . VAL A 1 348 ? 20.161 14.756 -35.535 1.00 98.50 348 VAL A O 1
ATOM 2643 N N . GLN A 1 349 ? 21.866 13.292 -35.657 1.00 98.31 349 GLN A N 1
ATOM 2644 C CA . GLN A 1 349 ? 21.536 12.560 -34.431 1.00 98.31 349 GLN A CA 1
ATOM 2645 C C . GLN A 1 349 ? 21.593 13.457 -33.178 1.00 98.31 349 GLN A C 1
ATOM 2647 O O . GLN A 1 349 ? 20.723 13.386 -32.316 1.00 98.31 349 GLN A O 1
ATOM 2652 N N . GLY A 1 350 ? 22.602 14.327 -33.073 1.00 97.75 350 GLY A N 1
ATOM 2653 C CA . GLY A 1 350 ? 22.749 15.239 -31.933 1.00 97.75 350 GLY A CA 1
ATOM 2654 C C . GLY A 1 350 ? 21.589 16.232 -31.816 1.00 97.75 350 GLY A C 1
ATOM 2655 O O . GLY A 1 350 ? 21.024 16.390 -30.739 1.00 97.75 350 GLY A O 1
ATOM 2656 N N . HIS A 1 351 ? 21.194 16.853 -32.930 1.00 98.00 351 HIS A N 1
ATOM 2657 C CA . HIS A 1 351 ? 20.056 17.773 -32.960 1.00 98.00 351 HIS A CA 1
ATOM 2658 C C . HIS A 1 351 ? 18.719 17.067 -32.725 1.00 98.00 351 HIS A C 1
ATOM 2660 O O . HIS A 1 351 ? 17.897 17.587 -31.979 1.00 98.00 351 HIS A O 1
ATOM 2666 N N . TRP A 1 352 ? 18.539 15.859 -33.270 1.00 98.25 352 TRP A N 1
ATOM 2667 C CA . TRP A 1 352 ? 17.365 15.025 -32.995 1.00 98.25 352 TRP A CA 1
ATOM 2668 C C . TRP A 1 352 ? 17.149 14.814 -31.488 1.00 98.25 352 TRP A C 1
ATOM 2670 O O . TRP A 1 352 ? 16.058 15.066 -30.984 1.00 98.25 352 TRP A O 1
ATOM 2680 N N . MET A 1 353 ? 18.200 14.447 -30.749 1.00 97.62 353 MET A N 1
ATOM 2681 C CA . MET A 1 353 ? 18.105 14.256 -29.299 1.00 97.62 353 MET A CA 1
ATOM 2682 C C . MET A 1 353 ? 17.775 15.563 -28.560 1.00 97.62 353 MET A C 1
ATOM 2684 O O . MET A 1 353 ? 16.953 15.564 -27.648 1.00 97.62 353 MET A O 1
ATOM 2688 N N . GLN A 1 354 ? 18.387 16.687 -28.949 1.00 97.19 354 GLN A N 1
ATOM 2689 C CA . GLN A 1 354 ? 18.105 17.991 -28.333 1.00 97.19 354 GLN A CA 1
ATOM 2690 C C . GLN A 1 354 ? 16.647 18.423 -28.523 1.00 97.19 354 GLN A C 1
ATOM 2692 O O . GLN A 1 354 ? 16.035 18.943 -27.589 1.00 97.19 354 GLN A O 1
ATOM 2697 N N . ASP A 1 355 ? 16.094 18.202 -29.716 1.00 96.75 355 ASP A N 1
ATOM 2698 C CA . ASP A 1 355 ? 14.708 18.543 -30.030 1.00 96.75 355 ASP A CA 1
ATOM 2699 C C . ASP A 1 355 ? 13.724 17.700 -29.204 1.00 96.75 355 ASP A C 1
ATOM 2701 O O . ASP A 1 355 ? 12.713 18.224 -28.733 1.00 96.75 355 ASP A O 1
ATOM 2705 N N . LEU A 1 356 ? 14.027 16.420 -28.968 1.00 96.81 356 LEU A N 1
ATOM 2706 C CA . LEU A 1 356 ? 13.218 15.558 -28.103 1.00 96.81 356 LEU A CA 1
ATOM 2707 C C . LEU A 1 356 ? 13.294 15.977 -26.633 1.00 96.81 356 LEU A C 1
ATOM 2709 O O . LEU A 1 356 ? 12.257 16.118 -25.987 1.00 96.81 356 LEU A O 1
ATOM 2713 N N . LEU A 1 357 ? 14.494 16.258 -26.118 1.00 96.38 357 LEU A N 1
ATOM 2714 C CA . LEU A 1 357 ? 14.681 16.723 -24.738 1.00 96.38 357 LEU A CA 1
ATOM 2715 C C . LEU A 1 357 ? 13.931 18.028 -24.460 1.00 96.38 357 LEU A C 1
ATOM 2717 O O . LEU A 1 357 ? 13.329 18.180 -23.401 1.00 96.38 357 LEU A O 1
ATOM 2721 N N . ALA A 1 358 ? 13.894 18.951 -25.426 1.00 93.12 358 ALA A N 1
ATOM 2722 C CA . ALA A 1 358 ? 13.152 20.205 -25.297 1.00 93.12 358 ALA A CA 1
ATOM 2723 C C . ALA A 1 358 ? 11.631 20.011 -25.134 1.00 93.12 358 ALA A C 1
ATOM 2725 O O . ALA A 1 358 ? 10.944 20.936 -24.698 1.00 93.12 358 ALA A O 1
ATOM 2726 N N . ASN A 1 359 ? 11.111 18.831 -25.484 1.00 90.50 359 ASN A N 1
ATOM 2727 C CA . ASN A 1 359 ? 9.696 18.479 -25.413 1.00 90.50 359 ASN A CA 1
ATOM 2728 C C . ASN A 1 359 ? 9.401 17.333 -24.421 1.00 90.50 359 ASN A C 1
ATOM 2730 O O . ASN A 1 359 ? 8.250 16.904 -24.339 1.00 90.50 359 ASN A O 1
ATOM 2734 N N . SER A 1 360 ? 10.405 16.843 -23.682 1.00 90.31 360 SER A N 1
ATOM 2735 C CA . SER A 1 360 ? 10.275 15.724 -22.738 1.00 90.31 360 SER A CA 1
ATOM 2736 C C . SER A 1 360 ? 9.468 16.133 -21.498 1.00 90.31 360 SER A C 1
ATOM 2738 O O . SER A 1 360 ? 9.682 17.208 -20.934 1.00 90.31 360 SER A O 1
ATOM 2740 N N . ASP A 1 361 ? 8.548 15.272 -21.054 1.00 91.75 361 ASP A N 1
ATOM 2741 C CA . ASP A 1 361 ? 7.833 15.397 -19.773 1.00 91.75 361 ASP A CA 1
ATOM 2742 C C . ASP A 1 361 ? 8.362 14.429 -18.698 1.00 91.75 361 ASP A C 1
ATOM 2744 O O . ASP A 1 361 ? 7.803 14.329 -17.599 1.00 91.75 361 ASP A O 1
ATOM 2748 N N . ALA A 1 362 ? 9.451 13.720 -19.007 1.00 94.56 362 ALA A N 1
ATOM 2749 C CA . ALA A 1 362 ? 10.074 12.761 -18.115 1.00 94.56 362 ALA A CA 1
ATOM 2750 C C . ALA A 1 362 ? 10.729 13.440 -16.905 1.00 94.56 362 ALA A C 1
ATOM 2752 O O . ALA A 1 362 ? 11.130 14.602 -16.926 1.00 94.56 362 ALA A O 1
ATOM 2753 N N . SER A 1 363 ? 10.838 12.689 -15.808 1.00 93.12 363 SER A N 1
ATOM 2754 C CA . SER A 1 363 ? 11.569 13.136 -14.615 1.00 93.12 363 SER A CA 1
ATOM 2755 C C . SER A 1 363 ? 13.063 12.833 -14.700 1.00 93.12 363 SER A C 1
ATOM 2757 O O . SER A 1 363 ? 13.845 13.441 -13.972 1.00 93.12 363 SER A O 1
ATOM 2759 N N . PHE A 1 364 ? 13.440 11.866 -15.538 1.00 95.12 364 PHE A N 1
ATOM 2760 C CA . PHE A 1 364 ? 14.814 11.442 -15.757 1.00 95.12 364 PHE A CA 1
ATOM 2761 C C . PHE A 1 364 ? 15.030 11.137 -17.235 1.00 95.12 364 PHE A C 1
ATOM 2763 O O . PHE A 1 364 ? 14.177 10.511 -17.865 1.00 95.12 364 PHE A O 1
ATOM 2770 N N . ASP A 1 365 ? 16.206 11.484 -17.735 1.00 96.88 365 ASP A N 1
ATOM 2771 C CA . ASP A 1 365 ? 16.660 11.147 -19.077 1.00 96.88 365 ASP A CA 1
ATOM 2772 C C . ASP A 1 365 ? 17.892 10.231 -18.975 1.00 96.88 365 ASP A C 1
ATOM 2774 O O . ASP A 1 365 ? 18.712 10.371 -18.069 1.00 96.88 365 ASP A O 1
ATOM 2778 N N . VAL A 1 366 ? 18.010 9.247 -19.868 1.00 97.56 366 VAL A N 1
ATOM 2779 C CA . VAL A 1 366 ? 19.123 8.284 -19.888 1.00 97.56 366 VAL A CA 1
ATOM 2780 C C . VAL A 1 366 ? 19.612 8.094 -21.316 1.00 97.56 366 VAL A C 1
ATOM 2782 O O . VAL A 1 366 ? 18.918 7.501 -22.137 1.00 97.56 366 VAL A O 1
ATOM 2785 N N . ALA A 1 367 ? 20.839 8.520 -21.609 1.00 97.25 367 ALA A N 1
ATOM 2786 C CA . ALA A 1 367 ? 21.505 8.199 -22.871 1.00 97.25 367 ALA A CA 1
ATOM 2787 C C . ALA A 1 367 ? 22.402 6.967 -22.737 1.00 97.25 367 ALA A C 1
ATOM 2789 O O . ALA A 1 367 ? 23.211 6.871 -21.812 1.00 97.25 367 ALA A O 1
ATOM 2790 N N . TYR A 1 368 ? 22.306 6.044 -23.694 1.00 97.94 368 TYR A N 1
ATOM 2791 C CA . TYR A 1 368 ? 23.124 4.834 -23.723 1.00 97.94 368 TYR A CA 1
ATOM 2792 C C . TYR A 1 368 ? 23.614 4.515 -25.136 1.00 97.94 368 TYR A C 1
ATOM 2794 O O . TYR A 1 368 ? 22.937 4.769 -26.131 1.00 97.94 368 TYR A O 1
ATOM 2802 N N . PHE A 1 369 ? 24.849 4.018 -25.217 1.00 97.12 369 PHE A N 1
ATOM 2803 C CA . PHE A 1 369 ? 25.562 3.755 -26.465 1.00 97.12 369 PHE A CA 1
ATOM 2804 C C . PHE A 1 369 ? 26.828 2.936 -26.216 1.00 97.12 369 PHE A C 1
ATOM 2806 O O . PHE A 1 369 ? 27.323 2.861 -25.094 1.00 97.12 369 PHE A O 1
ATOM 2813 N N . HIS A 1 370 ? 27.377 2.382 -27.296 1.00 95.81 370 HIS A N 1
ATOM 2814 C CA . HIS A 1 370 ? 28.492 1.440 -27.248 1.00 95.81 370 HIS A CA 1
ATOM 2815 C C . HIS A 1 370 ? 29.865 2.031 -26.879 1.00 95.81 370 HIS A C 1
ATOM 2817 O O . HIS A 1 370 ? 30.495 1.617 -25.909 1.00 95.81 370 HIS A O 1
ATOM 2823 N N . HIS A 1 371 ? 30.358 3.035 -27.612 1.00 92.31 371 HIS A N 1
ATOM 2824 C CA . HIS A 1 371 ? 31.721 3.531 -27.396 1.00 92.31 371 HIS A CA 1
ATOM 2825 C C . HIS A 1 371 ? 31.812 4.456 -26.178 1.00 92.31 371 HIS A C 1
ATOM 2827 O O . HIS A 1 371 ? 31.288 5.570 -26.198 1.00 92.31 371 HIS A O 1
ATOM 2833 N N . THR A 1 372 ? 32.570 4.049 -25.157 1.00 87.88 372 THR A N 1
ATOM 2834 C CA . THR A 1 372 ? 32.725 4.809 -23.907 1.00 87.88 372 THR A CA 1
ATOM 2835 C C . THR A 1 372 ? 33.224 6.248 -24.148 1.00 87.88 372 THR A C 1
ATOM 2837 O O . THR A 1 372 ? 34.294 6.425 -24.748 1.00 87.88 372 THR A O 1
ATOM 2840 N N . PRO A 1 373 ? 32.543 7.285 -23.622 1.00 84.81 373 PRO A N 1
ATOM 2841 C CA . PRO A 1 373 ? 32.963 8.677 -23.803 1.00 84.81 373 PRO A CA 1
ATOM 2842 C C . PRO A 1 373 ? 34.166 9.034 -22.912 1.00 84.81 373 PRO A C 1
ATOM 2844 O O . PRO A 1 373 ? 34.982 9.895 -23.254 1.00 84.81 373 PRO A O 1
ATOM 2847 N N . PHE A 1 374 ? 34.331 8.332 -21.786 1.00 81.69 374 PHE A N 1
ATOM 2848 C CA . PHE A 1 374 ? 35.378 8.563 -20.791 1.00 81.69 374 PHE A CA 1
ATOM 2849 C C . PHE A 1 374 ? 36.185 7.281 -20.537 1.00 81.69 374 PHE A C 1
ATOM 2851 O O . PHE A 1 374 ? 36.001 6.605 -19.530 1.00 81.69 374 PHE A O 1
ATOM 2858 N N . ASN A 1 375 ? 37.088 6.939 -21.461 1.00 73.06 375 ASN A N 1
ATOM 2859 C CA . ASN A 1 375 ? 38.017 5.821 -21.278 1.00 73.06 375 ASN A CA 1
ATOM 2860 C C . ASN A 1 375 ? 39.300 6.285 -20.544 1.00 73.06 375 ASN A C 1
ATOM 2862 O O . ASN A 1 375 ? 39.984 7.176 -21.057 1.00 73.06 375 ASN A O 1
ATOM 2866 N N . PRO A 1 376 ? 39.676 5.690 -19.393 1.00 61.16 376 PRO A N 1
ATOM 2867 C CA . PRO A 1 376 ? 40.891 6.053 -18.657 1.00 61.16 376 PRO A CA 1
ATOM 2868 C C . PRO A 1 376 ? 42.208 5.754 -19.397 1.00 61.16 376 PRO A C 1
ATOM 2870 O O . PRO A 1 376 ? 43.231 6.345 -19.055 1.00 61.16 376 PRO A O 1
ATOM 2873 N N . SER A 1 377 ? 42.218 4.881 -20.412 1.00 63.34 377 SER A N 1
ATOM 2874 C CA . SER A 1 377 ? 43.430 4.501 -21.157 1.00 63.34 377 SER A CA 1
ATOM 2875 C C . SER A 1 377 ? 43.594 5.198 -22.517 1.00 63.34 377 SER A C 1
ATOM 2877 O O . SER A 1 377 ? 44.506 4.846 -23.265 1.00 63.34 377 SER A O 1
ATOM 2879 N N . GLY A 1 378 ? 42.743 6.171 -22.873 1.00 61.22 378 GLY A N 1
ATOM 2880 C CA . GLY A 1 378 ? 42.778 6.819 -24.191 1.00 61.22 378 GLY A CA 1
ATOM 2881 C C . GLY A 1 378 ? 42.185 8.233 -24.246 1.00 61.22 378 GLY A C 1
ATOM 2882 O O . GLY A 1 378 ? 41.424 8.657 -23.383 1.00 61.22 378 GLY A O 1
ATOM 2883 N N . SER A 1 379 ? 42.526 8.985 -25.298 1.00 57.09 379 SER A N 1
ATOM 2884 C CA . SER A 1 379 ? 42.155 10.399 -25.477 1.00 57.09 379 SER A CA 1
ATOM 2885 C C . SER A 1 379 ? 41.145 10.621 -26.611 1.00 57.09 379 SER A C 1
ATOM 2887 O O . SER A 1 379 ? 41.373 11.447 -27.495 1.00 57.09 379 SER A O 1
ATOM 2889 N N . THR A 1 380 ? 40.032 9.885 -26.638 1.00 68.81 380 THR A N 1
ATOM 2890 C CA . THR A 1 380 ? 38.952 10.165 -27.604 1.00 68.81 380 THR A CA 1
ATOM 2891 C C . THR A 1 380 ? 37.948 11.153 -27.008 1.00 68.81 380 THR A C 1
ATOM 2893 O O . THR A 1 380 ? 37.435 10.931 -25.916 1.00 68.81 380 THR A O 1
ATOM 2896 N N . ALA A 1 381 ? 37.666 12.240 -27.734 1.00 77.69 381 ALA A N 1
ATOM 2897 C CA . ALA A 1 381 ? 36.572 13.169 -27.432 1.00 77.69 381 ALA A CA 1
ATOM 2898 C C . ALA A 1 381 ? 35.232 12.740 -28.067 1.00 77.69 381 ALA A C 1
ATOM 2900 O O . ALA A 1 381 ? 34.247 13.471 -28.001 1.00 77.69 381 ALA A O 1
ATOM 2901 N N . THR A 1 382 ? 35.197 11.571 -28.714 1.00 82.81 382 THR A N 1
ATOM 2902 C CA . THR A 1 382 ? 33.994 11.043 -29.369 1.00 82.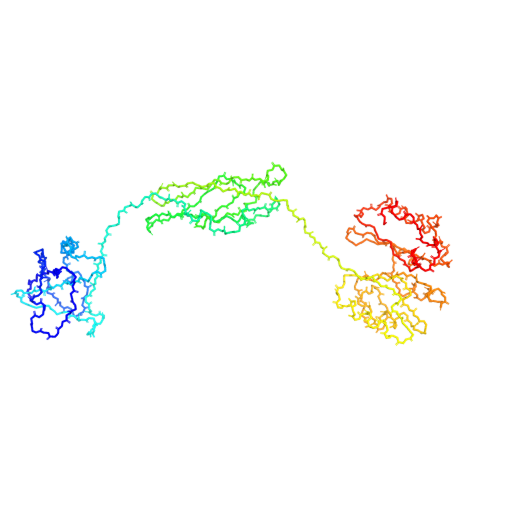81 382 THR A CA 1
ATOM 2903 C C . THR A 1 382 ? 32.945 10.699 -28.311 1.00 82.81 382 THR A C 1
ATOM 2905 O O . THR A 1 382 ? 33.303 10.236 -27.232 1.00 82.81 382 THR A O 1
ATOM 2908 N N . MET A 1 383 ? 31.668 10.972 -28.600 1.00 91.31 383 MET A N 1
ATOM 2909 C CA . MET A 1 383 ? 30.533 10.825 -27.670 1.00 91.31 383 MET A CA 1
ATOM 2910 C C . MET A 1 383 ? 30.623 11.617 -26.349 1.00 91.31 383 MET A C 1
ATOM 2912 O O . MET A 1 383 ? 29.764 11.459 -25.488 1.00 91.31 383 MET A O 1
ATOM 2916 N N . ARG A 1 384 ? 31.590 12.533 -26.178 1.00 91.56 384 ARG A N 1
ATOM 2917 C CA . ARG A 1 384 ? 31.598 13.500 -25.060 1.00 91.56 384 ARG A CA 1
ATOM 2918 C C . ARG A 1 384 ? 30.655 14.667 -25.345 1.00 91.56 384 ARG A C 1
ATOM 2920 O O . ARG A 1 384 ? 31.087 15.811 -25.486 1.00 91.56 384 ARG A O 1
ATOM 2927 N N . TRP A 1 385 ? 29.379 14.357 -25.533 1.00 94.31 385 TRP A N 1
ATOM 2928 C CA . TRP A 1 385 ? 28.343 15.364 -25.732 1.00 94.31 385 TRP A CA 1
ATOM 2929 C C . TRP A 1 385 ? 28.060 16.079 -24.400 1.00 94.31 385 TRP A C 1
ATOM 2931 O O . TRP A 1 385 ? 28.375 15.536 -23.338 1.00 94.31 385 TRP A O 1
ATOM 2941 N N . PRO A 1 386 ? 27.501 17.300 -24.417 1.00 93.94 386 PRO A N 1
ATOM 2942 C CA . PRO A 1 386 ? 27.226 18.055 -23.198 1.00 93.94 386 PRO A CA 1
ATOM 2943 C C . PRO A 1 386 ? 25.927 17.579 -22.514 1.00 93.94 386 PRO A C 1
ATOM 2945 O O . PRO A 1 386 ? 25.055 18.393 -22.234 1.00 93.94 386 PRO A O 1
ATOM 2948 N N . PHE A 1 387 ? 25.812 16.272 -22.243 1.00 94.38 387 PHE A N 1
ATOM 2949 C CA . PHE A 1 387 ? 24.627 15.631 -21.649 1.00 94.38 387 PHE A CA 1
ATOM 2950 C C . PHE A 1 387 ? 24.171 16.319 -20.354 1.00 94.38 387 PHE A C 1
ATOM 2952 O O . PHE A 1 387 ? 23.011 16.697 -20.248 1.00 94.38 387 PHE A O 1
ATOM 2959 N N . GLU A 1 388 ? 25.109 16.655 -19.460 1.00 92.31 388 GLU A N 1
ATOM 2960 C CA . GLU A 1 388 ? 24.809 17.387 -18.218 1.00 92.31 388 GLU A CA 1
ATOM 2961 C C . GLU A 1 388 ? 24.131 18.745 -18.478 1.00 92.31 388 GLU A C 1
ATOM 2963 O O . GLU A 1 388 ? 23.212 19.136 -17.765 1.00 92.31 388 GLU A O 1
ATOM 2968 N N . GLN A 1 389 ? 24.542 19.469 -19.527 1.00 93.88 389 GLN A N 1
ATOM 2969 C CA . GLN A 1 389 ? 23.917 20.749 -19.890 1.00 93.88 389 GLN A CA 1
ATOM 2970 C C . GLN A 1 389 ? 22.529 20.562 -20.506 1.00 93.88 389 GLN A C 1
ATOM 2972 O O . GLN A 1 389 ? 21.755 21.515 -20.562 1.00 93.88 389 GLN A O 1
ATOM 2977 N N . TRP A 1 390 ? 22.237 19.362 -21.003 1.00 93.44 390 TRP A N 1
ATOM 2978 C CA . TRP A 1 390 ? 20.950 18.986 -21.574 1.00 93.44 390 TRP A CA 1
ATOM 2979 C C . TRP A 1 390 ? 20.024 18.306 -20.557 1.00 93.44 390 TRP A C 1
ATOM 2981 O O . TRP A 1 390 ? 18.877 18.052 -20.898 1.00 93.44 390 TRP A O 1
ATOM 2991 N N . GLY A 1 391 ? 20.487 18.060 -19.325 1.00 88.88 391 GLY A N 1
ATOM 2992 C CA . GLY A 1 391 ? 19.705 17.394 -18.278 1.00 88.88 391 GLY A CA 1
ATOM 2993 C C . GLY A 1 391 ? 19.725 15.864 -18.334 1.00 88.88 391 GLY A C 1
ATOM 2994 O O . GLY A 1 391 ? 18.870 15.245 -17.709 1.00 88.88 391 GLY A O 1
ATOM 2995 N N . VAL A 1 392 ? 20.695 15.277 -19.050 1.00 89.56 392 VAL A N 1
ATOM 2996 C CA . VAL A 1 392 ? 20.833 13.827 -19.296 1.00 89.56 392 VAL A CA 1
ATOM 2997 C C . VAL A 1 392 ? 21.984 13.209 -18.518 1.00 89.56 392 VAL A C 1
ATOM 2999 O O . VAL A 1 392 ? 23.064 13.849 -18.451 1.00 89.56 392 VAL A O 1
#